Protein AF-A0A5D6XZ46-F1 (afdb_monomer)

pLDDT: mean 76.26, std 22.22, range [28.25, 97.44]

Mean predicted aligned error: 24.62 Å

Structure (mmCIF, N/CA/C/O backbone):
data_AF-A0A5D6XZ46-F1
#
_entry.id   AF-A0A5D6XZ46-F1
#
loop_
_atom_site.group_PDB
_ato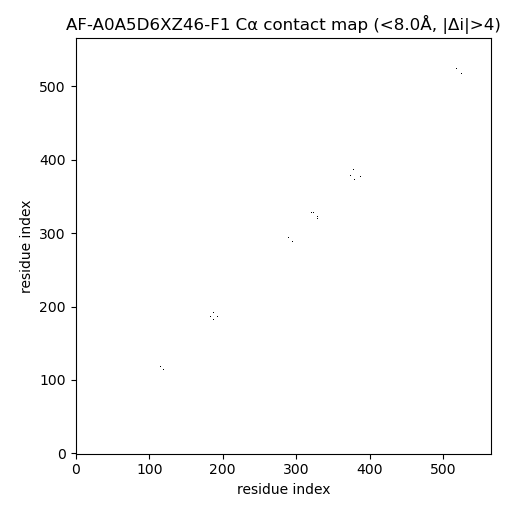m_site.id
_atom_site.type_symbol
_atom_site.label_atom_id
_atom_site.label_alt_id
_atom_site.label_comp_id
_atom_site.label_asym_id
_atom_site.label_entity_id
_atom_site.label_seq_id
_atom_site.pdbx_PDB_ins_code
_atom_site.Cartn_x
_atom_site.Cartn_y
_atom_site.Cartn_z
_atom_site.occupancy
_atom_site.B_iso_or_equiv
_atom_site.auth_seq_id
_atom_site.auth_comp_id
_atom_site.auth_asym_id
_atom_site.auth_atom_id
_atom_site.pdbx_PDB_model_num
ATOM 1 N N . MET A 1 1 ? 34.452 30.988 60.117 1.00 35.12 1 MET A N 1
ATOM 2 C CA . MET A 1 1 ? 35.608 30.264 60.690 1.00 35.12 1 MET A CA 1
ATOM 3 C C . MET A 1 1 ? 35.568 28.868 60.081 1.00 35.12 1 MET A C 1
ATOM 5 O O . MET A 1 1 ? 34.580 28.187 60.290 1.00 35.12 1 MET A O 1
ATOM 9 N N . SER A 1 2 ? 36.356 28.615 59.033 1.00 36.22 2 SER A N 1
ATOM 10 C CA . SER A 1 2 ? 37.680 27.949 59.095 1.00 36.22 2 SER A CA 1
ATOM 11 C C . SER A 1 2 ? 37.521 26.427 58.923 1.00 36.22 2 SER A C 1
ATOM 13 O O . SER A 1 2 ? 36.895 25.812 59.771 1.00 36.22 2 SER A O 1
ATOM 15 N N . GLY A 1 3 ? 38.038 25.755 57.891 1.00 30.94 3 GLY A N 1
ATOM 16 C CA . GLY A 1 3 ? 38.748 26.204 56.687 1.00 30.94 3 GLY A CA 1
ATOM 17 C C . GLY A 1 3 ? 39.040 25.009 55.755 1.00 30.94 3 GLY A C 1
ATOM 18 O O . GLY A 1 3 ? 38.966 23.862 56.186 1.00 30.94 3 GLY A O 1
ATOM 19 N N . ALA A 1 4 ? 39.358 25.277 54.488 1.00 34.75 4 ALA A N 1
ATOM 20 C CA . ALA A 1 4 ? 39.928 24.313 53.528 1.00 34.75 4 ALA A CA 1
ATOM 21 C C . ALA A 1 4 ? 41.462 24.567 53.416 1.00 34.75 4 ALA A C 1
ATOM 23 O O . ALA A 1 4 ? 41.947 25.409 54.178 1.00 34.75 4 ALA A O 1
ATOM 24 N N . PRO A 1 5 ? 42.246 23.986 52.473 1.00 53.62 5 PRO A N 1
ATOM 25 C CA . PRO A 1 5 ? 41.977 22.908 51.506 1.00 53.62 5 PRO A CA 1
ATOM 26 C C . PRO A 1 5 ? 43.100 21.830 51.459 1.00 53.62 5 PRO A C 1
ATOM 28 O O . PRO A 1 5 ? 44.029 21.842 52.262 1.00 53.62 5 PRO A O 1
ATOM 31 N N . GLY A 1 6 ? 43.065 20.931 50.466 1.00 33.69 6 GLY A N 1
ATOM 32 C CA . GLY A 1 6 ? 44.192 20.056 50.115 1.00 33.69 6 GLY A CA 1
ATOM 33 C C . GLY A 1 6 ? 44.157 19.629 48.643 1.00 33.69 6 GLY A C 1
ATOM 34 O O . GLY A 1 6 ? 43.249 18.919 48.228 1.00 33.69 6 GLY A O 1
ATOM 35 N N . THR A 1 7 ? 45.137 20.072 47.854 1.00 39.31 7 THR A N 1
ATOM 36 C CA . THR A 1 7 ? 45.289 19.778 46.415 1.00 39.31 7 THR A CA 1
ATOM 37 C C . THR A 1 7 ? 46.540 18.942 46.152 1.00 39.31 7 THR A C 1
ATOM 39 O O . THR A 1 7 ? 47.559 19.173 46.801 1.00 39.31 7 THR A O 1
ATOM 42 N N . SER A 1 8 ? 46.543 18.098 45.118 1.00 34.66 8 SER A N 1
ATOM 43 C CA . SER A 1 8 ? 47.790 17.683 44.458 1.00 34.66 8 SER A CA 1
ATOM 44 C C . SER A 1 8 ? 47.598 17.449 42.955 1.00 34.66 8 SER A C 1
ATOM 46 O O . SER A 1 8 ? 46.513 17.117 42.481 1.00 34.66 8 SER A O 1
ATOM 48 N N . SER A 1 9 ? 48.666 17.701 42.201 1.00 37.88 9 SER A N 1
ATOM 49 C CA . SER A 1 9 ? 48.745 17.687 40.738 1.00 37.88 9 SER A CA 1
ATOM 50 C C . SER A 1 9 ? 49.773 16.647 40.266 1.00 37.88 9 SER A C 1
ATOM 52 O O . SER A 1 9 ? 50.671 16.285 41.024 1.00 37.88 9 SER A O 1
ATOM 54 N N . GLY A 1 10 ? 49.671 16.157 39.020 1.00 30.27 10 GLY A N 1
ATOM 55 C CA . GLY A 1 10 ? 50.615 15.140 38.525 1.00 30.27 10 GLY A CA 1
ATOM 56 C C . GLY A 1 10 ? 50.440 14.657 37.077 1.00 30.27 10 GLY A C 1
ATOM 57 O O . GLY A 1 10 ? 49.975 13.550 36.835 1.00 30.27 10 GLY A O 1
ATOM 58 N N . ARG A 1 11 ? 50.905 15.457 36.112 1.00 35.03 11 ARG A N 1
ATOM 59 C CA . ARG A 1 11 ? 51.520 15.010 34.833 1.00 35.03 11 ARG A CA 1
ATOM 60 C C . ARG A 1 11 ? 53.014 15.424 34.903 1.00 35.03 11 ARG A C 1
ATOM 62 O O . ARG A 1 11 ? 53.296 16.268 35.756 1.00 35.03 11 ARG A O 1
ATOM 69 N N . PRO A 1 12 ? 53.962 14.955 34.052 1.00 43.16 12 PRO A N 1
ATOM 70 C CA . PRO A 1 12 ? 53.809 14.310 32.734 1.00 43.16 12 PRO A CA 1
ATOM 71 C C . PRO A 1 12 ? 54.732 13.074 32.511 1.00 43.16 12 PRO A C 1
ATOM 73 O O . PRO A 1 12 ? 55.377 12.605 33.442 1.00 43.16 12 PRO A O 1
ATOM 76 N N . GLY A 1 13 ? 54.855 12.576 31.267 1.00 29.36 13 GLY A N 1
ATOM 77 C CA . GLY A 1 13 ? 55.948 11.659 30.887 1.00 29.36 13 GLY A CA 1
ATOM 78 C C . GLY A 1 13 ? 55.775 10.926 29.547 1.00 29.36 13 GLY A C 1
ATOM 79 O O . GLY A 1 13 ? 55.107 9.902 29.484 1.00 29.36 13 GLY A O 1
ATOM 80 N N . THR A 1 14 ? 56.406 11.421 28.479 1.00 37.50 14 THR A N 1
ATOM 81 C CA . THR A 1 14 ? 56.547 10.743 27.170 1.00 37.50 14 THR A CA 1
ATOM 82 C C . THR A 1 14 ? 57.887 10.003 27.067 1.00 37.50 14 THR A C 1
ATOM 84 O O . THR A 1 14 ? 58.896 10.551 27.505 1.00 37.50 14 THR A O 1
ATOM 87 N N . GLY A 1 15 ? 57.943 8.833 26.417 1.00 28.53 15 GLY A N 1
ATOM 88 C CA . GLY A 1 15 ? 59.197 8.095 26.177 1.00 28.53 15 GLY A CA 1
ATOM 89 C C . GLY A 1 15 ? 59.112 7.122 24.992 1.00 28.53 15 GLY A C 1
ATOM 90 O O . GLY A 1 15 ? 58.112 6.431 24.827 1.00 28.53 15 GLY A O 1
ATOM 91 N N . SER A 1 16 ? 60.141 7.108 24.143 1.00 34.28 16 SER A N 1
ATOM 92 C CA . SER A 1 16 ? 60.192 6.464 22.819 1.00 34.28 16 SER A CA 1
ATOM 93 C C . SER A 1 16 ? 60.911 5.100 22.796 1.00 34.28 16 SER A C 1
ATOM 95 O O . SER A 1 16 ? 61.784 4.845 23.620 1.00 34.28 16 SER A O 1
ATOM 97 N N . GLY A 1 17 ? 60.612 4.246 21.799 1.00 29.06 17 GLY A N 1
ATOM 98 C CA . GLY A 1 17 ? 61.378 3.008 21.542 1.00 29.06 17 GLY A CA 1
ATOM 99 C C . GLY A 1 17 ? 60.944 2.171 20.318 1.00 29.06 17 GLY A C 1
ATOM 100 O O . GLY A 1 17 ? 59.941 1.469 20.366 1.00 29.06 17 GLY A O 1
ATOM 101 N N . ARG A 1 18 ? 61.737 2.207 19.233 1.00 35.66 18 ARG A N 1
ATOM 102 C CA . ARG A 1 18 ? 61.838 1.194 18.134 1.00 35.66 18 ARG A CA 1
ATOM 103 C C . ARG A 1 18 ? 63.027 0.243 18.457 1.00 35.66 18 ARG A C 1
ATOM 105 O O . ARG A 1 18 ? 63.808 0.667 19.311 1.00 35.66 18 ARG A O 1
ATOM 112 N N . PRO A 1 19 ? 63.267 -0.946 17.826 1.00 41.78 19 PRO A N 1
ATOM 113 C CA . PRO A 1 19 ? 62.913 -1.451 16.468 1.00 41.78 19 PRO A CA 1
ATOM 114 C C . PRO A 1 19 ? 62.236 -2.867 16.495 1.00 41.78 19 PRO A C 1
ATOM 116 O O . PRO A 1 19 ? 61.787 -3.272 17.557 1.00 41.78 19 PRO A O 1
ATOM 119 N N . GLY A 1 20 ? 62.091 -3.699 15.438 1.00 31.44 20 GLY A N 1
ATOM 120 C CA . GLY A 1 20 ? 62.199 -3.553 13.966 1.00 31.44 20 GLY A CA 1
ATOM 121 C C . GLY A 1 20 ? 62.423 -4.886 13.186 1.00 31.44 20 GLY A C 1
ATOM 122 O O . GLY A 1 20 ? 62.988 -5.823 13.726 1.00 31.44 20 GLY A O 1
ATOM 123 N N . THR A 1 21 ? 62.008 -4.917 11.903 1.00 33.72 21 THR A N 1
ATOM 124 C CA . THR A 1 21 ? 62.339 -5.857 10.777 1.00 33.72 21 THR A CA 1
ATOM 125 C C . THR A 1 21 ? 62.209 -7.398 10.909 1.00 33.72 21 THR A C 1
ATOM 127 O O . THR A 1 21 ? 62.913 -8.011 11.700 1.00 33.72 21 THR A O 1
ATOM 130 N N . GLY A 1 22 ? 61.448 -8.044 9.992 1.00 28.25 22 GLY A N 1
ATOM 131 C CA . GLY A 1 22 ? 61.418 -9.521 9.823 1.00 28.25 22 GLY A CA 1
ATOM 132 C C . GLY A 1 22 ? 60.456 -10.132 8.761 1.00 28.25 22 GLY A C 1
ATOM 133 O O . GLY A 1 22 ? 59.508 -10.811 9.122 1.00 28.25 22 GLY A O 1
ATOM 134 N N . SER A 1 23 ? 60.695 -9.886 7.463 1.00 31.41 23 SER A N 1
ATOM 135 C CA . SER A 1 23 ? 60.374 -10.724 6.262 1.00 31.41 23 SER A CA 1
ATOM 136 C C . SER A 1 23 ? 59.177 -11.734 6.170 1.00 31.41 23 SER A C 1
ATOM 138 O O . SER A 1 23 ? 59.335 -12.888 6.553 1.00 31.41 23 SER A O 1
ATOM 140 N N . GLY A 1 24 ? 58.126 -11.368 5.400 1.00 31.41 24 GLY A N 1
ATOM 141 C CA . GLY A 1 24 ? 57.400 -12.179 4.366 1.00 31.41 24 GLY A CA 1
ATOM 142 C C . GLY A 1 24 ? 56.580 -13.449 4.733 1.00 31.41 24 GLY A C 1
ATOM 143 O O . GLY A 1 24 ? 56.674 -13.920 5.861 1.00 31.41 24 GLY A O 1
ATOM 144 N N . PRO A 1 25 ? 55.805 -14.065 3.791 1.00 39.00 25 PRO A N 1
ATOM 145 C CA . PRO A 1 25 ? 55.457 -13.669 2.410 1.00 39.00 25 PRO A CA 1
ATOM 146 C C . PRO A 1 25 ? 53.926 -13.508 2.128 1.00 39.00 25 PRO A C 1
ATOM 148 O O . PRO A 1 25 ? 53.085 -13.725 2.995 1.00 39.00 25 PRO A O 1
ATOM 151 N N . ARG A 1 26 ? 53.561 -13.136 0.884 1.00 40.31 26 ARG A N 1
ATOM 152 C CA . ARG A 1 26 ? 52.169 -13.016 0.361 1.00 40.31 26 ARG A CA 1
ATOM 153 C C . ARG A 1 26 ? 51.466 -14.381 0.186 1.00 40.31 26 ARG A C 1
ATOM 155 O O . ARG A 1 26 ? 52.140 -15.364 -0.110 1.00 40.31 26 ARG A O 1
ATOM 162 N N . PRO A 1 27 ? 50.123 -14.424 0.268 1.00 37.22 27 PRO A N 1
ATOM 163 C CA . PRO A 1 27 ? 49.240 -14.436 -0.922 1.00 37.22 27 PRO A CA 1
ATOM 164 C C . PRO A 1 27 ? 48.053 -13.454 -0.749 1.00 37.22 27 PRO A C 1
ATOM 166 O O . PRO A 1 27 ? 47.900 -12.868 0.313 1.00 37.22 27 PRO A O 1
ATOM 169 N N . GLY A 1 28 ? 47.164 -13.173 -1.704 1.00 30.89 28 GLY A N 1
ATOM 170 C CA . GLY A 1 28 ? 46.933 -13.651 -3.072 1.00 30.89 28 GLY A CA 1
ATOM 171 C C . GLY A 1 28 ? 45.515 -13.199 -3.472 1.00 30.89 28 GLY A C 1
ATOM 172 O O . GLY A 1 28 ? 44.606 -13.262 -2.651 1.00 30.89 28 GLY A O 1
ATOM 173 N N . THR A 1 29 ? 45.325 -12.658 -4.675 1.00 41.53 29 THR A N 1
ATOM 174 C CA . THR A 1 29 ? 44.074 -11.989 -5.091 1.00 41.53 29 THR A CA 1
ATOM 175 C C . THR A 1 29 ? 42.896 -12.954 -5.255 1.00 41.53 29 THR A C 1
ATOM 177 O O . THR A 1 29 ? 43.012 -13.920 -6.004 1.00 41.53 29 THR A O 1
ATOM 180 N N . GLY A 1 30 ? 41.748 -12.639 -4.647 1.00 32.94 30 GLY A N 1
ATOM 181 C CA . GLY A 1 30 ? 40.461 -13.299 -4.896 1.00 32.94 30 GLY A CA 1
ATOM 182 C C . GLY A 1 30 ? 39.389 -12.267 -5.248 1.00 32.94 30 GLY A C 1
ATOM 183 O O . GLY A 1 30 ? 39.159 -11.337 -4.479 1.00 32.94 30 GLY A O 1
ATOM 184 N N . GLN A 1 31 ? 38.772 -12.400 -6.423 1.00 35.16 31 GLN A N 1
ATOM 185 C CA . GLN A 1 31 ? 37.722 -11.492 -6.897 1.00 35.16 31 GLN A CA 1
ATOM 186 C C . GLN A 1 31 ? 36.437 -11.678 -6.080 1.00 35.16 31 GLN A C 1
ATOM 188 O O . GLN A 1 31 ? 35.947 -12.797 -5.937 1.00 35.16 31 GLN A O 1
ATOM 193 N N . GLY A 1 32 ? 35.872 -10.577 -5.581 1.00 32.62 32 GLY A N 1
ATOM 194 C CA . GLY A 1 32 ? 34.529 -10.571 -5.007 1.00 32.62 32 GLY A CA 1
ATOM 195 C C . GLY A 1 32 ? 33.477 -10.716 -6.106 1.00 32.62 32 GLY A C 1
ATOM 196 O O . GLY A 1 32 ? 33.468 -9.947 -7.066 1.00 32.62 32 GLY A O 1
ATOM 197 N N . LEU A 1 33 ? 32.597 -11.707 -5.969 1.00 32.91 33 LEU A N 1
ATOM 198 C CA . LEU A 1 33 ? 31.445 -11.893 -6.848 1.00 32.91 33 LEU A CA 1
ATOM 199 C C . LEU A 1 33 ? 30.341 -10.909 -6.445 1.00 32.91 33 LEU A C 1
ATOM 201 O O . LEU A 1 33 ? 29.697 -11.089 -5.413 1.00 32.91 33 LEU A O 1
ATOM 205 N N . ASN A 1 34 ? 30.106 -9.886 -7.268 1.00 37.16 34 ASN A N 1
ATOM 206 C CA . ASN A 1 34 ? 28.934 -9.025 -7.115 1.00 37.16 34 ASN A CA 1
ATOM 207 C C . ASN A 1 34 ? 27.660 -9.805 -7.499 1.00 37.16 34 ASN A C 1
ATOM 209 O O . ASN A 1 34 ? 27.649 -10.452 -8.553 1.00 37.16 34 ASN A O 1
ATOM 213 N N . PRO A 1 35 ? 26.577 -9.744 -6.700 1.00 38.47 35 PRO A N 1
ATOM 214 C CA . PRO A 1 35 ? 25.309 -10.362 -7.063 1.00 38.47 35 PRO A CA 1
ATOM 215 C C . PRO A 1 35 ? 24.695 -9.662 -8.281 1.00 38.47 35 PRO A C 1
ATOM 217 O O . PRO A 1 35 ? 24.762 -8.441 -8.430 1.00 38.47 35 PRO A O 1
ATOM 220 N N . ILE A 1 36 ? 24.091 -10.452 -9.168 1.00 34.28 36 ILE A N 1
ATOM 221 C CA . ILE A 1 36 ? 23.458 -9.953 -10.391 1.00 34.28 36 ILE A CA 1
ATOM 222 C C . ILE A 1 36 ? 22.147 -9.259 -10.021 1.00 34.28 36 ILE A C 1
ATOM 224 O O . ILE A 1 36 ? 21.178 -9.912 -9.640 1.00 34.28 36 ILE A O 1
ATOM 228 N N . VAL A 1 37 ? 22.109 -7.939 -10.195 1.00 32.16 37 VAL A N 1
ATOM 229 C CA . VAL A 1 37 ? 20.869 -7.160 -10.194 1.00 32.16 37 VAL A CA 1
ATOM 230 C C . VAL A 1 37 ? 20.123 -7.459 -11.495 1.00 32.16 37 VAL A C 1
ATOM 232 O O . VAL A 1 37 ? 20.413 -6.886 -12.545 1.00 32.16 37 VAL A O 1
ATOM 235 N N . THR A 1 38 ? 19.164 -8.383 -11.444 1.00 36.84 38 THR A N 1
ATOM 236 C CA . THR A 1 38 ? 18.198 -8.587 -12.529 1.00 36.84 38 THR A CA 1
ATOM 237 C C . THR A 1 38 ? 17.210 -7.426 -12.541 1.00 36.84 38 THR A C 1
ATOM 239 O O . THR A 1 38 ? 16.202 -7.453 -11.836 1.00 36.84 38 THR A O 1
ATOM 242 N N . GLY A 1 39 ? 17.510 -6.395 -13.333 1.00 32.59 39 GLY A N 1
ATOM 243 C CA . GLY A 1 39 ? 16.616 -5.261 -13.557 1.00 32.59 39 GLY A CA 1
ATOM 244 C C . GLY A 1 39 ? 15.331 -5.693 -14.264 1.00 32.59 39 GLY A C 1
ATOM 245 O O . GLY A 1 39 ? 15.286 -5.767 -15.492 1.00 32.59 39 GLY A O 1
ATOM 246 N N . GLY A 1 40 ? 14.287 -5.979 -13.488 1.00 33.56 40 GLY A N 1
ATOM 247 C CA . GLY A 1 40 ? 12.947 -6.221 -14.009 1.00 33.56 40 GLY A CA 1
ATOM 248 C C . GLY A 1 40 ? 12.375 -4.941 -14.612 1.00 33.56 40 GLY A C 1
ATOM 249 O O . GLY A 1 40 ? 12.197 -3.950 -13.910 1.00 33.56 40 GLY A O 1
ATOM 250 N N . ARG A 1 41 ? 12.070 -4.959 -15.913 1.00 36.50 41 ARG A N 1
ATOM 251 C CA . ARG A 1 41 ? 11.272 -3.909 -16.560 1.00 36.50 41 ARG A CA 1
ATOM 252 C C . ARG A 1 41 ? 9.794 -4.111 -16.203 1.00 36.50 41 ARG A C 1
ATOM 254 O O . ARG A 1 41 ? 9.260 -5.163 -16.562 1.00 36.50 41 ARG A O 1
ATOM 261 N N . PRO A 1 42 ? 9.101 -3.138 -15.586 1.00 40.44 42 PRO A N 1
ATOM 262 C CA . PRO A 1 42 ? 7.652 -3.196 -15.456 1.00 40.44 42 PRO A CA 1
ATOM 263 C C . PRO A 1 42 ? 7.007 -3.046 -16.837 1.00 40.44 42 PRO A C 1
ATOM 265 O O . PRO A 1 42 ? 7.245 -2.065 -17.542 1.00 40.44 42 PRO A O 1
ATOM 268 N N . GLY A 1 43 ? 6.194 -4.021 -17.236 1.00 40.44 43 GLY A N 1
ATOM 269 C CA . GLY A 1 43 ? 5.337 -3.898 -18.409 1.00 40.44 43 GLY A CA 1
ATOM 270 C C . GLY A 1 43 ? 3.996 -3.285 -18.018 1.00 40.44 43 GLY A C 1
ATOM 271 O O . GLY A 1 43 ? 3.211 -3.937 -17.337 1.00 40.44 43 GLY A O 1
ATOM 272 N N . THR A 1 44 ? 3.703 -2.071 -18.478 1.00 39.25 44 THR A N 1
ATOM 273 C CA . THR A 1 44 ? 2.375 -1.455 -18.352 1.00 39.25 44 THR A CA 1
ATOM 274 C C . THR A 1 44 ? 1.619 -1.557 -19.673 1.00 39.25 44 THR A C 1
ATOM 276 O O . THR A 1 44 ? 1.784 -0.761 -20.594 1.00 39.25 44 THR A O 1
ATOM 279 N N . GLY A 1 45 ? 0.762 -2.573 -19.772 1.00 37.78 45 GLY A N 1
ATOM 280 C CA . GLY A 1 45 ? -0.227 -2.663 -20.838 1.00 37.78 45 GLY A CA 1
ATOM 281 C C . GLY A 1 45 ? -1.509 -1.936 -20.445 1.00 37.78 45 GLY A C 1
ATOM 282 O O . GLY A 1 45 ? -2.277 -2.457 -19.643 1.00 37.78 45 GLY A O 1
ATOM 283 N N . GLN A 1 46 ? -1.788 -0.786 -21.058 1.00 38.22 46 GLN A N 1
ATOM 284 C CA . GLN A 1 46 ? -3.143 -0.231 -21.120 1.00 38.22 46 GLN A CA 1
ATOM 285 C C . GLN A 1 46 ? -3.483 0.150 -22.562 1.00 38.22 46 GLN A C 1
ATOM 287 O O . GLN A 1 46 ? -2.947 1.098 -23.130 1.00 38.22 46 GLN A O 1
ATOM 292 N N . ARG A 1 47 ? -4.404 -0.614 -23.161 1.00 31.70 47 ARG A N 1
ATOM 293 C CA . ARG A 1 47 ? -5.106 -0.218 -24.384 1.00 31.70 47 ARG A CA 1
ATOM 294 C C . ARG A 1 47 ? -6.261 0.701 -23.989 1.00 31.70 47 ARG A C 1
ATOM 296 O O . ARG A 1 47 ? -7.215 0.228 -23.379 1.00 31.70 47 ARG A O 1
ATOM 303 N N . ALA A 1 48 ? -6.212 1.966 -24.393 1.00 30.56 48 ALA A N 1
ATOM 304 C CA . ALA A 1 48 ? -7.383 2.838 -24.399 1.00 30.56 48 ALA A CA 1
ATOM 305 C C . ALA A 1 48 ? -7.947 2.915 -25.826 1.00 30.56 48 ALA A C 1
ATOM 307 O O . ALA A 1 48 ? -7.244 3.309 -26.756 1.00 30.56 48 ALA A O 1
ATOM 308 N N . MET A 1 49 ? -9.211 2.525 -26.007 1.00 34.84 49 MET A N 1
ATOM 309 C CA . MET A 1 49 ? -9.961 2.832 -27.227 1.00 34.84 49 MET A CA 1
ATOM 310 C C . MET A 1 49 ? -10.566 4.232 -27.127 1.00 34.84 49 MET A C 1
ATOM 312 O O . MET A 1 49 ? -11.306 4.497 -26.189 1.00 34.84 49 MET A O 1
ATOM 316 N N . LEU A 1 50 ? -10.325 5.059 -28.142 1.00 33.91 50 LEU A N 1
ATOM 317 C CA . LEU A 1 50 ? -11.196 6.109 -28.690 1.00 33.91 50 LEU A CA 1
ATOM 318 C C . LEU A 1 50 ? -10.508 6.556 -30.005 1.00 33.91 50 LEU A C 1
ATOM 320 O O . LEU A 1 50 ? -9.288 6.530 -30.096 1.00 33.91 50 LEU A O 1
ATOM 324 N N . GLY A 1 51 ? -11.168 6.941 -31.093 1.00 32.47 51 GLY A N 1
ATOM 325 C CA . GLY A 1 51 ? -12.583 7.234 -31.276 1.00 32.47 51 GLY A CA 1
ATOM 326 C C . GLY A 1 51 ? -12.751 8.404 -32.250 1.00 32.47 51 GLY A C 1
ATOM 327 O O . GLY A 1 51 ? -13.106 9.486 -31.819 1.00 32.47 51 GLY A O 1
ATOM 328 N N . SER A 1 52 ? -12.457 8.167 -33.536 1.00 32.41 52 SER A N 1
ATOM 329 C CA . SER A 1 52 ? -12.838 8.954 -34.732 1.00 32.41 52 SER A CA 1
ATOM 330 C C . SER A 1 52 ? -12.846 10.500 -34.678 1.00 32.41 52 SER A C 1
ATOM 332 O O . SER A 1 52 ? -13.757 11.100 -34.116 1.00 32.41 52 SER A O 1
ATOM 334 N N . ALA A 1 53 ? -11.972 11.149 -35.463 1.00 32.34 53 ALA A N 1
ATOM 335 C CA . ALA A 1 53 ? -12.313 12.411 -36.138 1.00 32.34 53 ALA A CA 1
ATOM 336 C C . ALA A 1 53 ? -11.455 12.665 -37.392 1.00 32.34 53 ALA A C 1
ATOM 338 O O . ALA A 1 53 ? -10.273 12.342 -37.454 1.00 32.34 53 ALA A O 1
ATOM 339 N N . ALA A 1 54 ? -12.092 13.248 -38.403 1.00 33.88 54 ALA A N 1
ATOM 340 C CA . ALA A 1 54 ? -11.590 13.453 -39.753 1.00 33.88 54 ALA A CA 1
ATOM 341 C C . ALA A 1 54 ? -10.497 14.533 -39.924 1.00 33.88 54 ALA A C 1
ATOM 343 O O . ALA A 1 54 ? -10.599 15.624 -39.374 1.00 33.88 54 ALA A O 1
ATOM 344 N N . GLY A 1 55 ? -9.610 14.294 -40.900 1.00 32.56 55 GLY A N 1
ATOM 345 C CA . GLY A 1 55 ? -9.258 15.301 -41.910 1.00 32.56 55 GLY A CA 1
ATOM 346 C C . GLY A 1 55 ? -7.947 16.087 -41.752 1.00 32.56 55 GLY A C 1
ATOM 347 O O . GLY A 1 55 ? -7.616 16.586 -40.688 1.00 32.56 55 GLY A O 1
ATOM 348 N N . GLY A 1 56 ? -7.275 16.319 -42.891 1.00 32.94 56 GLY A N 1
ATOM 349 C CA . GLY A 1 56 ? -6.537 17.575 -43.097 1.00 32.94 56 GLY A CA 1
ATOM 350 C C . GLY A 1 56 ? -5.008 17.546 -43.223 1.00 32.94 56 GLY A C 1
ATOM 351 O O . GLY A 1 56 ? -4.343 18.168 -42.414 1.00 32.94 56 GLY A O 1
ATOM 352 N N . ARG A 1 57 ? -4.500 17.004 -44.345 1.00 36.53 57 ARG A N 1
ATOM 353 C CA . ARG A 1 57 ? -3.279 17.429 -45.091 1.00 36.53 57 ARG A CA 1
ATOM 354 C C . ARG A 1 57 ? -1.884 17.418 -44.397 1.00 36.53 57 ARG A C 1
ATOM 356 O O . ARG A 1 57 ? -1.713 17.943 -43.307 1.00 36.53 57 ARG A O 1
ATOM 363 N N . PRO A 1 58 ? -0.824 16.956 -45.096 1.00 41.78 58 PRO A N 1
ATOM 364 C CA . PRO A 1 58 ? 0.566 17.081 -44.640 1.00 41.78 58 PRO A CA 1
ATOM 365 C C . PRO A 1 58 ? 1.212 18.400 -45.104 1.00 41.78 58 PRO A C 1
ATOM 367 O O . PRO A 1 58 ? 0.837 18.902 -46.164 1.00 41.78 58 PRO A O 1
ATOM 370 N N . LEU A 1 59 ? 2.249 18.890 -44.402 1.00 35.88 59 LEU A N 1
ATOM 371 C CA . LEU A 1 59 ? 3.385 19.614 -45.010 1.00 35.88 59 LEU A CA 1
ATOM 372 C C . LEU A 1 59 ? 4.567 19.870 -44.043 1.00 35.88 59 LEU A C 1
ATOM 374 O O . LEU A 1 59 ? 4.396 20.059 -42.846 1.00 35.88 59 LEU A O 1
ATOM 378 N N . THR A 1 60 ? 5.761 19.921 -44.645 1.00 35.06 60 THR A N 1
ATOM 379 C CA . THR A 1 60 ? 7.056 20.449 -44.157 1.00 35.06 60 THR A CA 1
ATOM 380 C C . THR A 1 60 ? 7.729 19.843 -42.912 1.00 35.06 60 THR A C 1
ATOM 382 O O . THR A 1 60 ? 7.464 20.230 -41.783 1.00 35.06 60 THR A O 1
ATOM 385 N N . GLY A 1 61 ? 8.817 19.107 -43.171 1.00 32.78 61 GLY A N 1
ATOM 386 C CA . GLY A 1 61 ? 10.150 19.685 -42.944 1.00 32.78 61 GLY A CA 1
ATOM 387 C C . GLY A 1 61 ? 10.906 19.300 -41.668 1.00 32.78 61 GLY A C 1
ATOM 388 O O . GLY A 1 61 ? 10.736 19.920 -40.624 1.00 32.78 61 GLY A O 1
ATOM 389 N N . ARG A 1 62 ? 11.913 18.428 -41.818 1.00 35.34 62 ARG A N 1
ATOM 390 C CA . ARG A 1 62 ? 13.179 18.541 -41.075 1.00 35.34 62 ARG A CA 1
ATOM 391 C C . ARG A 1 62 ? 14.330 17.897 -41.847 1.00 35.34 62 ARG A C 1
ATOM 393 O O . ARG A 1 62 ? 14.233 16.750 -42.268 1.00 35.34 62 ARG A O 1
ATOM 400 N N . LEU A 1 63 ? 15.405 18.661 -42.046 1.00 36.12 63 LEU A N 1
ATOM 401 C CA . LEU A 1 63 ? 16.667 18.148 -42.575 1.00 36.12 63 LEU A CA 1
ATOM 402 C C . LEU A 1 63 ? 17.392 17.341 -41.488 1.00 36.12 63 LEU A C 1
ATOM 404 O O . LEU A 1 63 ? 17.389 17.736 -40.323 1.00 36.12 63 LEU A O 1
ATOM 408 N N . GLY A 1 64 ? 18.064 16.264 -41.894 1.00 35.75 64 GLY A N 1
ATOM 409 C CA . GLY A 1 64 ? 18.978 15.485 -41.060 1.00 35.75 64 GLY A CA 1
ATOM 410 C C . GLY A 1 64 ? 20.171 15.015 -41.891 1.00 35.75 64 GLY A C 1
ATOM 411 O O . GLY A 1 64 ? 20.020 14.212 -42.805 1.00 35.75 64 GLY A O 1
ATOM 412 N N . THR A 1 65 ? 21.350 15.563 -41.609 1.00 35.09 65 THR A N 1
ATOM 413 C CA . THR A 1 65 ? 22.631 15.238 -42.259 1.00 35.09 65 THR A CA 1
ATOM 414 C C . THR A 1 65 ? 23.206 13.911 -41.757 1.00 35.09 65 THR A C 1
ATOM 416 O O . THR A 1 65 ? 23.251 13.715 -40.545 1.00 35.09 65 THR A O 1
ATOM 419 N N . GLY A 1 66 ? 23.743 13.053 -42.638 1.00 34.75 66 GLY A N 1
ATOM 420 C CA . GLY A 1 66 ? 24.359 11.791 -42.197 1.00 34.75 66 GLY A CA 1
ATOM 421 C C . GLY A 1 66 ? 25.101 10.961 -43.256 1.00 34.75 66 GLY A C 1
ATOM 422 O O . GLY A 1 66 ? 24.575 9.954 -43.700 1.00 34.75 66 GLY A O 1
ATOM 423 N N . GLN A 1 67 ? 26.347 11.356 -43.550 1.00 40.25 67 GLN A N 1
ATOM 424 C CA . GLN A 1 67 ? 27.489 10.518 -43.991 1.00 40.25 67 GLN A CA 1
ATOM 425 C C . GLN A 1 67 ? 27.472 9.740 -45.334 1.00 40.25 67 GLN A C 1
ATOM 427 O O . GLN A 1 67 ? 26.466 9.267 -45.846 1.00 40.25 67 GLN A O 1
ATOM 432 N N . LEU A 1 68 ? 28.682 9.628 -45.901 1.00 33.88 68 LEU A N 1
ATOM 433 C CA . LEU A 1 68 ? 29.037 8.880 -47.113 1.00 33.88 68 LEU A CA 1
ATOM 434 C C . LEU A 1 68 ? 29.580 7.476 -46.780 1.00 33.88 68 LEU A C 1
ATOM 436 O O . LEU A 1 68 ? 30.182 7.295 -45.724 1.00 33.88 68 LEU A O 1
ATOM 440 N N . ALA A 1 69 ? 29.556 6.622 -47.817 1.00 37.00 69 ALA A N 1
ATOM 441 C CA . ALA A 1 69 ? 30.489 5.525 -48.155 1.00 37.00 69 ALA A CA 1
ATOM 442 C C . ALA A 1 69 ? 29.958 4.082 -47.980 1.00 37.00 69 ALA A C 1
ATOM 444 O O . ALA A 1 69 ? 29.104 3.834 -47.136 1.00 37.00 69 ALA A O 1
ATOM 445 N N . PRO A 1 70 ? 30.521 3.102 -48.718 1.00 47.12 70 PRO A N 1
ATOM 446 C CA . PRO A 1 70 ? 30.752 3.111 -50.168 1.00 47.12 70 PRO A CA 1
ATOM 447 C C . PRO A 1 70 ? 30.127 1.867 -50.853 1.00 47.12 70 PRO A C 1
ATOM 449 O O . PRO A 1 70 ? 29.451 1.059 -50.225 1.00 47.12 70 PRO A O 1
ATOM 452 N N . ALA A 1 71 ? 30.311 1.727 -52.169 1.00 35.16 71 ALA A N 1
ATOM 453 C CA . ALA A 1 71 ? 29.582 0.756 -52.992 1.00 35.16 71 ALA A CA 1
ATOM 454 C C . ALA A 1 71 ? 30.241 -0.639 -53.133 1.00 35.16 71 ALA A C 1
ATOM 456 O O . ALA A 1 71 ? 31.456 -0.777 -53.017 1.00 35.16 71 ALA A O 1
ATOM 457 N N . THR A 1 72 ? 29.419 -1.603 -53.587 1.00 34.25 72 THR A N 1
ATOM 458 C CA . THR A 1 72 ? 29.741 -2.902 -54.244 1.00 34.25 72 THR A CA 1
ATOM 459 C C . THR A 1 72 ? 30.321 -4.061 -53.405 1.00 34.25 72 THR A C 1
ATOM 461 O O . THR A 1 72 ? 31.043 -3.816 -52.446 1.00 34.25 72 THR A O 1
ATOM 464 N N . PRO A 1 73 ? 30.149 -5.336 -53.839 1.00 42.62 73 PRO A N 1
ATOM 465 C CA . PRO A 1 73 ? 29.012 -5.920 -54.584 1.00 42.62 73 PRO A CA 1
ATOM 466 C C . PRO A 1 73 ? 28.564 -7.313 -54.066 1.00 42.62 73 PRO A C 1
ATOM 468 O O . PRO A 1 73 ? 29.385 -8.106 -53.614 1.00 42.62 73 PRO A O 1
ATOM 471 N N . GLY A 1 74 ? 27.297 -7.704 -54.275 1.00 31.11 74 GLY A N 1
ATOM 472 C CA . GLY A 1 74 ? 26.931 -9.125 -54.157 1.00 31.11 74 GLY A CA 1
ATOM 473 C C . GLY A 1 74 ? 25.440 -9.477 -54.136 1.00 31.11 74 GLY A C 1
ATOM 474 O O . GLY A 1 74 ? 24.716 -9.051 -53.252 1.00 31.11 74 GLY A O 1
ATOM 475 N N . GLN A 1 75 ? 25.056 -10.360 -55.065 1.00 35.66 75 GLN A N 1
ATOM 476 C CA . GLN A 1 75 ? 23.924 -11.302 -55.002 1.00 35.66 75 GLN A CA 1
ATOM 477 C C . GLN A 1 75 ? 22.468 -10.780 -55.055 1.00 35.66 75 GLN A C 1
ATOM 479 O O . GLN A 1 75 ? 21.816 -10.482 -54.064 1.00 35.66 75 GLN A O 1
ATOM 484 N N . THR A 1 76 ? 21.934 -10.865 -56.281 1.00 36.28 76 THR A N 1
ATOM 485 C CA . THR A 1 76 ? 20.656 -11.527 -56.627 1.00 36.28 76 THR A CA 1
ATOM 486 C C . THR A 1 76 ? 19.384 -11.173 -55.848 1.00 36.28 76 THR A C 1
ATOM 488 O O . THR A 1 76 ? 19.048 -11.811 -54.854 1.00 36.28 76 THR A O 1
ATOM 491 N N . ALA A 1 77 ? 18.547 -10.343 -56.473 1.00 35.09 77 ALA A N 1
ATOM 492 C CA . ALA A 1 77 ? 17.095 -10.455 -56.367 1.00 35.09 77 ALA A CA 1
ATOM 493 C C . ALA A 1 77 ? 16.492 -10.413 -57.779 1.00 35.09 77 ALA A C 1
ATOM 495 O O . ALA A 1 77 ? 16.501 -9.377 -58.441 1.00 35.09 77 ALA A O 1
ATOM 496 N N . GLY A 1 78 ? 15.993 -11.553 -58.261 1.00 43.12 78 GLY A N 1
ATOM 497 C CA . GLY A 1 78 ? 15.139 -11.574 -59.443 1.00 43.12 78 GLY A CA 1
ATOM 498 C C . GLY A 1 78 ? 13.749 -11.096 -59.045 1.00 43.12 78 GLY A C 1
ATOM 499 O O . GLY A 1 78 ? 13.080 -11.776 -58.273 1.00 43.12 78 GLY A O 1
ATOM 500 N N . PHE A 1 79 ? 13.317 -9.947 -59.560 1.00 36.09 79 PHE A N 1
ATOM 501 C CA . PHE A 1 79 ? 11.945 -9.472 -59.398 1.00 36.09 79 PHE A CA 1
ATOM 502 C C . PHE A 1 79 ? 11.318 -9.249 -60.771 1.00 36.09 79 PHE A C 1
ATOM 504 O O . PHE A 1 79 ? 11.848 -8.510 -61.601 1.00 36.09 79 PHE A O 1
ATOM 511 N N . GLY A 1 80 ? 10.211 -9.948 -61.025 1.00 36.97 80 GLY A N 1
ATOM 512 C CA . GLY A 1 80 ? 9.504 -9.886 -62.297 1.00 36.97 80 GLY A CA 1
ATOM 513 C C . GLY A 1 80 ? 8.872 -8.515 -62.502 1.00 36.97 80 GLY A C 1
ATOM 514 O O . GLY A 1 80 ? 8.075 -8.063 -61.683 1.00 36.97 80 GLY A O 1
ATOM 515 N N . VAL A 1 81 ? 9.208 -7.866 -63.616 1.00 37.62 81 VAL A N 1
ATOM 516 C CA . VAL A 1 81 ? 8.532 -6.643 -64.056 1.00 37.62 81 VAL A CA 1
ATOM 517 C C . VAL A 1 81 ? 7.135 -7.023 -64.538 1.00 37.62 81 VAL A C 1
ATOM 519 O O . VAL A 1 81 ? 6.988 -7.682 -65.567 1.00 37.62 81 VAL A O 1
ATOM 522 N N . SER A 1 82 ? 6.107 -6.602 -63.800 1.00 34.09 82 SER A N 1
ATOM 523 C CA . SER A 1 82 ? 4.725 -6.711 -64.265 1.00 34.09 82 SER A CA 1
ATOM 524 C C . SER A 1 82 ? 4.518 -5.763 -65.443 1.00 34.09 82 SER A C 1
ATOM 526 O O . SER A 1 82 ? 4.434 -4.548 -65.269 1.00 34.09 82 SER A O 1
ATOM 528 N N . LEU A 1 83 ? 4.406 -6.327 -66.644 1.00 46.34 83 LEU A N 1
ATOM 529 C CA . LEU A 1 83 ? 3.774 -5.644 -67.768 1.00 46.34 83 LEU A CA 1
ATOM 530 C C . LEU A 1 83 ? 2.306 -5.314 -67.433 1.00 46.34 83 LEU A C 1
ATOM 532 O O . LEU A 1 83 ? 1.691 -6.004 -66.620 1.00 46.34 83 LEU A O 1
ATOM 536 N N . ASN A 1 84 ? 1.774 -4.305 -68.134 1.00 45.44 84 ASN A N 1
ATOM 537 C CA . ASN A 1 84 ? 0.371 -3.849 -68.211 1.00 45.44 84 ASN A CA 1
ATOM 538 C C . ASN A 1 84 ? 0.036 -2.536 -67.484 1.00 45.44 84 ASN A C 1
ATOM 540 O O . ASN A 1 84 ? -0.840 -2.477 -66.625 1.00 45.44 84 ASN A O 1
ATOM 544 N N . THR A 1 85 ? 0.652 -1.445 -67.942 1.00 40.91 85 THR A N 1
ATOM 545 C CA . THR A 1 85 ? 0.035 -0.110 -67.919 1.00 40.91 85 THR A CA 1
ATOM 546 C C . THR A 1 85 ? -0.131 0.385 -69.358 1.00 40.91 85 THR A C 1
ATOM 548 O O . THR A 1 85 ? 0.828 0.804 -70.004 1.00 40.91 85 THR A O 1
ATOM 551 N N . GLU A 1 86 ? -1.353 0.309 -69.893 1.00 39.94 86 GLU A N 1
ATOM 552 C CA . GLU A 1 86 ? -1.673 0.876 -71.208 1.00 39.94 86 GLU A CA 1
ATOM 553 C C . GLU A 1 86 ? -1.649 2.408 -71.137 1.00 39.94 86 GLU A C 1
ATOM 555 O O . GLU A 1 86 ? -2.557 3.049 -70.607 1.00 39.94 86 GLU A O 1
ATOM 560 N N . VAL A 1 87 ? -0.592 3.013 -71.681 1.00 42.19 87 VAL A N 1
ATOM 561 C CA . VAL A 1 87 ? -0.489 4.469 -71.825 1.00 42.19 87 VAL A CA 1
ATOM 562 C C . VAL A 1 87 ? -1.173 4.878 -73.129 1.00 42.19 87 VAL A C 1
ATOM 564 O O . VAL A 1 87 ? -0.587 4.799 -74.207 1.00 42.19 87 VAL A O 1
ATOM 567 N N . ASN A 1 88 ? -2.428 5.314 -73.033 1.00 42.03 88 ASN A N 1
ATOM 568 C CA . ASN A 1 88 ? -3.195 5.787 -74.182 1.00 42.03 88 ASN A CA 1
ATOM 569 C C . ASN A 1 88 ? -2.741 7.205 -74.592 1.00 42.03 88 ASN A C 1
ATOM 571 O O . ASN A 1 88 ? -3.047 8.182 -73.910 1.00 42.03 88 ASN A O 1
ATOM 575 N N . VAL A 1 89 ? -1.986 7.320 -75.692 1.00 44.06 89 VAL A N 1
ATOM 576 C CA . VAL A 1 89 ? -1.438 8.596 -76.196 1.00 44.06 89 VAL A CA 1
ATOM 577 C C . VAL A 1 89 ? -2.284 9.121 -77.356 1.00 44.06 89 VAL A C 1
ATOM 579 O O . VAL A 1 89 ? -1.937 8.974 -78.529 1.00 44.06 89 VAL A O 1
ATOM 582 N N . SER A 1 90 ? -3.398 9.769 -77.027 1.00 48.62 90 SER A N 1
ATOM 583 C CA . SER A 1 90 ? -4.266 10.445 -77.992 1.00 48.62 90 SER A CA 1
ATOM 584 C C . SER A 1 90 ? -3.868 11.915 -78.182 1.00 48.62 90 SER A C 1
ATOM 586 O O . SER A 1 90 ? -4.487 12.789 -77.586 1.00 48.62 90 SER A O 1
ATOM 588 N N . ASP A 1 91 ? -2.820 12.172 -78.975 1.00 41.44 91 ASP A N 1
ATOM 589 C CA . ASP A 1 91 ? -2.774 13.294 -79.938 1.00 41.44 91 ASP A CA 1
ATOM 590 C C . ASP A 1 91 ? -1.424 13.374 -80.675 1.00 41.44 91 ASP A C 1
ATOM 592 O O . ASP A 1 91 ? -0.408 13.829 -80.144 1.00 41.44 91 ASP A O 1
ATOM 596 N N . ARG A 1 92 ? -1.425 12.982 -81.956 1.00 51.75 92 ARG A N 1
ATOM 597 C CA . ARG A 1 92 ? -0.423 13.397 -82.951 1.00 51.75 92 ARG A CA 1
ATOM 598 C C . ARG A 1 92 ? -1.109 13.573 -84.311 1.00 51.75 92 ARG A C 1
ATOM 600 O O . ARG A 1 92 ? -1.504 12.569 -84.904 1.00 51.75 92 ARG A O 1
ATOM 607 N N . PRO A 1 93 ? -1.236 14.802 -84.842 1.00 45.59 93 PRO A N 1
ATOM 608 C CA . PRO A 1 93 ? -1.783 15.011 -86.175 1.00 45.59 93 PRO A CA 1
ATOM 609 C C . PRO A 1 93 ? -0.735 14.623 -87.226 1.00 45.59 93 PRO A C 1
ATOM 611 O O . PRO A 1 93 ? 0.204 15.373 -87.490 1.00 45.59 93 PRO A O 1
ATOM 614 N N . VAL A 1 94 ? -0.888 13.443 -87.829 1.00 47.16 94 VAL A N 1
ATOM 615 C CA . VAL A 1 94 ? -0.080 13.011 -88.979 1.00 47.16 94 VAL A CA 1
ATOM 616 C C . VAL A 1 94 ? -0.868 13.268 -90.257 1.00 47.16 94 VAL A C 1
ATOM 618 O O . VAL A 1 94 ? -1.895 12.643 -90.512 1.00 47.16 94 VAL A O 1
ATOM 621 N N . THR A 1 95 ? -0.383 14.199 -91.072 1.00 47.12 95 THR A N 1
ATOM 622 C CA . THR A 1 95 ? -0.947 14.520 -92.382 1.00 47.12 95 THR A CA 1
ATOM 623 C C . THR A 1 95 ? -0.314 13.658 -93.472 1.00 47.12 95 THR A C 1
ATOM 625 O O . THR A 1 95 ? 0.856 13.836 -93.803 1.00 47.12 95 THR A O 1
ATOM 628 N N . GLN A 1 96 ? -1.092 12.783 -94.120 1.00 45.59 96 GLN A N 1
ATOM 629 C CA . GLN A 1 96 ? -0.765 12.360 -95.486 1.00 45.59 96 GLN A CA 1
ATOM 630 C C . GLN A 1 96 ? -1.998 11.954 -96.306 1.00 45.59 96 GLN A C 1
ATOM 632 O O . GLN A 1 96 ? -2.929 11.328 -95.809 1.00 45.59 96 GLN A O 1
ATOM 637 N N . GLN A 1 97 ? -2.003 12.377 -97.573 1.00 45.16 97 GLN A N 1
ATOM 638 C CA . GLN A 1 97 ? -3.085 12.182 -98.542 1.00 45.16 97 GLN A CA 1
ATOM 639 C C . GLN A 1 97 ? -3.191 10.731 -99.037 1.00 45.16 97 GLN A C 1
ATOM 641 O O . GLN A 1 97 ? -2.185 10.106 -99.358 1.00 45.16 97 GLN A O 1
ATOM 646 N N . GLY A 1 98 ? -4.425 10.260 -99.241 1.00 37.41 98 GLY A N 1
ATOM 647 C CA . GLY A 1 98 ? -4.749 9.036 -99.981 1.00 37.41 98 GLY A CA 1
ATOM 648 C C . GLY A 1 98 ? -6.226 9.036 -100.389 1.00 37.41 98 GLY A C 1
ATOM 649 O O . GLY A 1 98 ? -7.084 9.357 -99.571 1.00 37.41 98 GLY A O 1
ATOM 650 N N . MET A 1 99 ? -6.532 8.763 -101.662 1.00 41.25 99 MET A N 1
ATOM 651 C CA . MET A 1 99 ? -7.886 8.909 -102.227 1.00 41.25 99 MET A CA 1
ATOM 652 C C . MET A 1 99 ? -8.693 7.599 -102.292 1.00 41.25 99 MET A C 1
ATOM 654 O O . MET A 1 99 ? -8.130 6.514 -102.338 1.00 41.25 99 MET A O 1
ATOM 658 N N . MET A 1 100 ? -10.006 7.780 -102.505 1.00 37.09 100 MET A N 1
ATOM 659 C CA . MET A 1 100 ? -11.013 6.831 -103.017 1.00 37.09 100 MET A CA 1
ATOM 660 C C . MET A 1 100 ? -11.607 5.789 -102.052 1.00 37.09 100 MET A C 1
ATOM 662 O O . MET A 1 100 ? -10.915 5.044 -101.374 1.00 37.09 100 MET A O 1
ATOM 666 N N . GLY A 1 101 ? -12.945 5.711 -102.075 1.00 38.38 101 GLY A N 1
ATOM 667 C CA . GLY A 1 101 ? -13.770 4.794 -101.276 1.00 38.38 101 GLY A CA 1
ATOM 668 C C . GLY A 1 101 ? -15.258 5.166 -101.343 1.00 38.38 101 GLY A C 1
ATOM 669 O O . GLY A 1 101 ? -15.851 5.572 -100.353 1.00 38.38 101 GLY A O 1
ATOM 670 N N . MET A 1 102 ? -15.843 5.149 -102.544 1.00 36.03 102 MET A N 1
ATOM 671 C CA . MET A 1 102 ? -17.205 5.637 -102.825 1.00 36.03 102 MET A CA 1
ATOM 672 C C . MET A 1 102 ? -18.289 4.581 -102.499 1.00 36.03 102 MET A C 1
ATOM 674 O O . MET A 1 102 ? -18.049 3.403 -102.745 1.00 36.03 102 MET A O 1
ATOM 678 N N . ARG A 1 103 ? -19.520 5.047 -102.179 1.00 39.50 103 ARG A N 1
ATOM 679 C CA . ARG A 1 103 ? -20.839 4.332 -102.150 1.00 39.50 103 ARG A CA 1
ATOM 680 C C . ARG A 1 103 ? -21.239 3.717 -100.785 1.00 39.50 103 ARG A C 1
ATOM 682 O O . ARG A 1 103 ? -20.391 3.157 -100.114 1.00 39.50 103 ARG A O 1
ATOM 689 N N . VAL A 1 104 ? -22.506 3.766 -100.328 1.00 40.09 104 VAL A N 1
ATOM 690 C CA . VAL A 1 104 ? -23.759 4.333 -100.902 1.00 40.09 104 VAL A CA 1
ATOM 691 C C . VAL A 1 104 ? -24.807 4.632 -99.802 1.00 40.09 104 VAL A C 1
ATOM 693 O O . VAL A 1 104 ? -24.895 3.859 -98.861 1.00 40.09 104 VAL A O 1
ATOM 696 N N . GLY A 1 105 ? -25.641 5.672 -99.999 1.00 40.84 105 GLY A N 1
ATOM 697 C CA . GLY A 1 105 ? -27.004 5.844 -99.431 1.00 40.84 105 GLY A CA 1
ATOM 698 C C . GLY A 1 105 ? -27.163 6.054 -97.906 1.00 40.84 105 GLY A C 1
ATOM 699 O O . GLY A 1 105 ? -26.524 5.385 -97.116 1.00 40.84 105 GLY A O 1
ATOM 700 N N . THR A 1 106 ? -28.026 6.936 -97.388 1.00 41.53 106 THR A N 1
ATOM 701 C CA . THR A 1 106 ? -28.973 7.895 -97.998 1.00 41.53 106 THR A CA 1
ATOM 702 C C . THR A 1 106 ? -29.328 8.993 -96.983 1.00 41.53 106 THR A C 1
ATOM 704 O O . THR A 1 106 ? -29.758 8.667 -95.886 1.00 41.53 106 THR A O 1
ATOM 707 N N . GLY A 1 107 ? -29.282 10.267 -97.397 1.00 41.44 107 GLY A N 1
ATOM 708 C CA . GLY A 1 107 ? -30.153 11.332 -96.864 1.00 41.44 107 GLY A CA 1
ATOM 709 C C . GLY A 1 107 ? -29.786 12.028 -95.537 1.00 41.44 107 GLY A C 1
ATOM 710 O O . GLY A 1 107 ? -29.894 11.451 -94.467 1.00 41.44 107 GLY A O 1
ATOM 711 N N . SER A 1 108 ? -29.567 13.349 -95.634 1.00 43.59 108 SER A N 1
ATOM 712 C 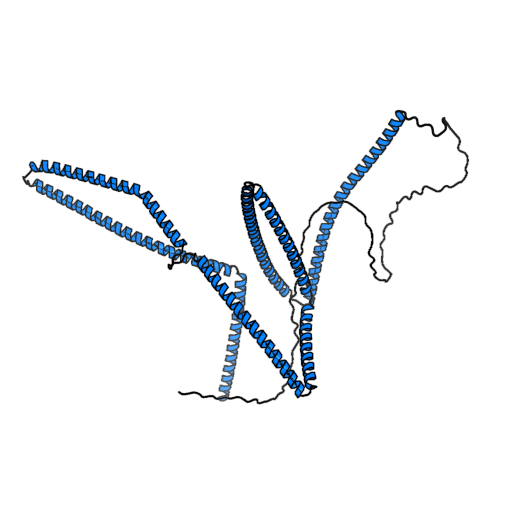CA . SER A 1 108 ? -29.670 14.369 -94.562 1.00 43.59 108 SER A CA 1
ATOM 713 C C . SER A 1 108 ? -28.414 14.795 -93.779 1.00 43.59 108 SER A C 1
ATOM 715 O O . SER A 1 108 ? -28.309 14.629 -92.570 1.00 43.59 108 SER A O 1
ATOM 717 N N . LEU A 1 109 ? -27.527 15.482 -94.504 1.00 44.25 109 LEU A N 1
ATOM 718 C CA . LEU A 1 109 ? -26.981 16.818 -94.193 1.00 44.25 109 LEU A CA 1
ATOM 719 C C . LEU A 1 109 ? -26.915 17.296 -92.718 1.00 44.25 109 LEU A C 1
ATOM 721 O O . LEU A 1 109 ? -27.932 17.621 -92.106 1.00 44.25 109 LEU A O 1
ATOM 725 N N . GLY A 1 110 ? -25.685 17.596 -92.280 1.00 49.44 110 GLY A N 1
ATOM 726 C CA . GLY A 1 110 ? -25.367 18.532 -91.191 1.00 49.44 110 GLY A CA 1
ATOM 727 C C . GLY A 1 110 ? -25.485 17.974 -89.765 1.00 49.44 110 GLY A C 1
ATOM 728 O O . GLY A 1 110 ? -25.997 16.873 -89.567 1.00 49.44 110 GLY A O 1
ATOM 729 N N . PRO A 1 111 ? -25.030 18.729 -88.743 1.00 57.06 111 PRO A N 1
ATOM 730 C CA . PRO A 1 111 ? -25.370 18.457 -87.350 1.00 57.06 111 PRO A CA 1
ATOM 731 C C . PRO A 1 111 ? -26.857 18.778 -87.151 1.00 57.06 111 PRO A C 1
ATOM 733 O O . PRO A 1 111 ? -27.237 19.880 -86.754 1.00 57.06 111 PRO A O 1
ATOM 736 N N . GLY A 1 112 ? -27.709 17.823 -87.526 1.00 41.53 112 GLY A N 1
ATOM 737 C CA . GLY A 1 112 ? -29.156 17.975 -87.501 1.00 41.53 112 GLY A CA 1
ATOM 738 C C . GLY A 1 112 ? -29.652 18.365 -86.112 1.00 41.53 112 GLY A C 1
ATOM 739 O O . GLY A 1 112 ? -29.223 17.803 -85.103 1.00 41.53 112 GLY A O 1
ATOM 740 N N . ARG A 1 113 ? -30.583 19.324 -86.066 1.00 57.47 113 ARG A N 1
ATOM 741 C CA . ARG A 1 113 ? -31.301 19.721 -84.849 1.00 57.47 113 ARG A CA 1
ATOM 742 C C . ARG A 1 113 ? -31.872 18.467 -84.188 1.00 57.47 113 ARG A C 1
ATOM 744 O O . ARG A 1 113 ? -32.831 17.897 -84.699 1.00 57.47 113 ARG A O 1
ATOM 751 N N . GLN A 1 114 ? -31.289 18.059 -83.062 1.00 58.19 114 GLN A N 1
ATOM 752 C CA . GLN A 1 114 ? -31.725 16.890 -82.305 1.00 58.19 114 GLN A CA 1
ATOM 753 C C . GLN A 1 114 ? -33.153 17.137 -81.805 1.00 58.19 114 GLN A C 1
ATOM 755 O O . GLN A 1 114 ? -33.372 17.891 -80.856 1.00 58.19 114 GLN A O 1
ATOM 760 N N . VAL A 1 115 ? -34.135 16.565 -82.505 1.00 60.62 115 VAL A N 1
ATOM 761 C CA . VAL A 1 115 ? -35.544 16.674 -82.130 1.00 60.62 115 VAL A CA 1
ATOM 762 C C . VAL A 1 115 ? -35.736 15.827 -80.882 1.00 60.62 115 VAL A C 1
ATOM 764 O O . VAL A 1 115 ? -35.602 14.610 -80.923 1.00 60.62 115 VAL A O 1
ATOM 767 N N . GLN A 1 116 ? -36.002 16.496 -79.765 1.00 65.62 116 GLN A N 1
ATOM 768 C CA . GLN A 1 116 ? -36.216 15.861 -78.471 1.00 65.62 116 GLN A CA 1
ATOM 769 C C . GLN A 1 116 ? -37.652 15.328 -78.390 1.00 65.62 116 GLN A C 1
ATOM 771 O O . GLN A 1 116 ? -38.497 15.872 -77.682 1.00 65.62 116 GLN A O 1
ATOM 776 N N . ASP A 1 117 ? -37.945 14.309 -79.193 1.00 75.69 117 ASP A N 1
ATOM 777 C CA . ASP A 1 117 ? -39.198 13.568 -79.121 1.00 75.69 117 ASP A CA 1
ATOM 778 C C . ASP A 1 117 ? -39.194 12.594 -77.925 1.00 75.69 117 ASP A C 1
ATOM 780 O O . ASP A 1 117 ? -38.193 12.429 -77.218 1.00 75.69 117 ASP A O 1
ATOM 784 N N . ALA A 1 118 ? -40.328 11.933 -77.678 1.00 77.38 118 ALA A N 1
ATOM 785 C CA . ALA A 1 118 ? -40.420 10.940 -76.609 1.00 77.38 118 ALA A CA 1
ATOM 786 C C . ALA A 1 118 ? -39.387 9.809 -76.791 1.00 77.38 118 ALA A C 1
ATOM 788 O O . ALA A 1 118 ? -38.790 9.362 -75.813 1.00 77.38 118 ALA A O 1
ATOM 789 N N . SER A 1 119 ? -39.119 9.401 -78.037 1.00 79.00 119 SER A N 1
ATOM 790 C CA . SER A 1 119 ? -38.145 8.360 -78.388 1.00 79.00 119 SER A CA 1
ATOM 791 C C . SER A 1 119 ? -36.716 8.737 -77.986 1.00 79.00 119 SER A C 1
ATOM 793 O O . SER A 1 119 ? -36.006 7.914 -77.410 1.00 79.00 119 SER A O 1
ATOM 795 N N . PHE A 1 120 ? -36.298 9.986 -78.220 1.00 84.19 120 PHE A N 1
ATOM 796 C CA . PHE A 1 120 ? -34.999 10.505 -77.796 1.00 84.19 120 PHE A CA 1
ATOM 797 C C . PHE A 1 120 ? -34.833 10.462 -76.272 1.00 84.19 120 PHE A C 1
ATOM 799 O O . PHE A 1 120 ? -33.807 9.990 -75.771 1.00 84.19 120 PHE A O 1
ATOM 806 N N . PHE A 1 121 ? -35.844 10.908 -75.519 1.00 87.00 121 PHE A N 1
ATOM 807 C CA . PHE A 1 121 ? -35.793 10.853 -74.057 1.00 87.00 121 PHE A CA 1
ATOM 808 C C . PHE A 1 121 ? -35.825 9.415 -73.527 1.00 87.00 121 PHE A C 1
ATOM 810 O O . PHE A 1 121 ? -35.064 9.112 -72.613 1.00 87.00 121 PHE A O 1
ATOM 817 N N . VAL A 1 122 ? -36.609 8.513 -74.126 1.00 86.38 122 VAL A N 1
ATOM 818 C CA . VAL A 1 122 ? -36.602 7.076 -73.793 1.00 86.38 122 VAL A CA 1
ATOM 819 C C . VAL A 1 122 ? -35.235 6.447 -74.080 1.00 86.38 122 VAL A C 1
ATOM 821 O O . VAL A 1 122 ? -34.704 5.745 -73.226 1.00 86.38 122 VAL A O 1
ATOM 824 N N . GLY A 1 123 ? -34.603 6.757 -75.216 1.00 88.19 123 GLY A N 1
ATOM 825 C CA . GLY A 1 123 ? -33.247 6.295 -75.530 1.00 88.19 123 GLY A CA 1
ATOM 826 C C . GLY A 1 123 ? -32.202 6.804 -74.531 1.00 88.19 123 GLY A C 1
ATOM 827 O O . GLY A 1 123 ? -31.362 6.035 -74.064 1.00 88.19 123 GLY A O 1
ATOM 828 N N . LYS A 1 124 ? -32.292 8.078 -74.128 1.00 88.69 124 LYS A N 1
ATOM 829 C CA . LYS A 1 124 ? -31.426 8.664 -73.092 1.00 88.69 124 LYS A CA 1
ATOM 830 C C . LYS A 1 124 ? -31.678 8.058 -71.706 1.00 88.69 124 LYS A C 1
ATOM 832 O O . LYS A 1 124 ? -30.722 7.860 -70.958 1.00 88.69 124 LYS A O 1
ATOM 837 N N . LEU A 1 125 ? -32.931 7.741 -71.374 1.00 88.94 125 LEU A N 1
ATOM 838 C CA . LEU A 1 125 ? -33.286 7.019 -70.152 1.00 88.94 125 LEU A CA 1
ATOM 839 C C . LEU A 1 125 ? -32.719 5.600 -70.181 1.00 88.94 125 LEU A C 1
ATOM 841 O O . LEU A 1 125 ? -32.029 5.242 -69.241 1.00 88.94 125 LEU A O 1
ATOM 845 N N . HIS A 1 126 ? -32.892 4.834 -71.262 1.00 91.00 126 HIS A N 1
ATOM 846 C CA . HIS A 1 126 ? -32.305 3.496 -71.400 1.00 91.00 126 HIS A CA 1
ATOM 847 C C . HIS A 1 126 ? -30.775 3.518 -71.295 1.00 91.00 126 HIS A C 1
ATOM 849 O O . HIS A 1 126 ? -30.210 2.682 -70.596 1.00 91.00 126 HIS A O 1
ATOM 855 N N . ALA A 1 127 ? -30.105 4.498 -71.912 1.00 91.81 127 ALA A N 1
ATOM 856 C CA . ALA A 1 127 ? -28.662 4.683 -71.761 1.00 91.81 127 ALA A CA 1
ATOM 857 C C . ALA A 1 127 ? -28.273 4.952 -70.296 1.00 91.81 127 ALA A C 1
ATOM 859 O O . ALA A 1 127 ? -27.378 4.293 -69.774 1.00 91.81 127 ALA A O 1
ATOM 860 N N . LYS A 1 128 ? -28.988 5.841 -69.589 1.00 93.81 128 LYS A N 1
ATOM 861 C CA . LYS A 1 128 ? -28.743 6.085 -68.157 1.00 93.81 128 LYS A CA 1
ATOM 862 C C . LYS A 1 128 ? -29.112 4.904 -67.261 1.00 93.81 128 LYS A C 1
ATOM 864 O O . LYS A 1 128 ? -28.397 4.653 -66.300 1.00 93.81 128 LYS A O 1
ATOM 869 N N . THR A 1 129 ? -30.148 4.136 -67.579 1.00 92.81 129 THR A N 1
ATOM 870 C CA . THR A 1 129 ? -30.476 2.887 -66.883 1.00 92.81 129 THR A CA 1
ATOM 871 C C . THR A 1 129 ? -29.381 1.842 -67.094 1.00 92.81 129 THR A C 1
ATOM 873 O O . THR A 1 129 ? -29.017 1.167 -66.137 1.00 92.81 129 THR A O 1
ATOM 876 N N . ALA A 1 130 ? -28.807 1.735 -68.296 1.00 93.88 130 ALA A N 1
ATOM 877 C CA . ALA A 1 130 ? -27.682 0.845 -68.576 1.00 93.88 130 ALA A CA 1
ATOM 878 C C . ALA A 1 130 ? -26.404 1.283 -67.838 1.00 93.88 130 ALA A C 1
ATOM 880 O O . ALA A 1 130 ? -25.779 0.450 -67.185 1.00 93.88 130 ALA A O 1
ATOM 881 N N . GLU A 1 131 ? -26.066 2.579 -67.849 1.00 95.12 131 GLU A N 1
ATOM 882 C CA . GLU A 1 131 ? -24.963 3.134 -67.048 1.00 95.12 131 GLU A CA 1
ATOM 883 C C . GLU A 1 131 ? -25.152 2.823 -65.552 1.00 95.12 131 GLU A C 1
ATOM 885 O O . GLU A 1 131 ? -24.273 2.220 -64.938 1.00 95.12 131 GLU A O 1
ATOM 890 N N . ILE A 1 132 ? -26.323 3.139 -64.981 1.00 95.00 132 ILE A N 1
ATOM 891 C CA . ILE A 1 132 ? -26.656 2.848 -63.575 1.00 95.00 132 ILE A CA 1
ATOM 892 C C . ILE A 1 132 ? -26.573 1.343 -63.291 1.00 95.00 132 ILE A C 1
ATOM 894 O O . ILE A 1 132 ? -26.050 0.954 -62.254 1.00 95.00 132 ILE A O 1
ATOM 898 N N . THR A 1 133 ? -27.039 0.485 -64.201 1.00 94.94 133 THR A N 1
ATOM 899 C CA . THR A 1 133 ? -26.964 -0.976 -64.027 1.00 94.94 133 THR A CA 1
ATOM 900 C C . THR A 1 133 ? -25.512 -1.457 -64.027 1.00 94.94 133 THR A C 1
ATOM 902 O O . THR A 1 133 ? -25.134 -2.241 -63.158 1.00 94.94 133 THR A O 1
ATOM 905 N N . SER A 1 134 ? -24.672 -0.940 -64.930 1.00 95.69 134 SER A N 1
ATOM 906 C CA . SER A 1 134 ? -23.240 -1.266 -64.973 1.00 95.69 134 SER A CA 1
ATOM 907 C C . SER A 1 134 ? -22.487 -0.785 -63.727 1.00 95.69 134 SER A C 1
ATOM 909 O O . SER A 1 134 ? -21.626 -1.499 -63.215 1.00 95.69 134 SER A O 1
ATOM 911 N N . GLU A 1 135 ? -22.866 0.371 -63.177 1.00 96.38 135 GLU A N 1
ATOM 912 C CA . GLU A 1 135 ? -22.293 0.905 -61.941 1.00 96.38 135 GLU A CA 1
ATOM 913 C C . GLU A 1 135 ? -22.774 0.120 -60.709 1.00 96.38 135 GLU A C 1
ATOM 915 O O . GLU A 1 135 ? -21.980 -0.188 -59.824 1.00 96.38 135 GLU A O 1
ATOM 920 N N . VAL A 1 136 ? -24.039 -0.314 -60.679 1.00 94.75 136 VAL A N 1
ATOM 921 C CA . VAL A 1 136 ? -24.558 -1.235 -59.652 1.00 94.75 136 VAL A CA 1
ATOM 922 C C . VAL A 1 136 ? -23.831 -2.583 -59.699 1.00 94.75 136 VAL A C 1
ATOM 924 O O . VAL A 1 136 ? -23.516 -3.137 -58.647 1.00 94.75 136 VAL A O 1
ATOM 927 N N . GLU A 1 137 ? -23.516 -3.116 -60.882 1.00 96.12 137 GLU A N 1
ATOM 928 C CA . GLU A 1 137 ? -22.670 -4.310 -61.002 1.00 96.12 137 GLU A CA 1
ATOM 929 C C . GLU A 1 137 ? -21.232 -4.064 -60.531 1.00 96.12 137 GLU A C 1
ATOM 931 O O . GLU A 1 137 ? -20.668 -4.918 -59.844 1.00 96.12 137 GLU A O 1
ATOM 936 N N . ARG A 1 138 ? -20.640 -2.907 -60.860 1.00 97.44 138 ARG A N 1
ATOM 937 C CA . ARG A 1 138 ? -19.296 -2.528 -60.403 1.00 97.44 138 ARG A CA 1
ATOM 938 C C . ARG A 1 138 ? -19.236 -2.464 -58.876 1.00 97.44 138 ARG A C 1
ATOM 940 O O . ARG A 1 138 ? -18.392 -3.130 -58.283 1.00 97.44 138 ARG A O 1
ATOM 947 N N . LEU A 1 139 ? -20.175 -1.754 -58.251 1.00 96.19 139 LEU A N 1
ATOM 948 C CA . LEU A 1 139 ? -20.280 -1.621 -56.795 1.00 96.19 139 LEU A CA 1
ATOM 949 C C . LEU A 1 139 ? -20.577 -2.958 -56.099 1.00 96.19 139 LEU A C 1
ATOM 951 O O . LEU A 1 139 ? -20.077 -3.197 -55.004 1.00 96.19 139 LEU A O 1
ATOM 955 N N . ARG A 1 140 ? -21.339 -3.867 -56.727 1.00 95.38 140 ARG A N 1
ATOM 956 C CA . ARG A 1 140 ? -21.533 -5.235 -56.208 1.00 95.38 140 ARG A CA 1
ATOM 957 C C . ARG A 1 140 ? -20.237 -6.045 -56.219 1.00 95.38 140 ARG A C 1
ATOM 959 O O . ARG A 1 140 ? -19.921 -6.669 -55.211 1.00 95.38 140 ARG A O 1
ATOM 966 N N . ARG A 1 141 ? -19.465 -6.000 -57.312 1.00 96.50 141 ARG A N 1
ATOM 967 C CA . ARG A 1 141 ? -18.146 -6.661 -57.392 1.00 96.50 141 ARG A CA 1
ATOM 968 C C . ARG A 1 141 ? -17.163 -6.075 -56.377 1.00 96.50 141 ARG A C 1
ATOM 970 O O . ARG A 1 141 ? -16.429 -6.831 -55.752 1.00 96.50 141 ARG A O 1
ATOM 977 N N . GLU A 1 142 ? -17.181 -4.757 -56.193 1.00 96.12 142 GLU A N 1
ATOM 978 C CA . GLU A 1 142 ? -16.374 -4.052 -55.192 1.00 96.12 142 GLU A CA 1
ATOM 979 C C . GLU A 1 142 ? -16.756 -4.495 -53.771 1.00 96.12 142 GLU A C 1
ATOM 981 O O . GLU A 1 142 ? -15.884 -4.922 -53.027 1.00 96.12 142 GLU A O 1
ATOM 986 N N . ALA A 1 143 ? -18.050 -4.553 -53.431 1.00 94.19 143 ALA A N 1
ATOM 987 C CA . ALA A 1 143 ? -18.530 -5.045 -52.135 1.00 94.19 143 ALA A CA 1
ATOM 988 C C . ALA A 1 143 ? -18.202 -6.533 -51.871 1.00 94.19 143 ALA A C 1
ATOM 990 O O . ALA A 1 143 ? -17.870 -6.906 -50.744 1.00 94.19 143 ALA A O 1
ATOM 991 N N . GLU A 1 144 ? -18.271 -7.393 -52.893 1.00 95.62 144 GLU A N 1
ATOM 992 C CA . GLU A 1 144 ? -17.837 -8.795 -52.797 1.00 95.62 144 GLU A CA 1
ATOM 993 C C . GLU A 1 144 ? -16.320 -8.932 -52.616 1.00 95.62 144 GLU A C 1
ATOM 995 O O . GLU A 1 144 ? -15.864 -9.840 -51.916 1.00 95.62 144 GLU A O 1
ATOM 1000 N N . GLN A 1 145 ? -15.534 -8.058 -53.248 1.00 95.75 145 GLN A N 1
ATOM 1001 C CA . GLN A 1 145 ? -14.084 -8.021 -53.092 1.00 95.75 145 GLN A CA 1
ATOM 1002 C C . GLN A 1 145 ? -13.708 -7.537 -51.687 1.00 95.75 145 GLN A C 1
ATOM 1004 O O . GLN A 1 145 ? -12.988 -8.234 -50.981 1.00 95.75 145 GLN A O 1
ATOM 1009 N N . ASP A 1 146 ? -14.325 -6.454 -51.221 1.00 93.81 146 ASP A N 1
ATOM 1010 C CA . ASP A 1 146 ? -14.240 -5.943 -49.851 1.00 93.81 146 ASP A CA 1
ATOM 1011 C C . ASP A 1 146 ? -14.544 -7.020 -48.797 1.00 93.81 146 ASP A C 1
ATOM 1013 O O . ASP A 1 146 ? -13.890 -7.095 -47.756 1.00 93.81 146 ASP A O 1
ATOM 1017 N N . ALA A 1 147 ? -15.551 -7.867 -49.042 1.00 93.69 147 ALA A N 1
ATOM 1018 C CA . ALA A 1 147 ? -15.902 -8.972 -48.153 1.00 93.69 147 ALA A CA 1
ATOM 1019 C C . ALA A 1 147 ? -14.820 -10.070 -48.129 1.00 93.69 147 ALA A C 1
ATOM 1021 O O . ALA A 1 147 ? -14.502 -10.594 -47.057 1.00 93.69 147 ALA A O 1
ATOM 1022 N N . LYS A 1 148 ? -14.223 -10.395 -49.285 1.00 95.00 148 LYS A N 1
ATOM 1023 C CA . LYS A 1 148 ? -13.089 -11.332 -49.382 1.00 95.00 148 LYS A CA 1
ATOM 1024 C C . LYS A 1 148 ? -11.845 -10.766 -48.705 1.00 95.00 148 LYS A C 1
ATOM 1026 O O . LYS A 1 148 ? -11.199 -11.488 -47.952 1.00 95.00 148 LYS A O 1
ATOM 1031 N N . ASP A 1 149 ? -11.548 -9.490 -48.911 1.00 94.38 149 ASP A N 1
ATOM 1032 C CA . ASP A 1 149 ? -10.355 -8.839 -48.370 1.00 94.38 149 ASP A CA 1
ATOM 1033 C C . ASP A 1 149 ? -10.465 -8.637 -46.855 1.00 94.38 149 ASP A C 1
ATOM 1035 O O . ASP A 1 149 ? -9.495 -8.876 -46.141 1.00 94.38 149 ASP A O 1
ATOM 1039 N N . LYS A 1 150 ? -11.663 -8.360 -46.318 1.00 94.25 150 LYS A N 1
ATOM 1040 C CA . LYS A 1 150 ? -11.933 -8.419 -44.866 1.00 94.25 150 LYS A CA 1
ATOM 1041 C C . LYS A 1 150 ? -11.713 -9.826 -44.301 1.00 94.25 150 LYS A C 1
ATOM 1043 O O . LYS A 1 150 ? -11.087 -9.971 -43.252 1.00 94.25 150 LYS A O 1
ATOM 1048 N N . ALA A 1 151 ? -12.165 -10.873 -44.995 1.00 92.56 151 ALA A N 1
ATOM 1049 C CA . ALA A 1 151 ? -11.924 -12.253 -44.569 1.00 92.56 151 ALA A CA 1
ATOM 1050 C C . ALA A 1 151 ? -10.429 -12.635 -44.621 1.00 92.56 151 ALA A C 1
ATOM 1052 O O . ALA A 1 151 ? -9.939 -13.313 -43.716 1.00 92.56 151 ALA A O 1
ATOM 1053 N N . GLN A 1 152 ? -9.690 -12.172 -45.635 1.00 95.31 152 GLN A N 1
ATOM 1054 C CA . GLN A 1 152 ? -8.236 -12.338 -45.720 1.00 95.31 152 GLN A CA 1
ATOM 1055 C C . GLN A 1 152 ? -7.507 -11.544 -44.632 1.00 95.31 152 GLN A C 1
ATOM 1057 O O . GLN A 1 152 ? -6.591 -12.082 -44.016 1.00 95.31 152 GLN A O 1
ATOM 1062 N N . TYR A 1 153 ? -7.935 -10.315 -44.335 1.00 95.12 153 TYR A N 1
ATOM 1063 C CA . TYR A 1 153 ? -7.361 -9.488 -43.274 1.00 95.12 153 TYR A CA 1
ATOM 1064 C C . TYR A 1 153 ? -7.454 -10.184 -41.912 1.00 95.12 153 TYR A C 1
ATOM 1066 O O . TYR A 1 153 ? -6.440 -10.322 -41.241 1.00 95.12 153 TYR A O 1
ATOM 1074 N N . VAL A 1 154 ? -8.615 -10.749 -41.554 1.00 94.88 154 VAL A N 1
ATOM 1075 C CA . VAL A 1 154 ? -8.775 -11.534 -40.311 1.00 94.88 154 VAL A CA 1
ATOM 1076 C C . VAL A 1 154 ? -7.866 -12.776 -40.285 1.00 94.88 154 VAL A C 1
ATOM 1078 O O . VAL A 1 154 ? -7.369 -13.167 -39.229 1.00 94.88 154 VAL A O 1
ATOM 1081 N N . GLN A 1 155 ? -7.605 -13.412 -41.433 1.00 94.25 155 GLN A N 1
ATOM 1082 C CA . GLN A 1 155 ? -6.633 -14.513 -41.507 1.00 94.25 155 GLN A CA 1
ATOM 1083 C C . GLN A 1 155 ? -5.183 -14.030 -41.361 1.00 94.25 155 GLN A C 1
ATOM 1085 O O . GLN A 1 155 ? -4.370 -14.731 -40.758 1.00 94.25 155 GLN A O 1
ATOM 1090 N N . LEU A 1 156 ? -4.848 -12.860 -41.909 1.00 95.38 156 LEU A N 1
ATOM 1091 C CA . LEU A 1 156 ? -3.529 -12.239 -41.786 1.00 95.38 156 LEU A CA 1
ATOM 1092 C C . LEU A 1 156 ? -3.274 -11.729 -40.364 1.00 95.38 156 LEU A C 1
ATOM 1094 O O . LEU A 1 156 ? -2.173 -11.919 -39.866 1.00 95.38 156 LEU A O 1
ATOM 1098 N N . GLU A 1 157 ? -4.283 -11.179 -39.691 1.00 95.38 157 GLU A N 1
ATOM 1099 C CA . GLU A 1 157 ? -4.231 -10.750 -38.290 1.00 95.38 157 GLU A CA 1
ATOM 1100 C C . GLU A 1 157 ? -3.933 -11.940 -37.366 1.00 95.38 157 GLU A C 1
ATOM 1102 O O . GLU A 1 157 ? -2.954 -11.911 -36.627 1.00 95.38 157 GLU A O 1
ATOM 1107 N N . ARG A 1 158 ? -4.656 -13.060 -37.511 1.00 95.62 158 ARG A N 1
ATOM 1108 C CA . ARG A 1 158 ? -4.363 -14.302 -36.763 1.00 95.62 158 ARG A CA 1
ATOM 1109 C C . ARG A 1 158 ? -2.968 -14.861 -37.044 1.00 95.62 158 ARG A C 1
ATOM 1111 O O . ARG A 1 158 ? -2.303 -15.355 -36.134 1.00 95.62 158 ARG A O 1
ATOM 1118 N N . LYS A 1 159 ? -2.510 -14.809 -38.302 1.00 96.12 159 LYS A N 1
ATOM 1119 C CA . LYS A 1 159 ? -1.135 -15.202 -38.660 1.00 96.12 159 LYS A CA 1
ATOM 1120 C C . LYS A 1 159 ? -0.116 -14.270 -38.011 1.00 96.12 159 LYS A C 1
ATOM 1122 O O . LYS A 1 159 ? 0.875 -14.759 -37.488 1.00 96.12 159 LYS A O 1
ATOM 1127 N N . TYR A 1 160 ? -0.368 -12.964 -38.010 1.00 96.69 160 TYR A N 1
ATOM 1128 C CA . TYR A 1 160 ? 0.483 -11.970 -37.367 1.00 96.69 160 TYR A CA 1
ATOM 1129 C C . TYR A 1 160 ? 0.568 -12.196 -35.852 1.00 96.69 160 TYR A C 1
ATOM 1131 O O . TYR A 1 160 ? 1.673 -12.241 -35.328 1.00 96.69 160 TYR A O 1
ATOM 1139 N N . GLU A 1 161 ? -0.554 -12.432 -35.164 1.00 96.12 161 GLU A N 1
ATOM 1140 C CA . GLU A 1 161 ? -0.564 -12.795 -33.738 1.00 96.12 161 GLU A CA 1
ATOM 1141 C C . GLU A 1 161 ? 0.233 -14.081 -33.470 1.00 96.12 161 GLU A C 1
ATOM 1143 O O . GLU A 1 161 ? 1.050 -14.121 -32.552 1.00 96.12 161 GLU A O 1
ATOM 1148 N N . THR A 1 162 ? 0.053 -15.110 -34.306 1.00 96.75 162 THR A N 1
ATOM 1149 C CA . THR A 1 162 ? 0.780 -16.386 -34.180 1.00 96.75 162 THR A CA 1
ATOM 1150 C C . THR A 1 162 ? 2.289 -16.193 -34.361 1.00 96.75 162 THR A C 1
ATOM 1152 O O . THR A 1 162 ? 3.067 -16.644 -33.525 1.00 96.75 162 THR A O 1
ATOM 1155 N N . LEU A 1 163 ? 2.711 -15.476 -35.410 1.00 96.25 163 LEU A N 1
ATOM 1156 C CA . LEU A 1 163 ? 4.124 -15.178 -35.663 1.00 96.25 163 LEU A CA 1
ATOM 1157 C C . LEU A 1 163 ? 4.716 -14.248 -34.593 1.00 96.25 163 LEU A C 1
ATOM 1159 O O . LEU A 1 163 ? 5.886 -14.385 -34.258 1.00 96.25 163 LEU A O 1
ATOM 1163 N N . ALA A 1 164 ? 3.941 -13.314 -34.036 1.00 95.75 164 ALA A N 1
ATOM 1164 C CA . ALA A 1 164 ? 4.403 -12.434 -32.964 1.00 95.75 164 ALA A CA 1
ATOM 1165 C C . ALA A 1 164 ? 4.651 -13.201 -31.652 1.00 95.75 164 ALA A C 1
ATOM 1167 O O . ALA A 1 164 ? 5.606 -12.891 -30.938 1.00 95.75 164 ALA A O 1
ATOM 1168 N N . LEU A 1 165 ? 3.831 -14.216 -31.353 1.00 96.25 165 LEU A N 1
ATOM 1169 C CA . LEU A 1 165 ? 4.087 -15.153 -30.256 1.00 96.25 165 LEU A CA 1
ATOM 1170 C C . LEU A 1 165 ? 5.331 -16.007 -30.537 1.00 96.25 165 LEU A C 1
ATOM 1172 O O . LEU A 1 165 ? 6.217 -16.064 -29.694 1.00 96.25 165 LEU A O 1
ATOM 1176 N N . GLU A 1 166 ? 5.452 -16.583 -31.737 1.00 96.75 166 GLU A N 1
ATOM 1177 C CA . GLU A 1 166 ? 6.613 -17.399 -32.126 1.00 96.75 166 GLU A CA 1
ATOM 1178 C C . GLU A 1 166 ? 7.933 -16.608 -32.065 1.00 96.75 166 GLU A C 1
ATOM 1180 O O . GLU A 1 166 ? 8.917 -17.090 -31.509 1.00 96.75 166 GLU A O 1
ATOM 1185 N N . VAL A 1 167 ? 7.956 -15.363 -32.557 1.00 96.19 167 VAL A N 1
ATOM 1186 C CA . VAL A 1 167 ? 9.122 -14.469 -32.441 1.00 96.19 167 VAL A CA 1
ATOM 1187 C C . VAL A 1 167 ? 9.468 -14.210 -30.976 1.00 96.19 167 VAL A C 1
ATOM 1189 O O . VAL A 1 167 ? 10.635 -14.310 -30.610 1.00 96.19 167 VAL A O 1
ATOM 1192 N N . ARG A 1 168 ? 8.476 -13.942 -30.119 1.00 95.44 168 ARG A N 1
ATOM 1193 C CA . ARG A 1 168 ? 8.698 -13.718 -28.683 1.00 95.44 168 ARG A CA 1
ATOM 1194 C C . ARG A 1 168 ? 9.228 -14.969 -27.971 1.00 95.44 168 ARG A C 1
ATOM 1196 O O . ARG A 1 168 ? 10.097 -14.850 -27.108 1.00 95.44 168 ARG A O 1
ATOM 1203 N N . ASP A 1 169 ? 8.740 -16.152 -28.331 1.00 96.50 169 ASP A N 1
ATOM 1204 C CA . ASP A 1 169 ? 9.215 -17.423 -27.777 1.00 96.50 169 ASP A CA 1
ATOM 1205 C C . ASP A 1 169 ? 10.648 -17.737 -28.239 1.00 96.50 169 ASP A C 1
ATOM 1207 O O . ASP A 1 169 ? 11.460 -18.223 -27.449 1.00 96.50 169 ASP A O 1
ATOM 1211 N N . LEU A 1 170 ? 10.996 -17.412 -29.490 1.00 96.00 170 LEU A N 1
ATOM 1212 C CA . LEU A 1 170 ? 12.360 -17.525 -30.019 1.00 96.00 170 LEU A CA 1
ATOM 1213 C C . LEU A 1 170 ? 13.319 -16.501 -29.389 1.00 96.00 170 LEU A C 1
ATOM 1215 O O . LEU A 1 170 ? 14.458 -16.848 -29.079 1.00 96.00 170 LEU A O 1
ATOM 1219 N N . GLU A 1 171 ? 12.873 -15.265 -29.143 1.00 94.38 171 GLU A N 1
ATOM 1220 C CA . GLU A 1 171 ? 13.624 -14.260 -28.375 1.00 94.38 171 GLU A CA 1
ATOM 1221 C C . GLU A 1 171 ? 13.861 -14.719 -26.928 1.00 94.38 171 GLU A C 1
ATOM 1223 O O . GLU A 1 171 ? 14.968 -14.562 -26.407 1.00 94.38 171 GLU A O 1
ATOM 1228 N N . GLY A 1 172 ? 12.859 -15.344 -26.298 1.00 94.81 172 GLY A N 1
ATOM 1229 C CA . GLY A 1 172 ? 12.977 -15.965 -24.976 1.00 94.81 172 GLY A CA 1
ATOM 1230 C C . GLY A 1 172 ? 14.012 -17.092 -24.954 1.00 94.81 172 GLY A C 1
ATOM 1231 O O . GLY A 1 172 ? 14.948 -17.051 -24.159 1.00 94.81 172 GLY A O 1
ATOM 1232 N N . GLN A 1 173 ? 13.921 -18.040 -25.892 1.00 95.56 173 GLN A N 1
ATOM 1233 C CA . GLN A 1 173 ? 14.910 -19.115 -26.042 1.00 95.56 173 GLN A CA 1
ATOM 1234 C C . GLN A 1 173 ? 16.320 -18.569 -26.305 1.00 95.56 173 GLN A C 1
ATOM 1236 O O . GLN A 1 173 ? 17.293 -19.075 -25.749 1.00 95.56 173 GLN A O 1
ATOM 1241 N N . LEU A 1 174 ? 16.459 -17.517 -27.118 1.00 95.19 174 LEU A N 1
ATOM 1242 C CA . LEU A 1 174 ? 17.746 -16.864 -27.359 1.00 95.19 174 LEU A CA 1
ATOM 1243 C C . LEU A 1 174 ? 18.302 -16.214 -26.082 1.00 95.19 174 LEU A C 1
ATOM 1245 O O . LEU A 1 174 ? 19.505 -16.303 -25.830 1.00 95.19 174 LEU A O 1
ATOM 1249 N N . ALA A 1 175 ? 17.454 -15.595 -25.256 1.00 94.44 175 ALA A N 1
ATOM 1250 C CA . ALA A 1 175 ? 17.850 -15.069 -23.952 1.00 94.44 175 ALA A CA 1
ATOM 1251 C C . ALA A 1 175 ? 18.303 -16.189 -22.996 1.00 94.44 175 ALA A C 1
ATOM 1253 O O . ALA A 1 175 ? 19.349 -16.046 -22.360 1.00 94.44 175 ALA A O 1
ATOM 1254 N N . ASP A 1 176 ? 17.595 -17.322 -22.963 1.00 93.00 176 ASP A N 1
ATOM 1255 C CA . ASP A 1 176 ? 17.974 -18.505 -22.180 1.00 93.00 176 ASP A CA 1
ATOM 1256 C C . ASP A 1 176 ? 19.311 -19.101 -22.649 1.00 93.00 176 ASP A C 1
ATOM 1258 O O . ASP A 1 176 ? 20.181 -19.397 -21.827 1.00 93.00 176 ASP A O 1
ATOM 1262 N N . TYR A 1 177 ? 19.528 -19.226 -23.965 1.00 93.44 177 TYR A N 1
ATOM 1263 C CA . TYR A 1 177 ? 20.804 -19.683 -24.523 1.00 93.44 177 TYR A CA 1
ATOM 1264 C C . TYR A 1 177 ? 21.951 -18.714 -24.219 1.00 93.44 177 TYR A C 1
ATOM 1266 O O . TYR A 1 177 ? 23.039 -19.163 -23.856 1.00 93.44 177 TYR A O 1
ATOM 1274 N N . ASN A 1 178 ? 21.725 -17.401 -24.311 1.00 92.50 178 ASN A N 1
ATOM 1275 C CA . ASN A 1 178 ? 22.724 -16.395 -23.943 1.00 92.50 178 ASN A CA 1
ATOM 1276 C C . ASN A 1 178 ? 23.073 -16.479 -22.449 1.00 92.50 178 ASN A C 1
ATOM 1278 O O . ASN A 1 178 ? 24.252 -16.529 -22.098 1.00 92.50 178 ASN A O 1
ATOM 1282 N N . LEU A 1 179 ? 22.068 -16.590 -21.574 1.00 88.62 179 LEU A N 1
ATOM 1283 C CA . LEU A 1 179 ? 22.268 -16.767 -20.136 1.00 88.62 179 LEU A CA 1
ATOM 1284 C C . LEU A 1 179 ? 23.027 -18.065 -19.827 1.00 88.62 179 LEU A C 1
ATOM 1286 O O . LEU A 1 179 ? 23.975 -18.049 -19.043 1.00 88.62 179 LEU A O 1
ATOM 1290 N N . ALA A 1 180 ? 22.660 -19.182 -20.459 1.00 86.81 180 ALA A N 1
ATOM 1291 C CA . ALA A 1 180 ? 23.349 -20.460 -20.301 1.00 86.81 180 ALA A CA 1
ATOM 1292 C C . ALA A 1 180 ? 24.810 -20.388 -20.777 1.00 86.81 180 ALA A C 1
ATOM 1294 O O . ALA A 1 180 ? 25.703 -20.894 -20.095 1.00 86.81 180 ALA A O 1
ATOM 1295 N N . MET A 1 181 ? 25.074 -19.713 -21.900 1.00 88.88 181 MET A N 1
ATOM 1296 C CA . MET A 1 181 ? 26.427 -19.477 -22.413 1.00 88.88 181 MET A CA 1
ATOM 1297 C C . MET A 1 181 ? 27.260 -18.603 -21.473 1.00 88.88 181 MET A C 1
ATOM 1299 O O . MET A 1 181 ? 28.431 -18.909 -21.245 1.00 88.88 181 MET A O 1
ATOM 1303 N N . ASP A 1 182 ? 26.682 -17.562 -20.876 1.00 89.94 182 ASP A N 1
ATOM 1304 C CA . ASP A 1 182 ? 27.387 -16.725 -19.903 1.00 89.94 182 ASP A CA 1
ATOM 1305 C C . ASP A 1 182 ? 27.643 -17.458 -18.578 1.00 89.94 182 ASP A C 1
ATOM 1307 O O . ASP A 1 182 ? 28.733 -17.332 -18.018 1.00 89.94 182 ASP A O 1
ATOM 1311 N N . LYS A 1 183 ? 26.718 -18.314 -18.119 1.00 86.31 183 LYS A N 1
ATOM 1312 C CA . LYS A 1 183 ? 26.945 -19.192 -16.954 1.00 86.31 183 LYS A CA 1
ATOM 1313 C C . LYS A 1 183 ? 27.991 -20.279 -17.209 1.00 86.31 183 LYS A C 1
ATOM 1315 O O . LYS A 1 183 ? 28.756 -20.613 -16.303 1.00 86.31 183 LYS A O 1
ATOM 1320 N N . LEU A 1 184 ? 28.070 -20.786 -18.439 1.00 83.62 184 LEU A N 1
ATOM 1321 C CA . LEU A 1 184 ? 29.128 -21.698 -18.871 1.00 83.62 184 LEU A CA 1
ATOM 1322 C C . LEU A 1 184 ? 30.489 -20.984 -18.925 1.00 83.62 184 LEU A C 1
ATOM 1324 O O . LEU A 1 184 ? 31.482 -21.530 -18.448 1.00 83.62 184 LEU A O 1
ATOM 1328 N N . ARG A 1 185 ? 30.537 -19.741 -19.429 1.00 88.12 185 ARG A N 1
ATOM 1329 C CA . ARG A 1 185 ? 31.742 -18.887 -19.416 1.00 88.12 185 ARG A CA 1
ATOM 1330 C C . ARG A 1 185 ? 32.215 -18.560 -17.998 1.00 88.12 185 ARG A C 1
ATOM 1332 O O . ARG A 1 185 ? 33.421 -18.528 -17.772 1.00 88.12 185 ARG A O 1
ATOM 1339 N N . SER A 1 186 ? 31.300 -18.355 -17.047 1.00 85.56 186 SER A N 1
ATOM 1340 C CA . SER A 1 186 ? 31.630 -18.174 -15.625 1.00 85.56 186 SER A CA 1
ATOM 1341 C C . SER A 1 186 ? 31.869 -19.483 -14.859 1.00 85.56 186 SER A C 1
ATOM 1343 O O . SER A 1 186 ? 32.031 -19.434 -13.642 1.00 85.56 186 SER A O 1
ATOM 1345 N N . ALA A 1 187 ? 31.888 -20.636 -15.543 1.00 82.69 187 ALA A N 1
ATOM 1346 C CA . ALA A 1 187 ? 32.118 -21.969 -14.976 1.00 82.69 187 ALA A CA 1
ATOM 1347 C C . ALA A 1 187 ? 31.224 -22.320 -13.762 1.00 82.69 187 ALA A C 1
ATOM 1349 O O . ALA A 1 187 ? 31.646 -23.038 -12.857 1.00 82.69 187 ALA A O 1
ATOM 1350 N N . THR A 1 188 ? 29.989 -21.812 -13.737 1.00 83.69 188 THR A N 1
ATOM 1351 C CA . THR A 1 188 ? 29.036 -22.018 -12.632 1.00 83.69 188 THR A CA 1
ATOM 1352 C C . THR A 1 188 ? 28.451 -23.435 -12.669 1.00 83.69 188 THR A C 1
ATOM 1354 O O . THR A 1 188 ? 28.020 -23.894 -13.728 1.00 83.69 188 THR A O 1
ATOM 1357 N N . ASP A 1 189 ? 28.391 -24.134 -11.527 1.00 86.38 189 ASP A N 1
ATOM 1358 C CA . ASP A 1 189 ? 27.824 -25.493 -11.471 1.00 86.38 189 ASP A CA 1
ATOM 1359 C C . ASP A 1 189 ? 26.297 -25.436 -11.719 1.00 86.38 189 ASP A C 1
ATOM 1361 O O . ASP A 1 189 ? 25.589 -24.680 -11.046 1.00 86.38 189 ASP A O 1
ATOM 1365 N N . PRO A 1 190 ? 25.727 -26.268 -12.614 1.00 84.94 190 PRO A N 1
ATOM 1366 C CA . PRO A 1 190 ? 24.279 -26.458 -12.732 1.00 84.94 190 PRO A CA 1
ATOM 1367 C C . PRO A 1 190 ? 23.530 -26.717 -11.408 1.00 84.94 190 PRO A C 1
ATOM 1369 O O . PRO A 1 190 ? 22.319 -26.506 -11.339 1.00 84.94 190 PRO A O 1
ATOM 1372 N N . ARG A 1 191 ? 24.205 -27.194 -10.352 1.00 86.44 191 ARG A N 1
ATOM 1373 C CA . ARG A 1 191 ? 23.661 -27.310 -8.985 1.00 86.44 191 ARG A CA 1
ATOM 1374 C C . ARG A 1 191 ? 23.475 -25.954 -8.305 1.00 86.44 191 ARG A C 1
ATOM 1376 O O . ARG A 1 191 ? 22.441 -25.749 -7.680 1.00 86.44 191 ARG A O 1
ATOM 1383 N N . GLU A 1 192 ? 24.424 -25.037 -8.460 1.00 87.19 192 GLU A N 1
ATOM 1384 C CA . GLU A 1 192 ? 24.334 -23.672 -7.927 1.00 87.19 192 GLU A CA 1
ATOM 1385 C C . GLU A 1 192 ? 23.223 -22.893 -8.637 1.00 87.19 192 GLU A C 1
ATOM 1387 O O . GLU A 1 192 ? 22.429 -22.224 -7.983 1.00 87.19 192 GLU A O 1
ATOM 1392 N N . ILE A 1 193 ? 23.088 -23.065 -9.960 1.00 87.31 193 ILE A N 1
ATOM 1393 C CA . ILE A 1 193 ? 21.993 -22.469 -10.744 1.00 87.31 193 ILE A CA 1
ATOM 1394 C C . ILE A 1 193 ? 20.625 -22.942 -10.225 1.00 87.31 193 ILE A C 1
ATOM 1396 O O . ILE A 1 193 ? 19.727 -22.122 -10.044 1.00 87.31 193 ILE A O 1
ATOM 1400 N N . ARG A 1 194 ? 20.466 -24.243 -9.929 1.00 89.00 194 ARG A N 1
ATOM 1401 C CA . ARG A 1 194 ? 19.231 -24.772 -9.320 1.00 89.00 194 ARG A CA 1
ATOM 1402 C C . ARG A 1 194 ? 18.966 -24.194 -7.933 1.00 89.00 194 ARG A C 1
ATOM 1404 O O . ARG A 1 194 ? 17.833 -23.819 -7.664 1.00 89.00 194 ARG A O 1
ATOM 1411 N N . HIS A 1 195 ? 19.989 -24.065 -7.090 1.00 91.75 195 HIS A N 1
ATOM 1412 C CA . HIS A 1 195 ? 19.813 -23.490 -5.757 1.00 91.75 195 HIS A CA 1
ATOM 1413 C C . HIS A 1 195 ? 19.400 -22.010 -5.812 1.00 91.75 195 HIS A C 1
ATOM 1415 O O . HIS A 1 195 ? 18.481 -21.603 -5.107 1.00 91.75 195 HIS A O 1
ATOM 1421 N N . VAL A 1 196 ? 20.008 -21.216 -6.703 1.00 89.81 196 VAL A N 1
ATOM 1422 C CA . VAL A 1 196 ? 19.596 -19.822 -6.943 1.00 89.81 196 VAL A CA 1
ATOM 1423 C C . VAL A 1 196 ? 18.165 -19.757 -7.484 1.00 89.81 196 VAL A C 1
ATOM 1425 O O . VAL A 1 196 ? 17.392 -18.914 -7.039 1.00 89.81 196 VAL A O 1
ATOM 1428 N N . TYR A 1 197 ? 17.775 -20.658 -8.391 1.00 90.56 197 TYR A N 1
ATOM 1429 C CA . TYR A 1 197 ? 16.394 -20.752 -8.875 1.00 90.56 197 TYR A CA 1
ATOM 1430 C C . TYR A 1 197 ? 15.398 -21.086 -7.750 1.00 90.56 197 TYR A C 1
ATOM 1432 O O . TYR A 1 197 ? 14.348 -20.455 -7.668 1.00 90.56 197 TYR A O 1
ATOM 1440 N N . GLU A 1 198 ? 15.722 -22.035 -6.868 1.00 94.06 198 GLU A N 1
ATOM 1441 C CA . GLU A 1 198 ? 14.890 -22.398 -5.712 1.00 94.06 198 GLU A CA 1
ATOM 1442 C C . GLU A 1 198 ? 14.718 -21.215 -4.747 1.00 94.06 198 GLU A C 1
ATOM 1444 O O . GLU A 1 198 ? 13.584 -20.872 -4.412 1.00 94.06 198 GLU A O 1
ATOM 1449 N N . GLN A 1 199 ? 15.810 -20.528 -4.391 1.00 94.81 199 GLN A N 1
ATOM 1450 C CA . GLN A 1 199 ? 15.771 -19.310 -3.570 1.00 94.81 199 GLN A CA 1
ATOM 1451 C C . GLN A 1 199 ? 14.920 -18.206 -4.215 1.00 94.81 199 GLN A C 1
ATOM 1453 O O . GLN A 1 199 ? 14.089 -17.586 -3.551 1.00 94.81 199 GLN A O 1
ATOM 1458 N N . LEU A 1 200 ? 15.106 -17.956 -5.517 1.00 94.31 200 LEU A N 1
ATOM 1459 C CA . LEU A 1 200 ? 14.370 -16.915 -6.233 1.00 94.31 200 LEU A CA 1
ATOM 1460 C C . LEU A 1 200 ? 12.881 -17.268 -6.355 1.00 94.31 200 LEU A C 1
ATOM 1462 O O . LEU A 1 200 ? 12.033 -16.393 -6.219 1.00 94.31 200 LEU A O 1
ATOM 1466 N N . ARG A 1 201 ? 12.553 -18.552 -6.542 1.00 96.81 201 ARG A N 1
ATOM 1467 C CA . ARG A 1 201 ? 11.176 -19.057 -6.557 1.00 96.81 201 ARG A CA 1
ATOM 1468 C C . ARG A 1 201 ? 10.498 -18.901 -5.197 1.00 96.81 201 ARG A C 1
ATOM 1470 O O . ARG A 1 201 ? 9.354 -18.462 -5.156 1.00 96.81 201 ARG A O 1
ATOM 1477 N N . GLU A 1 202 ? 11.180 -19.230 -4.101 1.00 96.19 202 GLU A N 1
ATOM 1478 C CA . GLU A 1 202 ? 10.642 -19.050 -2.747 1.00 96.19 202 GLU A CA 1
ATOM 1479 C C . GLU A 1 202 ? 10.416 -17.563 -2.430 1.00 96.19 202 GLU A C 1
ATOM 1481 O O . GLU A 1 202 ? 9.355 -17.188 -1.930 1.00 96.19 202 GLU A O 1
ATOM 1486 N N . ARG A 1 203 ? 11.377 -16.702 -2.790 1.00 95.94 203 ARG A N 1
ATOM 1487 C CA . ARG A 1 203 ? 11.260 -15.244 -2.651 1.00 95.94 203 ARG A CA 1
ATOM 1488 C C . ARG A 1 203 ? 10.073 -14.701 -3.446 1.00 95.94 203 ARG A C 1
ATOM 1490 O O . ARG A 1 203 ? 9.250 -13.994 -2.882 1.00 95.94 203 ARG A O 1
ATOM 1497 N N . ASN A 1 204 ? 9.940 -15.089 -4.714 1.00 95.38 204 ASN A N 1
ATOM 1498 C CA . ASN A 1 204 ? 8.832 -14.660 -5.566 1.00 95.38 204 ASN A CA 1
ATOM 1499 C C . ASN A 1 204 ? 7.471 -15.199 -5.074 1.00 95.38 204 ASN A C 1
ATOM 1501 O O . ASN A 1 204 ? 6.461 -14.537 -5.276 1.00 95.38 204 ASN A O 1
ATOM 1505 N N . SER A 1 205 ? 7.427 -16.366 -4.414 1.00 96.44 205 SER A N 1
ATOM 1506 C CA . SER A 1 205 ? 6.203 -16.883 -3.777 1.00 96.44 205 SER A CA 1
ATOM 1507 C C . SER A 1 205 ? 5.759 -15.997 -2.612 1.00 96.44 205 SER A C 1
ATOM 1509 O O . SER A 1 205 ? 4.588 -15.646 -2.523 1.00 96.44 205 SER A O 1
ATOM 1511 N N . LYS A 1 206 ? 6.702 -15.582 -1.756 1.00 95.44 206 LYS A N 1
ATOM 1512 C CA . LYS A 1 206 ? 6.441 -14.655 -0.642 1.00 95.44 206 LYS A CA 1
ATOM 1513 C C . LYS A 1 206 ? 6.036 -13.269 -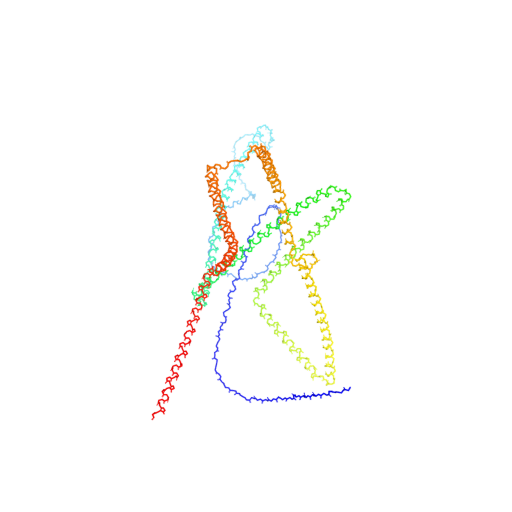1.148 1.00 95.44 206 LYS A C 1
ATOM 1515 O O . LYS A 1 206 ? 5.048 -12.716 -0.686 1.00 95.44 206 LYS A O 1
ATOM 1520 N N . GLU A 1 207 ? 6.746 -12.747 -2.151 1.00 94.69 207 GLU A N 1
ATOM 1521 C CA . GLU A 1 207 ? 6.400 -11.477 -2.804 1.00 94.69 207 GLU A CA 1
ATOM 1522 C C . GLU A 1 207 ? 4.999 -11.523 -3.444 1.00 94.69 207 GLU A C 1
ATOM 1524 O O . GLU A 1 207 ? 4.279 -10.532 -3.378 1.00 94.69 207 GLU A O 1
ATOM 1529 N N . ALA A 1 208 ? 4.570 -12.663 -4.003 1.00 95.75 208 ALA A N 1
ATOM 1530 C CA . ALA A 1 208 ? 3.209 -12.834 -4.515 1.00 95.75 208 ALA A CA 1
ATOM 1531 C C . ALA A 1 208 ? 2.151 -12.827 -3.394 1.00 95.75 208 ALA A C 1
ATOM 1533 O O . ALA A 1 208 ? 1.168 -12.099 -3.504 1.00 95.75 208 ALA A O 1
ATOM 1534 N N . GLU A 1 209 ? 2.373 -13.559 -2.295 1.00 96.62 209 GLU A N 1
ATOM 1535 C CA . GLU A 1 209 ? 1.484 -13.540 -1.119 1.00 96.62 209 GLU A CA 1
ATOM 1536 C C . GLU A 1 209 ? 1.353 -12.133 -0.507 1.00 96.62 209 GLU A C 1
ATOM 1538 O O . GLU A 1 209 ? 0.267 -11.732 -0.082 1.00 96.62 209 GLU A O 1
ATOM 1543 N N . ASP A 1 210 ? 2.441 -11.359 -0.479 1.00 95.38 210 ASP A N 1
ATOM 1544 C CA . ASP A 1 210 ? 2.423 -9.982 0.015 1.00 95.38 210 ASP A CA 1
ATOM 1545 C C . ASP A 1 210 ? 1.745 -9.012 -0.967 1.00 95.38 210 ASP A C 1
ATOM 1547 O O . ASP A 1 210 ? 1.011 -8.124 -0.528 1.00 95.38 210 ASP A O 1
ATOM 1551 N N . VAL A 1 211 ? 1.893 -9.203 -2.284 1.00 96.62 211 VAL A N 1
ATOM 1552 C CA . VAL A 1 211 ? 1.122 -8.458 -3.298 1.00 96.62 211 VAL A CA 1
ATOM 1553 C C . VAL A 1 211 ? -0.376 -8.754 -3.178 1.00 96.62 211 VAL A C 1
ATOM 1555 O O . VAL A 1 211 ? -1.171 -7.813 -3.177 1.00 96.62 211 VAL A O 1
ATOM 1558 N N . ASP A 1 212 ? -0.770 -10.016 -2.995 1.00 96.06 212 ASP A N 1
ATOM 1559 C CA . ASP A 1 212 ? -2.169 -10.404 -2.771 1.00 96.06 212 ASP A CA 1
ATOM 1560 C C . ASP A 1 212 ? -2.716 -9.801 -1.465 1.00 96.06 212 ASP A C 1
ATOM 1562 O O . ASP A 1 212 ? -3.834 -9.279 -1.430 1.00 96.06 212 ASP A O 1
ATOM 1566 N N . ARG A 1 213 ? -1.913 -9.779 -0.391 1.00 96.44 213 ARG A N 1
ATOM 1567 C CA . ARG A 1 213 ? -2.260 -9.113 0.876 1.00 96.44 213 ARG A CA 1
ATOM 1568 C C . ARG A 1 213 ? -2.487 -7.612 0.681 1.00 96.44 213 ARG A C 1
ATOM 1570 O O . ARG A 1 213 ? -3.486 -7.083 1.169 1.00 96.44 213 ARG A O 1
ATOM 1577 N N . VAL A 1 214 ? -1.592 -6.925 -0.032 1.00 95.75 214 VAL A N 1
ATOM 1578 C CA . VAL A 1 214 ? -1.724 -5.493 -0.355 1.00 95.75 214 VAL A CA 1
ATOM 1579 C C . VAL A 1 214 ? -2.954 -5.242 -1.230 1.00 95.75 214 VAL A C 1
ATOM 1581 O O . VAL A 1 214 ? -3.685 -4.282 -0.986 1.00 95.75 214 VAL A O 1
ATOM 1584 N N . PHE A 1 215 ? -3.237 -6.118 -2.197 1.00 96.75 215 PHE A N 1
ATOM 1585 C CA . PHE A 1 215 ? -4.430 -6.034 -3.038 1.00 96.75 215 PHE A CA 1
ATOM 1586 C C . PHE A 1 215 ? -5.724 -6.164 -2.221 1.00 96.75 215 PHE A C 1
ATOM 1588 O O . PHE A 1 215 ? -6.619 -5.332 -2.366 1.00 96.75 215 PHE A O 1
ATOM 1595 N N . LEU A 1 216 ? -5.811 -7.144 -1.315 1.00 96.06 216 LEU A N 1
ATOM 1596 C CA . LEU A 1 216 ? -6.975 -7.332 -0.440 1.00 96.06 216 LEU A CA 1
ATOM 1597 C C . LEU A 1 216 ? -7.167 -6.163 0.538 1.00 96.06 216 LEU A C 1
ATOM 1599 O O . LEU A 1 216 ? -8.293 -5.698 0.720 1.00 96.06 216 LEU A O 1
ATOM 1603 N N . LEU A 1 217 ? -6.083 -5.647 1.129 1.00 96.12 217 LEU A N 1
ATOM 1604 C CA . LEU A 1 217 ? -6.128 -4.456 1.986 1.00 96.12 217 LEU A CA 1
ATOM 1605 C C . LEU A 1 217 ? -6.613 -3.228 1.209 1.00 96.12 217 LEU A C 1
ATOM 1607 O O . LEU A 1 217 ? -7.508 -2.522 1.672 1.00 96.12 217 LEU A O 1
ATOM 1611 N N . ARG A 1 218 ? -6.087 -3.010 -0.002 1.00 96.06 218 ARG A N 1
ATOM 1612 C CA . ARG A 1 218 ? -6.541 -1.942 -0.898 1.00 96.06 218 ARG A CA 1
ATOM 1613 C C . ARG A 1 218 ? -8.021 -2.102 -1.251 1.00 96.06 218 ARG A C 1
ATOM 1615 O O . ARG A 1 218 ? -8.758 -1.127 -1.172 1.00 96.06 218 ARG A O 1
ATOM 1622 N N . GLN A 1 219 ? -8.473 -3.307 -1.596 1.00 97.06 219 GLN A N 1
ATOM 1623 C CA . GLN A 1 219 ? -9.874 -3.573 -1.934 1.00 97.06 219 GLN A CA 1
ATOM 1624 C C . GLN A 1 219 ? -10.813 -3.303 -0.747 1.00 97.06 219 GLN A C 1
ATOM 1626 O O . GLN A 1 219 ? -11.883 -2.720 -0.929 1.00 97.06 219 GLN A O 1
ATOM 1631 N N . ALA A 1 220 ? -10.414 -3.690 0.469 1.00 96.50 220 ALA A N 1
ATOM 1632 C CA . ALA A 1 220 ? -11.164 -3.397 1.687 1.00 96.50 220 ALA A CA 1
ATOM 1633 C C . ALA A 1 220 ? -11.225 -1.885 1.968 1.00 96.50 220 ALA A C 1
ATOM 1635 O O . ALA A 1 220 ? -12.297 -1.367 2.284 1.00 96.50 220 ALA A O 1
ATOM 1636 N N . GLN A 1 221 ? -10.109 -1.171 1.785 1.00 96.38 221 GLN A N 1
ATOM 1637 C CA . GLN A 1 221 ? -10.044 0.279 1.961 1.00 96.38 221 GLN A CA 1
ATOM 1638 C C . GLN A 1 221 ? -10.886 1.022 0.911 1.00 96.38 221 GLN A C 1
ATOM 1640 O O . GLN A 1 221 ? -11.668 1.892 1.275 1.00 96.38 221 GLN A O 1
ATOM 1645 N N . GLU A 1 222 ? -10.812 0.644 -0.370 1.00 95.31 222 GLU A N 1
ATOM 1646 C CA . GLU A 1 222 ? -11.670 1.197 -1.431 1.00 95.31 222 GLU A CA 1
ATOM 1647 C C . GLU A 1 222 ? -13.161 0.937 -1.156 1.00 95.31 222 GLU A C 1
ATOM 1649 O O . GLU A 1 222 ? -14.000 1.803 -1.399 1.00 95.31 222 GLU A O 1
ATOM 1654 N N . ALA A 1 223 ? -13.513 -0.233 -0.612 1.00 96.50 223 ALA A N 1
ATOM 1655 C CA . ALA A 1 223 ? -14.887 -0.533 -0.215 1.00 96.50 223 ALA A CA 1
ATOM 1656 C C . ALA A 1 223 ? -15.352 0.297 0.997 1.00 96.50 223 ALA A C 1
ATOM 1658 O O . ALA A 1 223 ? -16.523 0.672 1.054 1.00 96.50 223 ALA A O 1
ATOM 1659 N N . ALA A 1 224 ? -14.461 0.599 1.947 1.00 96.44 224 ALA A N 1
ATOM 1660 C CA . ALA A 1 224 ? -14.749 1.487 3.072 1.00 96.44 224 ALA A CA 1
ATOM 1661 C C . ALA A 1 224 ? -14.916 2.946 2.616 1.00 96.44 224 ALA A C 1
ATOM 1663 O O . ALA A 1 224 ? -15.899 3.583 2.986 1.00 96.44 224 ALA A O 1
ATOM 1664 N N . VAL A 1 225 ? -14.026 3.439 1.746 1.00 94.12 225 VAL A N 1
ATOM 1665 C CA . VAL A 1 225 ? -14.121 4.777 1.136 1.00 94.12 225 VAL A CA 1
ATOM 1666 C C . VAL A 1 225 ? -15.452 4.938 0.402 1.00 94.12 225 VAL A C 1
ATOM 1668 O O . VAL A 1 225 ? -16.189 5.864 0.715 1.00 94.12 225 VAL A O 1
ATOM 1671 N N . ARG A 1 226 ? -15.851 3.983 -0.451 1.00 96.25 226 ARG A N 1
ATOM 1672 C CA . ARG A 1 226 ? -17.152 4.037 -1.153 1.00 96.25 226 ARG A CA 1
ATOM 1673 C C . ARG A 1 226 ? -18.371 4.063 -0.228 1.00 96.25 226 ARG A C 1
ATOM 1675 O O . ARG A 1 226 ? -19.404 4.606 -0.610 1.00 96.25 226 ARG A O 1
ATOM 1682 N N . ARG A 1 227 ? -18.292 3.458 0.965 1.00 97.06 227 ARG A N 1
ATOM 1683 C CA . ARG A 1 227 ? -19.370 3.545 1.970 1.00 97.06 227 ARG A CA 1
ATOM 1684 C C . ARG A 1 227 ? -19.428 4.938 2.583 1.00 97.06 227 ARG A C 1
ATOM 1686 O O . ARG A 1 227 ? -20.500 5.525 2.606 1.00 97.06 227 ARG A O 1
ATOM 1693 N N . LEU A 1 228 ? -18.280 5.482 2.986 1.00 95.19 228 LEU A N 1
ATOM 1694 C CA . LEU A 1 228 ? -18.187 6.842 3.519 1.00 95.19 228 LEU A CA 1
ATOM 1695 C C . LEU A 1 228 ? -18.614 7.889 2.479 1.00 95.19 228 LEU A C 1
ATOM 1697 O O . LEU A 1 228 ? -19.343 8.811 2.816 1.00 95.19 228 LEU A O 1
ATOM 1701 N N . GLU A 1 229 ? -18.242 7.728 1.207 1.00 93.81 229 GLU A N 1
ATOM 1702 C CA . GLU A 1 229 ? -18.713 8.570 0.098 1.00 93.81 229 GLU A CA 1
ATOM 1703 C C . GLU A 1 229 ? -20.237 8.504 -0.076 1.00 93.81 229 GLU A C 1
ATOM 1705 O O . GLU A 1 229 ? -20.875 9.537 -0.273 1.00 93.81 229 GLU A O 1
ATOM 1710 N N . ALA A 1 230 ? -20.841 7.315 0.040 1.00 95.38 230 ALA A N 1
ATOM 1711 C CA . ALA A 1 230 ? -22.292 7.150 -0.031 1.00 95.38 230 ALA A CA 1
ATOM 1712 C C . ALA A 1 230 ? -23.015 7.780 1.175 1.00 95.38 230 ALA A C 1
ATOM 1714 O O . ALA A 1 230 ? -24.001 8.490 0.985 1.00 95.38 230 ALA A O 1
ATOM 1715 N N . GLU A 1 231 ? -22.503 7.586 2.394 1.00 96.25 231 GLU A N 1
ATOM 1716 C CA . GLU A 1 231 ? -23.017 8.221 3.617 1.00 96.25 231 GLU A CA 1
ATOM 1717 C C . GLU A 1 231 ? -22.885 9.753 3.547 1.00 96.25 231 GLU A C 1
ATOM 1719 O O . GLU A 1 231 ? -23.836 10.478 3.842 1.00 96.25 231 GLU A O 1
ATOM 1724 N N . MET A 1 232 ? -21.743 10.266 3.071 1.00 91.62 232 MET A N 1
ATOM 1725 C CA . MET A 1 232 ? -21.560 11.694 2.805 1.00 91.62 232 MET A CA 1
ATOM 1726 C C . MET A 1 232 ? -22.556 12.202 1.762 1.00 91.62 232 MET A C 1
ATOM 1728 O O . MET A 1 232 ? -23.111 13.280 1.959 1.00 91.62 232 MET A O 1
ATOM 1732 N N . ALA A 1 233 ? -22.808 11.466 0.678 1.00 93.56 233 ALA A N 1
ATOM 1733 C CA . ALA A 1 233 ? -23.770 11.865 -0.348 1.00 93.56 233 ALA A CA 1
ATOM 1734 C C . ALA A 1 233 ? -25.216 11.898 0.182 1.00 93.56 233 ALA A C 1
ATOM 1736 O O . ALA A 1 233 ? -25.959 12.824 -0.142 1.00 93.56 233 ALA A O 1
ATOM 1737 N N . GLU A 1 234 ? -25.607 10.946 1.035 1.00 94.25 234 GLU A N 1
ATOM 1738 C CA . GLU A 1 234 ? -26.919 10.938 1.698 1.00 94.25 234 GLU A CA 1
ATOM 1739 C C . GLU A 1 234 ? -27.076 12.139 2.647 1.00 94.25 234 GLU A C 1
ATOM 1741 O O . GLU A 1 234 ? -28.071 12.866 2.578 1.00 94.25 234 GLU A O 1
ATOM 1746 N N . ILE A 1 235 ? -26.057 12.415 3.470 1.00 91.56 235 ILE A N 1
ATOM 1747 C CA . ILE A 1 235 ? -26.024 13.572 4.377 1.00 91.56 235 ILE A CA 1
ATOM 1748 C C . ILE A 1 235 ? -26.063 14.893 3.593 1.00 91.56 235 ILE A C 1
ATOM 1750 O O . ILE A 1 235 ? -26.838 15.787 3.940 1.00 91.56 235 ILE A O 1
ATOM 1754 N N . HIS A 1 236 ? -25.294 15.020 2.506 1.00 86.44 236 HIS A N 1
ATOM 1755 C CA . HIS A 1 236 ? -25.333 16.197 1.631 1.00 86.44 236 HIS A CA 1
ATOM 1756 C C . HIS A 1 236 ? -26.691 16.356 0.939 1.00 86.44 236 HIS A C 1
ATOM 1758 O O . HIS A 1 236 ? -27.179 17.480 0.843 1.00 86.44 236 HIS A O 1
ATOM 1764 N N . GLY A 1 237 ? -27.343 15.265 0.523 1.00 89.06 237 GLY A N 1
ATOM 1765 C CA . GLY A 1 237 ? -28.708 15.293 -0.008 1.00 89.06 237 GLY A CA 1
ATOM 1766 C C . GLY A 1 237 ? -29.711 15.834 1.014 1.00 89.06 237 GLY A C 1
ATOM 1767 O O . GLY A 1 237 ? -30.412 16.809 0.742 1.00 89.06 237 GLY A O 1
ATOM 1768 N N . ALA A 1 238 ? -29.707 15.285 2.232 1.00 89.44 238 ALA A N 1
ATOM 1769 C CA . ALA A 1 238 ? -30.569 15.743 3.323 1.00 89.44 238 ALA A CA 1
ATOM 1770 C C . ALA A 1 238 ? -30.284 17.202 3.740 1.00 89.44 238 ALA A C 1
ATOM 1772 O O . ALA A 1 238 ? -31.206 17.956 4.073 1.00 89.44 238 ALA A O 1
ATOM 1773 N N . HIS A 1 239 ? -29.019 17.633 3.703 1.00 84.31 239 HIS A N 1
ATOM 1774 C CA . HIS A 1 239 ? -28.654 19.035 3.886 1.00 84.31 239 HIS A CA 1
ATOM 1775 C C . HIS A 1 239 ? -29.188 19.909 2.750 1.00 84.31 239 HIS A C 1
ATOM 1777 O O . HIS A 1 239 ? -29.816 20.928 3.041 1.00 84.31 239 HIS A O 1
ATOM 1783 N N . GLN A 1 240 ? -29.015 19.512 1.488 1.00 82.88 240 GLN A N 1
ATOM 1784 C CA . GLN A 1 240 ? -29.486 20.268 0.330 1.00 82.88 240 GLN A CA 1
ATOM 1785 C C . GLN A 1 240 ? -31.012 20.426 0.336 1.00 82.88 240 GLN A C 1
ATOM 1787 O O . GLN A 1 240 ? -31.505 21.529 0.108 1.00 82.88 240 GLN A O 1
ATOM 1792 N N . ASP A 1 241 ? -31.764 19.379 0.679 1.00 85.50 241 ASP A N 1
ATOM 1793 C CA . ASP A 1 241 ? -33.223 19.445 0.824 1.00 85.50 241 ASP A CA 1
ATOM 1794 C C . ASP A 1 241 ? -33.660 20.402 1.936 1.00 85.50 241 ASP A C 1
ATOM 1796 O O . ASP A 1 241 ? -34.648 21.126 1.786 1.00 85.50 241 ASP A O 1
ATOM 1800 N N . LYS A 1 242 ? -32.908 20.455 3.040 1.00 83.31 242 LYS A N 1
ATOM 1801 C CA . LYS A 1 242 ? -33.143 21.413 4.125 1.00 83.31 242 LYS A CA 1
ATOM 1802 C C . LYS A 1 242 ? -32.770 22.839 3.712 1.00 83.31 242 LYS A C 1
ATOM 1804 O O . LYS A 1 242 ? -33.502 23.768 4.033 1.00 83.31 242 LYS A O 1
ATOM 1809 N N . ILE A 1 243 ? -31.684 23.016 2.960 1.00 78.62 243 ILE A N 1
ATOM 1810 C CA . ILE A 1 243 ? -31.234 24.301 2.405 1.00 78.62 243 ILE A CA 1
ATOM 1811 C C . ILE A 1 243 ? -32.233 24.852 1.386 1.00 78.62 243 ILE A C 1
ATOM 1813 O O . ILE A 1 243 ? -32.535 26.042 1.410 1.00 78.62 243 ILE A O 1
ATOM 1817 N N . ASN A 1 244 ? -32.825 23.989 0.559 1.00 79.88 244 ASN A N 1
ATOM 1818 C CA . ASN A 1 244 ? -33.885 24.348 -0.384 1.00 79.88 244 ASN A CA 1
ATOM 1819 C C . ASN A 1 244 ? -35.167 24.864 0.313 1.00 79.88 244 ASN A C 1
ATOM 1821 O O . ASN A 1 244 ? -36.006 25.476 -0.344 1.00 79.88 244 ASN A O 1
ATOM 1825 N N . GLN A 1 245 ? -35.316 24.647 1.628 1.00 82.81 245 GLN A N 1
ATOM 1826 C CA . GLN A 1 245 ? -36.413 25.172 2.455 1.00 82.81 245 GLN A CA 1
ATOM 1827 C C . GLN A 1 245 ? -36.073 26.508 3.153 1.00 82.81 245 GLN A C 1
ATOM 1829 O O . GLN A 1 245 ? -36.953 27.098 3.783 1.00 82.81 245 GLN A O 1
ATOM 1834 N N . LEU A 1 246 ? -34.828 27.006 3.072 1.00 77.12 246 LEU A N 1
ATOM 1835 C CA . LEU A 1 246 ? -34.463 28.321 3.617 1.00 77.12 246 LEU A CA 1
ATOM 1836 C C . LEU A 1 246 ? -34.965 29.482 2.741 1.00 77.12 246 LEU A C 1
ATOM 1838 O O . LEU A 1 246 ? -35.275 29.339 1.560 1.00 77.12 246 LEU A O 1
ATOM 1842 N N . ALA A 1 247 ? -35.012 30.676 3.339 1.00 79.19 247 ALA A N 1
ATOM 1843 C CA . ALA A 1 247 ? -35.402 31.904 2.656 1.00 79.19 247 ALA A CA 1
ATOM 1844 C C . ALA A 1 247 ? -34.470 32.222 1.460 1.00 79.19 247 ALA A C 1
ATOM 1846 O O . ALA A 1 247 ? -33.256 32.001 1.548 1.00 79.19 247 ALA A O 1
ATOM 1847 N N . PRO A 1 248 ? -34.995 32.807 0.363 1.00 78.19 248 PRO A N 1
ATOM 1848 C CA . PRO A 1 248 ? -34.253 32.956 -0.893 1.00 78.19 248 PRO A CA 1
ATOM 1849 C C . PRO A 1 248 ? -32.938 33.741 -0.752 1.00 78.19 248 PRO A C 1
ATOM 1851 O O . PRO A 1 248 ? -31.925 33.313 -1.291 1.00 78.19 248 PRO A O 1
ATOM 1854 N N . GLN A 1 249 ? -32.905 34.808 0.055 1.00 79.38 249 GLN A N 1
ATOM 1855 C CA . GLN A 1 249 ? -31.692 35.617 0.267 1.00 79.38 249 GLN A CA 1
ATOM 1856 C C . GLN A 1 249 ? -30.558 34.848 0.970 1.00 79.38 249 GLN A C 1
ATOM 1858 O O . GLN A 1 249 ? -29.383 35.041 0.671 1.00 79.38 249 GLN A O 1
ATOM 1863 N N . THR A 1 250 ? -30.892 33.953 1.906 1.00 77.56 250 THR A N 1
ATOM 1864 C CA . THR A 1 250 ? -29.898 33.083 2.560 1.00 77.56 250 THR A CA 1
ATOM 1865 C C . THR A 1 250 ? -29.452 31.932 1.660 1.00 77.56 250 THR A C 1
ATOM 1867 O O . THR A 1 250 ? -28.317 31.477 1.765 1.00 77.56 250 THR A O 1
ATOM 1870 N N . LEU A 1 251 ? -30.328 31.493 0.754 1.00 80.88 251 LEU A N 1
ATOM 1871 C CA . LEU A 1 251 ? -30.067 30.429 -0.211 1.00 80.88 251 LEU A CA 1
ATOM 1872 C C . LEU A 1 251 ? -29.120 30.908 -1.328 1.00 80.88 251 LEU A C 1
ATOM 1874 O O . LEU A 1 251 ? -28.231 30.161 -1.728 1.00 80.88 251 LEU A O 1
ATOM 1878 N N . GLU A 1 252 ? -29.252 32.156 -1.788 1.00 82.81 252 GLU A N 1
ATOM 1879 C CA . GLU A 1 252 ? -28.306 32.787 -2.724 1.00 82.81 252 GLU A CA 1
ATOM 1880 C C . GLU A 1 252 ? -26.895 32.869 -2.129 1.00 82.81 252 GLU A C 1
ATOM 1882 O O . GLU A 1 252 ? -25.956 32.332 -2.713 1.00 82.81 252 GLU A O 1
ATOM 1887 N N . ARG A 1 253 ? -26.752 33.409 -0.912 1.00 85.31 253 ARG A N 1
ATOM 1888 C CA . ARG A 1 253 ? -25.446 33.505 -0.239 1.00 85.31 253 ARG A CA 1
ATOM 1889 C C . ARG A 1 253 ? -24.814 32.141 0.068 1.00 85.31 253 ARG A C 1
ATOM 1891 O O . ARG A 1 253 ? -23.593 32.012 0.060 1.00 85.31 253 ARG A O 1
ATOM 1898 N N . TYR A 1 254 ? -25.624 31.112 0.328 1.00 81.38 254 TYR A N 1
ATOM 1899 C CA . TYR A 1 254 ? -25.123 29.741 0.460 1.00 81.38 254 TYR A CA 1
ATOM 1900 C C . TYR A 1 254 ? -24.610 29.184 -0.877 1.00 81.38 254 TYR A C 1
ATOM 1902 O O . TYR A 1 254 ? -23.559 28.553 -0.904 1.00 81.38 254 TYR A O 1
ATOM 1910 N N . LYS A 1 255 ? -25.306 29.450 -1.993 1.00 83.56 255 LYS A N 1
ATOM 1911 C CA . LYS A 1 255 ? -24.850 29.047 -3.335 1.00 83.56 255 LYS A CA 1
ATOM 1912 C C . LYS A 1 255 ? -23.533 29.710 -3.728 1.00 83.56 255 LYS A C 1
ATOM 1914 O O . LYS A 1 255 ? -22.705 29.037 -4.328 1.00 83.56 255 LYS A O 1
ATOM 1919 N N . GLU A 1 256 ? -23.340 30.985 -3.394 1.00 88.94 256 GLU A N 1
ATOM 1920 C CA . GLU A 1 256 ? -22.067 31.691 -3.603 1.00 88.94 256 GLU A CA 1
ATOM 1921 C C . GLU A 1 256 ? -20.929 30.997 -2.839 1.00 88.94 256 GLU A C 1
ATOM 1923 O O . GLU A 1 256 ? -19.942 30.586 -3.445 1.00 88.94 256 GLU A O 1
ATOM 1928 N N . LEU A 1 257 ? -21.117 30.753 -1.537 1.00 88.19 257 LEU A N 1
ATOM 1929 C CA . LEU A 1 257 ? -20.116 30.099 -0.686 1.00 88.19 257 LEU A CA 1
ATOM 1930 C C . LEU A 1 257 ? -19.823 28.643 -1.109 1.00 88.19 257 LEU A C 1
ATOM 1932 O O . LEU A 1 257 ? -18.696 28.170 -0.990 1.00 88.19 257 LEU A O 1
ATOM 1936 N N . LEU A 1 258 ? -20.824 27.929 -1.631 1.00 85.56 258 LEU A N 1
ATOM 1937 C CA . LEU A 1 258 ? -20.671 26.572 -2.165 1.00 85.56 258 LEU A CA 1
ATOM 1938 C C . LEU A 1 258 ? -19.975 26.558 -3.541 1.00 85.56 258 LEU A C 1
ATOM 1940 O O . LEU A 1 258 ? -19.245 25.618 -3.851 1.00 85.56 258 LEU A O 1
ATOM 1944 N N . ALA A 1 259 ? -20.136 27.612 -4.347 1.00 89.19 259 ALA A N 1
ATOM 1945 C CA . ALA A 1 259 ? -19.339 27.816 -5.557 1.00 89.19 259 ALA A CA 1
ATOM 1946 C C . ALA A 1 259 ? -17.861 28.072 -5.217 1.00 89.19 259 ALA A C 1
ATOM 1948 O O . ALA A 1 259 ? -16.999 27.422 -5.807 1.00 89.19 259 ALA A O 1
ATOM 1949 N N . GLU A 1 260 ? -17.576 28.938 -4.237 1.00 92.81 260 GLU A N 1
ATOM 1950 C CA . GLU A 1 260 ? -16.213 29.167 -3.727 1.00 92.81 260 GLU A CA 1
ATOM 1951 C C . GLU A 1 260 ? -15.589 27.871 -3.176 1.00 92.81 260 GLU A C 1
ATOM 1953 O O . GLU A 1 260 ? -14.436 27.566 -3.481 1.00 92.81 260 GLU A O 1
ATOM 1958 N N . HIS A 1 261 ? -16.356 27.059 -2.434 1.00 88.88 261 HIS A N 1
ATOM 1959 C CA . HIS A 1 261 ? -15.896 25.757 -1.937 1.00 88.88 261 HIS A CA 1
ATOM 1960 C C . HIS A 1 261 ? -15.500 24.808 -3.076 1.00 88.88 261 HIS A C 1
ATOM 1962 O O . HIS A 1 261 ? -14.390 24.281 -3.078 1.00 88.88 261 HIS A O 1
ATOM 1968 N N . HIS A 1 262 ? -16.367 24.624 -4.076 1.00 90.12 262 HIS A N 1
ATOM 1969 C CA . HIS A 1 262 ? -16.068 23.760 -5.221 1.00 90.12 262 HIS A CA 1
ATOM 1970 C C . HIS A 1 262 ? -14.937 24.294 -6.113 1.00 90.12 262 HIS A C 1
ATOM 1972 O O . HIS A 1 262 ? -14.258 23.508 -6.775 1.00 90.12 262 HIS A O 1
ATOM 1978 N N . GLU A 1 263 ? -14.719 25.609 -6.174 1.00 93.38 263 GLU A N 1
ATOM 1979 C CA . GLU A 1 263 ? -13.542 26.178 -6.838 1.00 93.38 263 GLU A CA 1
ATOM 1980 C C . GLU A 1 263 ? -12.258 25.871 -6.047 1.00 93.38 263 GLU A C 1
ATOM 1982 O O . GLU A 1 263 ? -11.255 25.467 -6.640 1.00 93.38 263 GLU A O 1
ATOM 1987 N N . GLY A 1 264 ? -12.323 25.942 -4.713 1.00 93.56 264 GLY A N 1
ATOM 1988 C CA . GLY A 1 264 ? -11.266 25.494 -3.805 1.00 93.56 264 GLY A CA 1
ATOM 1989 C C . GLY A 1 264 ? -10.928 24.006 -3.948 1.00 93.56 264 GLY A C 1
ATOM 1990 O O . GLY A 1 264 ? -9.756 23.667 -4.101 1.00 93.56 264 GLY A O 1
ATOM 1991 N N . GLU A 1 265 ? -11.928 23.120 -3.977 1.00 91.50 265 GLU A N 1
ATOM 1992 C CA . GLU A 1 265 ? -11.732 21.675 -4.193 1.00 91.50 265 GLU A CA 1
ATOM 1993 C C . GLU A 1 265 ? -11.041 21.389 -5.530 1.00 91.50 265 GLU A C 1
ATOM 1995 O O . GLU A 1 265 ? -10.015 20.713 -5.557 1.00 91.50 265 GLU A O 1
ATOM 2000 N N . ARG A 1 266 ? -11.509 21.987 -6.636 1.00 92.94 266 ARG A N 1
ATOM 2001 C CA . ARG A 1 266 ? -10.854 21.829 -7.950 1.00 92.94 266 ARG A CA 1
ATOM 2002 C C . ARG A 1 266 ? -9.410 22.328 -7.949 1.00 92.94 266 ARG A C 1
ATOM 2004 O O . ARG A 1 266 ? -8.571 21.762 -8.649 1.00 92.94 266 ARG A O 1
ATOM 2011 N N . ALA A 1 267 ?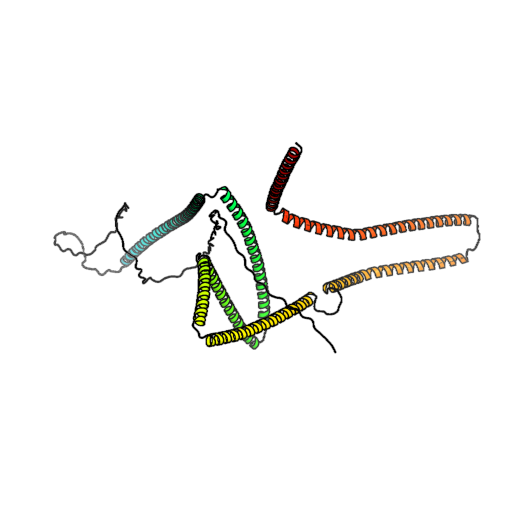 -9.111 23.391 -7.201 1.00 95.06 267 ALA A N 1
ATOM 2012 C CA . ALA A 1 267 ? -7.748 23.889 -7.058 1.00 95.06 267 ALA A CA 1
ATOM 2013 C C . ALA A 1 267 ? -6.868 22.918 -6.249 1.00 95.06 267 ALA A C 1
ATOM 2015 O O . ALA A 1 267 ? -5.704 22.724 -6.605 1.00 95.06 267 ALA A O 1
ATOM 2016 N N . ILE A 1 268 ? -7.414 22.278 -5.210 1.00 93.44 268 ILE A N 1
ATOM 2017 C CA . ILE A 1 268 ? -6.732 21.228 -4.439 1.00 93.44 268 ILE A CA 1
ATOM 2018 C C 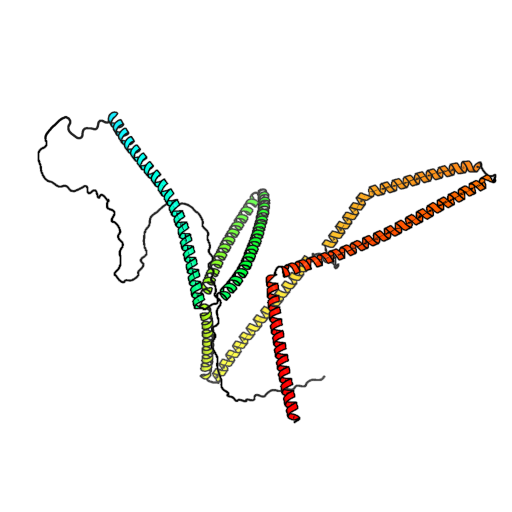. ILE A 1 268 ? -6.472 20.001 -5.323 1.00 93.44 268 ILE A C 1
ATOM 2020 O O . ILE A 1 268 ? -5.325 19.564 -5.402 1.00 93.44 268 ILE A O 1
ATOM 2024 N N . ASP A 1 269 ? -7.473 19.511 -6.058 1.00 92.75 269 ASP A N 1
ATOM 2025 C CA . ASP A 1 269 ? -7.336 18.373 -6.979 1.00 92.75 269 ASP A CA 1
ATOM 2026 C C . ASP A 1 269 ? -6.280 18.632 -8.062 1.00 92.75 269 ASP A C 1
ATOM 2028 O O . ASP A 1 269 ? -5.430 17.782 -8.333 1.00 92.75 269 ASP A O 1
ATOM 2032 N N . ALA A 1 270 ? -6.278 19.832 -8.654 1.00 94.25 270 ALA A N 1
ATOM 2033 C CA . ALA A 1 270 ? -5.277 20.220 -9.645 1.00 94.25 270 ALA A CA 1
ATOM 2034 C C . ALA A 1 270 ? -3.852 20.227 -9.060 1.00 94.25 270 ALA A C 1
ATOM 2036 O O . ALA A 1 270 ? -2.912 19.782 -9.720 1.00 94.25 270 ALA A O 1
ATOM 2037 N N . ARG A 1 271 ? -3.679 20.683 -7.809 1.00 93.50 271 ARG A N 1
ATOM 2038 C CA . ARG A 1 271 ? -2.383 20.637 -7.108 1.00 93.50 271 ARG A CA 1
ATOM 2039 C C . ARG A 1 271 ? -1.991 19.224 -6.680 1.00 93.50 271 ARG A C 1
ATOM 2041 O O . ARG A 1 271 ? -0.805 18.910 -6.708 1.00 93.50 271 ARG A O 1
ATOM 2048 N N . ALA A 1 272 ? -2.947 18.365 -6.335 1.00 92.94 272 ALA A N 1
ATOM 2049 C CA . ALA A 1 272 ? -2.693 16.958 -6.041 1.00 92.94 272 ALA A CA 1
ATOM 2050 C C . ALA A 1 272 ? -2.195 16.209 -7.290 1.00 92.94 272 ALA A C 1
ATOM 2052 O O . ALA A 1 272 ? -1.190 15.505 -7.218 1.00 92.94 272 ALA A O 1
ATOM 2053 N N . GLN A 1 273 ? -2.816 16.440 -8.452 1.00 93.75 273 GLN A N 1
ATOM 2054 C CA . GLN A 1 273 ? -2.357 15.895 -9.737 1.00 93.75 273 GLN A CA 1
ATOM 2055 C C . GLN A 1 273 ? -0.975 16.435 -10.139 1.00 93.75 273 GLN A C 1
ATOM 2057 O O . GLN A 1 273 ? -0.130 15.681 -10.617 1.00 93.75 273 GLN A O 1
ATOM 2062 N N . GLU A 1 274 ? -0.703 17.726 -9.918 1.00 95.44 274 GLU A N 1
ATOM 2063 C CA . GLU A 1 274 ? 0.626 18.311 -10.150 1.00 95.44 274 GLU A CA 1
ATOM 2064 C C . GLU A 1 274 ? 1.694 17.677 -9.240 1.00 95.44 274 GLU A C 1
ATOM 2066 O O . GLU A 1 274 ? 2.780 17.339 -9.713 1.00 95.44 274 GLU A O 1
ATOM 2071 N N . LEU A 1 275 ? 1.376 17.442 -7.961 1.00 93.62 275 LEU A N 1
ATOM 2072 C CA . LEU A 1 275 ? 2.243 16.721 -7.025 1.00 93.62 275 LEU A CA 1
ATOM 2073 C C . LEU A 1 275 ? 2.479 15.269 -7.454 1.00 93.62 275 LEU A C 1
ATOM 2075 O O . LEU A 1 275 ? 3.620 14.819 -7.410 1.00 93.62 275 LEU A O 1
ATOM 2079 N N . GLU A 1 276 ? 1.454 14.546 -7.908 1.00 94.00 276 GLU A N 1
ATOM 2080 C CA . GLU A 1 276 ? 1.593 13.162 -8.378 1.00 94.00 276 GLU A CA 1
ATOM 2081 C C . GLU A 1 276 ? 2.465 13.076 -9.645 1.00 94.00 276 GLU A C 1
ATOM 2083 O O . GLU A 1 276 ? 3.354 12.226 -9.735 1.00 94.00 276 GLU A O 1
ATOM 2088 N N . LEU A 1 277 ? 2.302 14.015 -10.585 1.00 94.06 277 LEU A N 1
ATOM 2089 C CA . LEU A 1 277 ? 3.166 14.141 -11.765 1.00 94.06 277 LEU A CA 1
ATOM 2090 C C . LEU A 1 277 ? 4.618 14.470 -11.387 1.00 94.06 277 LEU A C 1
ATOM 2092 O O . LEU A 1 277 ? 5.544 13.876 -11.945 1.00 94.06 277 LEU A O 1
ATOM 2096 N N . LEU A 1 278 ? 4.834 15.377 -10.428 1.00 95.00 278 LEU A N 1
ATOM 2097 C CA . LEU A 1 278 ? 6.166 15.697 -9.905 1.00 95.00 278 LEU A CA 1
ATOM 2098 C C . LEU A 1 278 ? 6.790 14.504 -9.175 1.00 95.00 278 LEU A C 1
ATOM 2100 O O . LEU A 1 278 ? 7.962 14.209 -9.397 1.00 95.00 278 LEU A O 1
ATOM 2104 N N . MET A 1 279 ? 6.020 13.775 -8.365 1.00 92.62 279 MET A N 1
ATOM 2105 C CA . MET A 1 279 ? 6.470 12.539 -7.726 1.00 92.62 279 MET A CA 1
ATOM 2106 C C . MET A 1 279 ? 6.840 11.489 -8.769 1.00 92.62 279 MET A C 1
ATOM 2108 O O . MET A 1 279 ? 7.904 10.884 -8.653 1.00 92.62 279 MET A O 1
ATOM 2112 N N . HIS A 1 280 ? 6.032 11.284 -9.811 1.00 93.44 280 HIS A N 1
ATOM 2113 C CA . HIS A 1 280 ? 6.376 10.341 -10.872 1.00 93.44 280 HIS A CA 1
ATOM 2114 C C . HIS A 1 280 ? 7.657 10.770 -11.605 1.00 93.44 280 HIS A C 1
ATOM 2116 O O . HIS A 1 280 ? 8.549 9.944 -11.804 1.00 93.44 280 HIS A O 1
ATOM 2122 N N . ALA A 1 281 ? 7.805 12.063 -11.916 1.00 94.62 281 ALA A N 1
ATOM 2123 C CA . ALA A 1 281 ? 9.028 12.611 -12.496 1.00 94.62 281 ALA A CA 1
ATOM 2124 C C . ALA A 1 281 ? 10.252 12.370 -11.592 1.00 94.62 281 ALA A C 1
ATOM 2126 O O . ALA A 1 281 ? 11.275 11.894 -12.086 1.00 94.62 281 ALA A O 1
ATOM 2127 N N . ILE A 1 282 ? 10.139 12.601 -10.278 1.00 92.25 282 ILE A N 1
ATOM 2128 C CA . ILE A 1 282 ? 11.187 12.291 -9.292 1.00 92.25 282 ILE A CA 1
ATOM 2129 C C . ILE A 1 282 ? 11.550 10.803 -9.347 1.00 92.25 282 ILE A C 1
ATOM 2131 O O . ILE A 1 282 ? 12.708 10.497 -9.606 1.00 92.25 282 ILE A O 1
ATOM 2135 N N . HIS A 1 283 ? 10.584 9.884 -9.243 1.00 92.25 283 HIS A N 1
ATOM 2136 C CA . HIS A 1 283 ? 10.856 8.440 -9.302 1.00 92.25 283 HIS A CA 1
ATOM 2137 C C . HIS A 1 283 ? 11.526 8.020 -10.623 1.00 92.25 283 HIS A C 1
ATOM 2139 O O . HIS A 1 283 ? 12.423 7.178 -10.617 1.00 92.25 283 HIS A O 1
ATOM 2145 N N . THR A 1 284 ? 11.145 8.609 -11.767 1.00 92.06 284 THR A N 1
ATOM 2146 C CA . THR A 1 284 ? 11.835 8.331 -13.043 1.00 92.06 284 THR A CA 1
ATOM 2147 C C . THR A 1 284 ? 13.274 8.845 -13.043 1.00 92.06 284 THR A C 1
ATOM 2149 O O . THR A 1 284 ? 14.164 8.137 -13.509 1.00 92.06 284 THR A O 1
ATOM 2152 N N . LYS A 1 285 ? 13.537 10.026 -12.469 1.00 88.25 285 LYS A N 1
ATOM 2153 C CA . LYS A 1 285 ? 14.893 10.580 -12.354 1.00 88.25 285 LYS A CA 1
ATOM 2154 C C . LYS A 1 285 ? 15.742 9.820 -11.340 1.00 88.25 285 LYS A C 1
ATOM 2156 O O . LYS A 1 285 ? 16.918 9.603 -11.595 1.00 88.25 285 LYS A O 1
ATOM 2161 N N . GLU A 1 286 ? 15.161 9.349 -10.245 1.00 85.31 286 GLU A N 1
ATOM 2162 C CA . GLU A 1 286 ? 15.825 8.467 -9.284 1.00 85.31 286 GLU A CA 1
ATOM 2163 C C . GLU A 1 286 ? 16.154 7.102 -9.899 1.00 85.31 286 GLU A C 1
ATOM 2165 O O . GLU A 1 286 ? 17.249 6.591 -9.679 1.00 85.31 286 GLU A O 1
ATOM 2170 N N . ALA A 1 287 ? 15.270 6.542 -10.731 1.00 85.50 287 ALA A N 1
ATOM 2171 C CA . ALA A 1 287 ? 15.541 5.311 -11.472 1.00 85.50 287 ALA A CA 1
ATOM 2172 C C . ALA A 1 287 ? 16.636 5.495 -12.542 1.00 85.50 287 ALA A C 1
ATOM 2174 O O . ALA A 1 287 ? 17.502 4.631 -12.679 1.00 85.50 287 ALA A O 1
ATOM 2175 N N . GLU A 1 288 ? 16.648 6.622 -13.264 1.00 84.00 288 GLU A N 1
ATOM 2176 C CA . GLU A 1 288 ? 17.744 6.990 -14.175 1.00 84.00 288 GLU A CA 1
ATOM 2177 C C . GLU A 1 288 ? 19.078 7.142 -13.416 1.00 84.00 288 GLU A C 1
ATOM 2179 O O . GLU A 1 288 ? 20.080 6.549 -13.811 1.00 84.00 288 GLU A O 1
ATOM 2184 N N . LEU A 1 289 ? 19.086 7.869 -12.292 1.00 77.00 289 LEU A N 1
ATOM 2185 C CA . LEU A 1 289 ? 20.268 8.078 -11.442 1.00 77.00 289 LEU A CA 1
ATOM 2186 C C . LEU A 1 289 ? 20.737 6.801 -10.727 1.00 77.00 289 LEU A C 1
ATOM 2188 O O . LEU A 1 289 ? 21.920 6.677 -10.420 1.00 77.00 289 LEU A O 1
ATOM 2192 N N . GLY A 1 290 ? 19.831 5.865 -10.439 1.00 75.94 290 GLY A N 1
ATOM 2193 C CA . GLY A 1 290 ? 20.140 4.554 -9.863 1.00 75.94 290 GLY A CA 1
ATOM 2194 C C . GLY A 1 290 ? 20.646 3.540 -10.893 1.00 75.94 290 GLY A C 1
ATOM 2195 O O . GLY A 1 290 ? 21.361 2.605 -10.538 1.00 75.94 290 GLY A O 1
ATOM 2196 N N . ALA A 1 291 ? 20.319 3.731 -12.175 1.00 75.44 291 ALA A N 1
ATOM 2197 C CA . ALA A 1 291 ? 20.895 2.962 -13.276 1.00 75.44 291 ALA A CA 1
ATOM 2198 C C . ALA A 1 291 ? 22.322 3.421 -13.640 1.00 75.44 291 ALA A C 1
ATOM 2200 O O . ALA A 1 291 ? 23.067 2.662 -14.269 1.00 75.44 291 ALA A O 1
ATOM 2201 N N . ASP A 1 292 ? 22.712 4.641 -13.254 1.00 76.19 292 ASP A N 1
ATOM 2202 C CA . ASP A 1 292 ? 24.012 5.217 -13.590 1.00 76.19 292 ASP A CA 1
ATOM 2203 C C . ASP A 1 292 ? 25.135 4.679 -12.686 1.00 76.19 292 ASP A C 1
ATOM 2205 O O . ASP A 1 292 ? 25.416 5.167 -11.589 1.00 76.19 292 ASP A O 1
ATOM 2209 N N . ARG A 1 293 ? 25.804 3.631 -13.178 1.00 67.62 293 ARG A N 1
ATOM 2210 C CA . ARG A 1 293 ? 26.835 2.864 -12.454 1.00 67.62 293 ARG A CA 1
ATOM 2211 C C . ARG A 1 293 ? 28.042 3.706 -12.032 1.00 67.62 293 ARG A C 1
ATOM 2213 O O . ARG A 1 293 ? 28.780 3.285 -11.147 1.00 67.62 293 ARG A O 1
ATOM 2220 N N . PHE A 1 294 ? 28.245 4.870 -12.649 1.00 75.38 294 PHE A N 1
ATOM 2221 C CA . PHE A 1 294 ? 29.341 5.780 -12.322 1.00 75.38 294 PHE A CA 1
ATOM 2222 C C . PHE A 1 294 ? 29.019 6.724 -11.161 1.00 75.38 294 PHE A C 1
ATOM 2224 O O . PHE A 1 294 ? 29.919 7.423 -10.703 1.00 75.38 294 PHE A O 1
ATOM 2231 N N . ARG A 1 295 ? 27.783 6.743 -10.639 1.00 78.12 295 ARG A N 1
ATOM 2232 C CA . ARG A 1 295 ? 27.406 7.611 -9.515 1.00 78.12 295 ARG A CA 1
ATOM 2233 C C . ARG A 1 295 ? 28.231 7.334 -8.257 1.00 78.12 295 ARG A C 1
ATOM 2235 O O . ARG A 1 295 ? 28.778 8.270 -7.683 1.00 78.12 295 ARG A O 1
ATOM 2242 N N . ASP A 1 296 ? 28.365 6.073 -7.849 1.00 74.88 296 ASP A N 1
ATOM 2243 C CA . ASP A 1 296 ? 29.141 5.709 -6.653 1.00 74.88 296 ASP A CA 1
ATOM 2244 C C . ASP A 1 296 ? 30.631 6.047 -6.811 1.00 74.88 296 ASP A C 1
ATOM 2246 O O . ASP A 1 296 ? 31.293 6.431 -5.844 1.00 74.88 296 ASP A O 1
ATOM 2250 N N . GLU A 1 297 ? 31.164 5.923 -8.030 1.00 81.12 297 GLU A N 1
ATOM 2251 C CA . GLU A 1 297 ? 32.538 6.303 -8.367 1.00 81.12 297 GLU A CA 1
ATOM 2252 C C . GLU A 1 297 ? 32.702 7.831 -8.371 1.00 81.12 297 GLU A C 1
ATOM 2254 O O . GLU A 1 297 ? 33.663 8.347 -7.799 1.00 81.12 297 GLU A O 1
ATOM 2259 N N . TYR A 1 298 ? 31.734 8.567 -8.926 1.00 84.38 298 TYR A N 1
ATOM 2260 C CA . TYR A 1 298 ? 31.692 10.028 -8.916 1.00 84.38 298 TYR A CA 1
ATOM 2261 C C . TYR A 1 298 ? 31.592 10.579 -7.492 1.00 84.38 298 TYR A C 1
ATOM 2263 O O . TYR A 1 298 ? 32.399 11.426 -7.125 1.00 84.38 298 TYR A O 1
ATOM 2271 N N . GLU A 1 299 ? 30.683 10.074 -6.652 1.00 84.88 299 GLU A N 1
ATOM 2272 C CA . GLU A 1 299 ? 30.568 10.509 -5.254 1.00 84.88 299 GLU A CA 1
ATOM 2273 C C . GLU A 1 299 ? 31.853 10.207 -4.460 1.00 84.88 299 GLU A C 1
ATOM 2275 O O . GLU A 1 299 ? 32.269 11.002 -3.613 1.00 84.88 299 GLU A O 1
ATOM 2280 N N . GLN A 1 300 ? 32.527 9.083 -4.729 1.00 88.25 300 GLN A N 1
ATOM 2281 C CA . GLN A 1 300 ? 33.830 8.782 -4.126 1.00 88.25 300 GLN A CA 1
ATOM 2282 C C . GLN A 1 300 ? 34.919 9.757 -4.591 1.00 88.25 300 GLN A C 1
ATOM 2284 O O . GLN A 1 300 ? 35.662 10.276 -3.753 1.00 88.25 300 GLN A O 1
ATOM 2289 N N . LEU A 1 301 ? 34.996 10.039 -5.893 1.00 90.31 301 LEU A N 1
ATOM 2290 C CA . LEU A 1 301 ? 35.936 11.000 -6.471 1.00 90.31 301 LEU A CA 1
ATOM 2291 C C . LEU A 1 301 ? 35.653 12.432 -6.001 1.00 90.31 301 LEU A C 1
ATOM 2293 O O . LEU A 1 301 ? 36.592 13.164 -5.707 1.00 90.31 301 LEU A O 1
ATOM 2297 N N . GLU A 1 302 ? 34.391 12.825 -5.837 1.00 92.19 302 GLU A N 1
ATOM 2298 C CA . GLU A 1 302 ? 34.001 14.135 -5.317 1.00 92.19 302 GLU A CA 1
ATOM 2299 C C . GLU A 1 302 ? 34.398 14.283 -3.841 1.00 92.19 302 GLU A C 1
ATOM 2301 O O . GLU A 1 302 ? 34.986 15.292 -3.449 1.00 92.19 302 GLU A O 1
ATOM 2306 N N . ARG A 1 303 ? 34.168 13.253 -3.012 1.00 92.12 303 ARG A N 1
ATOM 2307 C CA . ARG A 1 303 ? 34.642 13.229 -1.615 1.00 92.12 303 ARG A CA 1
ATOM 2308 C C . ARG A 1 303 ? 36.172 13.298 -1.538 1.00 92.12 303 ARG A C 1
ATOM 2310 O O . ARG A 1 303 ? 36.696 13.978 -0.658 1.00 92.12 303 ARG A O 1
ATOM 2317 N N . GLN A 1 304 ? 36.893 12.628 -2.441 1.00 93.25 304 GLN A N 1
ATOM 2318 C CA . GLN A 1 304 ? 38.357 12.720 -2.533 1.00 93.25 304 GLN A CA 1
ATOM 2319 C C . GLN A 1 304 ? 38.813 14.116 -2.982 1.00 93.25 304 GLN A C 1
ATOM 2321 O O . GLN A 1 304 ? 39.689 14.695 -2.346 1.00 93.25 304 GLN A O 1
ATOM 2326 N N . ALA A 1 305 ? 38.182 14.694 -4.006 1.00 93.44 305 ALA A N 1
ATOM 2327 C CA . ALA A 1 305 ? 38.472 16.039 -4.492 1.00 93.44 305 ALA A CA 1
ATOM 2328 C C . ALA A 1 305 ? 38.222 17.101 -3.411 1.00 93.44 305 ALA A C 1
ATOM 2330 O O . ALA A 1 305 ? 39.080 17.949 -3.188 1.00 93.44 305 ALA A O 1
ATOM 2331 N N . ARG A 1 306 ? 37.108 17.012 -2.669 1.00 94.06 306 ARG A N 1
ATOM 2332 C CA . ARG A 1 306 ? 36.808 17.895 -1.528 1.00 94.06 306 ARG A CA 1
ATOM 2333 C C . ARG A 1 306 ? 37.850 17.780 -0.410 1.00 94.06 306 ARG A C 1
ATOM 2335 O O . ARG A 1 306 ? 38.244 18.806 0.135 1.00 94.06 306 ARG A O 1
ATOM 2342 N N . ARG A 1 307 ? 38.333 16.570 -0.091 1.00 94.50 307 ARG A N 1
ATOM 2343 C CA . ARG A 1 307 ? 39.424 16.366 0.888 1.00 94.50 307 ARG A CA 1
ATOM 2344 C C . ARG A 1 307 ? 40.736 16.983 0.412 1.00 94.50 307 ARG A C 1
ATOM 2346 O O . ARG A 1 307 ? 41.307 17.791 1.128 1.00 94.50 307 ARG A O 1
ATOM 2353 N N . LEU A 1 308 ? 41.165 16.678 -0.814 1.00 93.44 308 LEU A N 1
ATOM 2354 C CA . LEU A 1 308 ? 42.382 17.247 -1.405 1.00 93.44 308 LEU A CA 1
ATOM 2355 C C . LEU A 1 308 ? 42.298 18.775 -1.540 1.00 93.44 308 LEU A C 1
ATOM 2357 O O . LEU A 1 308 ? 43.302 19.466 -1.393 1.00 93.44 308 LEU A O 1
ATOM 2361 N N . GLN A 1 309 ? 41.103 19.320 -1.780 1.00 93.62 309 GLN A N 1
ATOM 2362 C CA . GLN A 1 309 ? 40.868 20.759 -1.781 1.00 93.62 309 GLN A CA 1
ATOM 2363 C C . GLN A 1 309 ? 41.013 21.359 -0.374 1.00 93.62 309 GLN A C 1
ATOM 2365 O O . GLN A 1 309 ? 41.672 22.383 -0.233 1.00 93.62 309 GLN A O 1
ATOM 2370 N N . GLN A 1 310 ? 40.461 20.717 0.662 1.00 92.75 310 GLN A N 1
ATOM 2371 C CA . GLN A 1 310 ? 40.659 21.136 2.055 1.00 92.75 310 GLN A CA 1
ATOM 2372 C C . GLN A 1 310 ? 42.135 21.058 2.472 1.00 92.75 310 GLN A C 1
ATOM 2374 O O . GLN A 1 310 ? 42.631 22.003 3.071 1.00 92.75 310 GLN A O 1
ATOM 2379 N N . GLU A 1 311 ? 42.845 19.987 2.105 1.00 92.06 311 GLU A N 1
ATOM 2380 C CA . GLU A 1 311 ? 44.283 19.816 2.367 1.00 92.06 311 GLU A CA 1
ATOM 2381 C C . GLU A 1 311 ? 45.133 20.870 1.638 1.00 92.06 311 GLU A C 1
ATOM 2383 O O . GLU A 1 311 ? 46.059 21.435 2.225 1.00 92.06 311 GLU A O 1
ATOM 2388 N N . ARG A 1 312 ? 44.794 21.193 0.379 1.00 93.81 312 ARG A N 1
ATOM 2389 C CA . ARG A 1 312 ? 45.384 22.321 -0.361 1.00 93.81 312 ARG A CA 1
ATOM 2390 C C . ARG A 1 312 ? 45.137 23.632 0.374 1.00 93.81 312 ARG A C 1
ATOM 2392 O O . ARG A 1 312 ? 46.074 24.403 0.544 1.00 93.81 312 ARG A O 1
ATOM 2399 N N . ASP A 1 313 ? 43.897 23.896 0.774 1.00 90.62 313 ASP A N 1
ATOM 2400 C CA . ASP A 1 313 ? 43.519 25.165 1.393 1.00 90.62 313 ASP A CA 1
ATOM 2401 C C . ASP A 1 313 ? 44.189 25.339 2.760 1.00 90.62 313 ASP A C 1
ATOM 2403 O O . ASP A 1 313 ? 44.749 26.404 3.012 1.00 90.62 313 ASP A O 1
ATOM 2407 N N . SER A 1 314 ? 44.271 24.288 3.587 1.00 87.38 314 SER A N 1
ATOM 2408 C CA . SER A 1 314 ? 45.056 24.325 4.827 1.00 87.38 314 SER A CA 1
ATOM 2409 C C . SER A 1 314 ? 46.547 24.526 4.557 1.00 87.38 314 SER A C 1
ATOM 2411 O O . SER A 1 314 ? 47.149 25.410 5.154 1.00 87.38 314 SER A O 1
ATOM 2413 N N . ALA A 1 315 ? 47.141 23.800 3.602 1.00 87.00 315 ALA A N 1
ATOM 2414 C CA . ALA A 1 315 ? 48.557 23.965 3.266 1.00 87.00 315 ALA A CA 1
ATOM 2415 C C . ALA A 1 315 ? 48.868 25.360 2.688 1.00 87.00 315 ALA A C 1
ATOM 2417 O O . ALA A 1 315 ? 49.954 25.899 2.904 1.00 87.00 315 ALA A O 1
ATOM 2418 N N . GLN A 1 316 ? 47.917 25.970 1.976 1.00 88.00 316 GLN A N 1
ATOM 2419 C CA . GLN A 1 316 ? 48.019 27.332 1.459 1.00 88.00 316 GLN A CA 1
ATOM 2420 C C . GLN A 1 316 ? 47.857 28.381 2.572 1.00 88.00 316 GLN A C 1
ATOM 2422 O O . GLN A 1 316 ? 48.558 29.394 2.549 1.00 88.00 316 GLN A O 1
ATOM 2427 N N . GLU A 1 317 ? 46.984 28.155 3.561 1.00 81.94 317 GLU A N 1
ATOM 2428 C CA . GLU A 1 317 ? 46.910 28.992 4.765 1.00 81.94 317 GLU A CA 1
ATOM 2429 C C . GLU A 1 317 ? 48.178 28.879 5.627 1.00 81.94 317 GLU A C 1
ATOM 2431 O O . GLU A 1 317 ? 48.701 29.906 6.067 1.00 81.94 317 GLU A O 1
ATOM 2436 N N . ASP A 1 318 ? 48.709 27.670 5.819 1.00 82.88 318 ASP A N 1
ATOM 2437 C CA . ASP A 1 318 ? 49.947 27.414 6.563 1.00 82.88 318 ASP A CA 1
ATOM 2438 C C . ASP A 1 318 ? 51.148 28.073 5.873 1.00 82.88 318 ASP A C 1
ATOM 2440 O O . ASP A 1 318 ? 51.914 28.794 6.512 1.00 82.88 318 ASP A O 1
ATOM 2444 N N . ALA A 1 319 ? 51.278 27.917 4.549 1.00 81.88 319 ALA A N 1
ATOM 2445 C CA . ALA A 1 319 ? 52.315 28.583 3.763 1.00 81.88 319 ALA A CA 1
ATOM 2446 C C . ALA A 1 319 ? 52.183 30.114 3.817 1.00 81.88 319 ALA A C 1
ATOM 2448 O O . ALA A 1 319 ? 53.180 30.814 3.985 1.00 81.88 319 ALA A O 1
ATOM 2449 N N . ARG A 1 320 ? 50.957 30.652 3.733 1.00 80.69 320 ARG A N 1
ATOM 2450 C CA . ARG A 1 320 ? 50.704 32.094 3.879 1.00 80.69 320 ARG A CA 1
ATOM 2451 C C . ARG A 1 320 ? 51.094 32.600 5.268 1.00 80.69 320 ARG A C 1
ATOM 2453 O O . ARG A 1 320 ? 51.687 33.667 5.368 1.00 80.69 320 ARG A O 1
ATOM 2460 N N . THR A 1 321 ? 50.792 31.835 6.314 1.00 74.25 321 THR A N 1
ATOM 2461 C CA . THR A 1 321 ? 51.142 32.166 7.704 1.00 74.25 321 THR A CA 1
ATOM 2462 C C . THR A 1 321 ? 52.654 32.080 7.932 1.00 74.25 321 THR A C 1
ATOM 2464 O O . THR A 1 321 ? 53.212 32.922 8.626 1.00 74.25 321 THR A O 1
ATOM 2467 N N . ALA A 1 322 ? 53.341 31.127 7.294 1.00 76.81 322 ALA A N 1
ATOM 2468 C CA . ALA A 1 322 ? 54.798 30.992 7.345 1.00 76.81 322 ALA A CA 1
ATOM 2469 C C . ALA A 1 322 ? 55.559 32.099 6.583 1.00 76.81 322 ALA A C 1
ATOM 2471 O O . ALA A 1 322 ? 56.735 32.322 6.866 1.00 76.81 322 ALA A O 1
ATOM 2472 N N . LEU A 1 323 ? 54.913 32.788 5.632 1.00 77.06 323 LEU A N 1
ATOM 2473 C CA . LEU A 1 323 ? 55.466 33.962 4.938 1.00 77.06 323 LEU A CA 1
ATOM 2474 C C . LEU A 1 323 ? 55.187 35.302 5.651 1.00 77.06 323 LEU A C 1
ATOM 2476 O O . LEU A 1 323 ? 55.702 36.328 5.209 1.00 77.06 323 LEU A O 1
ATOM 2480 N N . MET A 1 324 ? 54.375 35.320 6.713 1.00 75.62 324 MET A N 1
ATOM 2481 C CA . MET A 1 324 ? 54.051 36.532 7.477 1.00 75.62 324 MET A CA 1
ATOM 2482 C C . MET A 1 324 ? 55.069 36.800 8.591 1.00 75.62 324 MET A C 1
ATOM 2484 O O . MET A 1 324 ? 55.679 35.880 9.137 1.00 75.62 324 MET A O 1
ATOM 2488 N N . ASP A 1 325 ? 55.220 38.071 8.969 1.00 80.75 325 ASP A N 1
ATOM 2489 C CA . ASP A 1 325 ? 56.001 38.446 10.150 1.00 80.75 325 ASP A CA 1
ATOM 2490 C C . ASP A 1 325 ? 55.348 37.867 11.428 1.00 80.75 325 ASP A C 1
ATOM 2492 O O . ASP A 1 325 ? 54.117 37.910 11.545 1.00 80.75 325 ASP A O 1
ATOM 2496 N N . PRO A 1 326 ? 56.104 37.334 12.414 1.00 76.50 326 PRO A N 1
ATOM 2497 C CA . PRO A 1 326 ? 55.514 36.677 13.583 1.00 76.50 326 PRO A CA 1
ATOM 2498 C C . PRO A 1 326 ? 54.544 37.544 14.401 1.00 76.50 326 PRO A C 1
ATOM 2500 O O . PRO A 1 326 ? 53.645 36.999 15.050 1.00 76.50 326 PRO A O 1
ATOM 2503 N N . ALA A 1 327 ? 54.674 38.877 14.366 1.00 78.88 327 ALA A N 1
ATOM 2504 C CA . ALA A 1 327 ? 53.713 39.777 15.002 1.00 78.88 327 ALA A CA 1
ATOM 2505 C C . ALA A 1 327 ? 52.371 39.831 14.243 1.00 78.88 327 ALA A C 1
ATOM 2507 O O . ALA A 1 327 ? 51.306 39.793 14.865 1.00 78.88 327 ALA A O 1
ATOM 2508 N N . GLU A 1 328 ? 52.412 39.858 12.908 1.00 80.00 328 GLU A N 1
ATOM 2509 C CA . GLU A 1 328 ? 51.229 39.849 12.038 1.00 80.00 328 GLU A CA 1
ATOM 2510 C C . GLU A 1 328 ? 50.515 38.489 12.076 1.00 80.00 328 GLU A C 1
ATOM 2512 O O . GLU A 1 328 ? 49.297 38.430 12.258 1.00 80.00 328 GLU A O 1
ATOM 2517 N N . ALA A 1 329 ? 51.274 37.388 12.019 1.00 75.38 329 ALA A N 1
ATOM 2518 C CA . ALA A 1 329 ? 50.746 36.030 12.151 1.00 75.38 329 ALA A CA 1
ATOM 2519 C C . ALA A 1 329 ? 50.027 35.817 13.500 1.00 75.38 329 ALA A C 1
ATOM 2521 O O . ALA A 1 329 ? 48.939 35.239 13.547 1.00 75.38 329 ALA A O 1
ATOM 2522 N N . SER A 1 330 ? 50.590 36.345 14.595 1.00 78.19 330 SER A N 1
ATOM 2523 C CA . SER A 1 330 ? 49.967 36.316 15.926 1.00 78.19 330 SER A CA 1
ATOM 2524 C C . SER A 1 330 ? 48.658 37.117 15.974 1.00 78.19 330 SER A C 1
ATOM 2526 O O . SER A 1 330 ? 47.651 36.634 16.498 1.00 78.19 330 SER A O 1
ATOM 2528 N N . ALA A 1 331 ? 48.622 38.309 15.366 1.00 83.06 331 ALA A N 1
ATOM 2529 C CA . ALA A 1 331 ? 47.411 39.125 15.283 1.00 83.06 331 ALA A CA 1
ATOM 2530 C C . ALA A 1 331 ? 46.300 38.447 14.457 1.00 83.06 331 ALA A C 1
ATOM 2532 O O . ALA A 1 331 ? 45.138 38.442 14.876 1.00 83.06 331 ALA A O 1
ATOM 2533 N N . LEU A 1 332 ? 46.651 37.823 13.326 1.00 81.56 332 LEU A N 1
ATOM 2534 C CA . LEU A 1 332 ? 45.719 37.072 12.481 1.00 81.56 332 LEU A CA 1
ATOM 2535 C C . LEU A 1 332 ? 45.169 35.832 13.204 1.00 81.56 332 LEU A C 1
ATOM 2537 O O . LEU A 1 332 ? 43.965 35.574 13.154 1.00 81.56 332 LEU A O 1
ATOM 2541 N N . LEU A 1 333 ? 46.019 35.094 13.925 1.00 81.75 333 LEU A N 1
ATOM 2542 C CA . LEU A 1 333 ? 45.596 33.945 14.725 1.00 81.75 333 LEU A CA 1
ATOM 2543 C C . LEU A 1 333 ? 44.670 34.374 15.873 1.00 81.75 333 LEU A C 1
ATOM 2545 O O . LEU A 1 333 ? 43.640 33.742 16.095 1.00 81.75 333 LEU A O 1
ATOM 2549 N N . LEU A 1 334 ? 44.972 35.482 16.558 1.00 86.75 334 LEU A N 1
ATOM 2550 C CA . LEU A 1 334 ? 44.109 36.041 17.602 1.00 86.75 334 LEU A CA 1
ATOM 2551 C C . LEU A 1 334 ? 42.743 36.482 17.042 1.00 86.75 334 LEU A C 1
ATOM 2553 O O . LEU A 1 334 ? 41.720 36.311 17.707 1.00 86.75 334 LEU A O 1
ATOM 2557 N N . ALA A 1 335 ? 42.710 37.027 15.822 1.00 86.81 335 ALA A N 1
ATOM 2558 C CA . ALA A 1 335 ? 41.472 37.361 15.123 1.00 86.81 335 ALA A CA 1
ATOM 2559 C C . ALA A 1 335 ? 40.669 36.101 14.752 1.00 86.81 335 ALA A C 1
ATOM 2561 O O . ALA A 1 335 ? 39.480 36.043 15.068 1.00 86.81 335 ALA A O 1
ATOM 2562 N N . LYS A 1 336 ? 41.319 35.067 14.189 1.00 85.94 336 LYS A N 1
ATOM 2563 C CA . LYS A 1 336 ? 40.697 33.753 13.935 1.00 85.94 336 LYS A CA 1
ATOM 2564 C C . LYS A 1 336 ? 40.118 33.153 15.220 1.00 85.94 336 LYS A C 1
ATOM 2566 O O . LYS A 1 336 ? 38.956 32.774 15.219 1.00 85.94 336 LYS A O 1
ATOM 2571 N N . VAL A 1 337 ? 40.865 33.144 16.328 1.00 91.00 337 VAL A N 1
ATOM 2572 C CA . VAL A 1 337 ? 40.401 32.610 17.625 1.00 91.00 337 VAL A CA 1
ATOM 2573 C C . VAL A 1 337 ? 39.191 33.381 18.170 1.00 91.00 337 VAL A C 1
ATOM 2575 O O . VAL A 1 337 ? 38.262 32.767 18.697 1.00 91.00 337 VAL A O 1
ATOM 2578 N N . LYS A 1 338 ? 39.160 34.714 18.028 1.00 92.25 338 LYS A N 1
ATOM 2579 C CA . LYS A 1 338 ? 37.999 35.535 18.414 1.00 92.25 338 LYS A CA 1
ATOM 2580 C C . LYS A 1 338 ? 36.767 35.237 17.555 1.00 92.25 338 LYS A C 1
ATOM 2582 O O . LYS A 1 338 ? 35.682 35.094 18.108 1.00 92.25 338 LYS A O 1
ATOM 2587 N N . ASP A 1 339 ? 36.934 35.102 16.242 1.00 92.06 339 ASP A N 1
ATOM 2588 C CA . ASP A 1 339 ? 35.853 34.751 15.313 1.00 92.06 339 ASP A CA 1
ATOM 2589 C C . ASP A 1 339 ? 35.333 33.320 15.546 1.00 92.06 339 ASP A C 1
ATOM 2591 O O . ASP A 1 339 ? 34.126 33.116 15.670 1.00 92.06 339 ASP A O 1
ATOM 2595 N N . THR A 1 340 ? 36.215 32.330 15.730 1.00 90.81 340 THR A N 1
ATOM 2596 C CA . THR A 1 340 ? 35.798 30.963 16.088 1.00 90.81 340 THR A CA 1
ATOM 2597 C C . THR A 1 340 ? 35.099 30.917 17.438 1.00 90.81 340 THR A C 1
ATOM 2599 O O . THR A 1 340 ? 34.126 30.185 17.580 1.00 90.81 340 THR A O 1
ATOM 2602 N N . LYS A 1 341 ? 35.538 31.721 18.418 1.00 93.06 341 LYS A N 1
ATOM 2603 C CA . LYS A 1 341 ? 34.860 31.829 19.714 1.00 93.06 341 LYS A CA 1
ATOM 2604 C C . LYS A 1 341 ? 33.462 32.438 19.562 1.00 93.06 341 LYS A C 1
ATOM 2606 O O . LYS A 1 341 ? 32.516 31.871 20.090 1.00 93.06 341 LYS A O 1
ATOM 2611 N N . ALA A 1 342 ? 33.310 33.519 18.796 1.00 93.19 342 ALA A N 1
ATOM 2612 C CA . ALA A 1 342 ? 32.005 34.129 18.533 1.00 93.19 342 ALA A CA 1
ATOM 2613 C C . ALA A 1 342 ? 31.050 33.180 17.779 1.00 93.19 342 ALA A C 1
ATOM 2615 O O . ALA A 1 342 ? 29.854 33.147 18.066 1.00 93.19 342 ALA A O 1
ATOM 2616 N N . LYS A 1 343 ? 31.576 32.373 16.846 1.00 92.94 343 LYS A N 1
ATOM 2617 C CA . LYS A 1 343 ? 30.823 31.316 16.148 1.00 92.94 343 LYS A CA 1
ATOM 2618 C C . LYS A 1 343 ? 30.424 30.173 17.079 1.00 92.94 343 LYS A C 1
ATOM 2620 O O . LYS A 1 343 ? 29.296 29.705 16.986 1.00 92.94 343 LYS A O 1
ATOM 2625 N N . PHE A 1 344 ? 31.304 29.765 17.993 1.00 92.50 344 PHE A N 1
ATOM 2626 C CA . PHE A 1 344 ? 30.998 28.757 19.010 1.00 92.50 344 PHE A CA 1
ATOM 2627 C C . PHE A 1 344 ? 29.913 29.264 19.974 1.00 92.50 344 PHE A C 1
ATOM 2629 O O . PHE A 1 344 ? 28.886 28.621 20.120 1.00 92.50 344 PHE A O 1
ATOM 2636 N N . GLU A 1 345 ? 30.039 30.492 20.488 1.00 94.75 345 GLU A N 1
ATOM 2637 C CA . GLU A 1 345 ? 29.013 31.151 21.316 1.00 94.75 345 GLU A CA 1
ATOM 2638 C C . GLU A 1 345 ? 27.678 31.383 20.576 1.00 94.75 345 GLU A C 1
ATOM 2640 O O . GLU A 1 345 ? 26.639 31.572 21.210 1.00 94.75 345 GLU A O 1
ATOM 2645 N N . ALA A 1 346 ? 27.671 31.429 19.241 1.00 93.19 346 ALA A N 1
ATOM 2646 C CA . ALA A 1 346 ? 26.445 31.453 18.441 1.00 93.19 346 ALA A CA 1
ATOM 2647 C C . ALA A 1 346 ? 25.845 30.046 18.264 1.00 93.19 346 ALA A C 1
ATOM 2649 O O . ALA A 1 346 ? 24.630 29.895 18.370 1.00 93.19 346 ALA A O 1
ATOM 2650 N N . ALA A 1 347 ? 26.684 29.029 18.050 1.00 90.94 347 ALA A N 1
ATOM 2651 C CA . ALA A 1 347 ? 26.269 27.632 17.966 1.00 90.94 347 ALA A CA 1
ATOM 2652 C C . ALA A 1 347 ? 25.712 27.121 19.305 1.00 90.94 347 ALA A C 1
ATOM 2654 O O . ALA A 1 347 ? 24.619 26.570 19.314 1.00 90.94 347 ALA A O 1
ATOM 2655 N N . ASP A 1 348 ? 26.381 27.392 20.429 1.00 93.19 348 ASP A N 1
ATOM 2656 C CA . ASP A 1 348 ? 25.914 27.037 21.778 1.00 93.19 348 ASP A CA 1
ATOM 2657 C C . ASP A 1 348 ? 24.534 27.644 22.078 1.00 93.19 348 ASP A C 1
ATOM 2659 O O . ASP A 1 348 ? 23.663 26.977 22.630 1.00 93.19 348 ASP A O 1
ATOM 2663 N N . ARG A 1 349 ? 24.295 28.898 21.663 1.00 94.94 349 ARG A N 1
ATOM 2664 C CA . ARG A 1 349 ? 22.977 29.544 21.796 1.00 94.94 349 ARG A CA 1
ATOM 2665 C C . ARG A 1 349 ? 21.908 28.904 20.911 1.00 94.94 349 ARG A C 1
ATOM 2667 O O . ARG A 1 349 ? 20.762 28.823 21.336 1.00 94.94 349 ARG A O 1
ATOM 2674 N N . ALA A 1 350 ? 22.265 28.460 19.706 1.00 92.56 350 ALA A N 1
ATOM 2675 C CA . ALA A 1 350 ? 21.344 27.741 18.827 1.00 92.56 350 ALA A CA 1
ATOM 2676 C C . ALA A 1 350 ? 21.031 26.329 19.353 1.00 92.56 350 ALA A C 1
ATOM 2678 O O . ALA A 1 350 ? 19.888 25.894 19.267 1.00 92.56 350 ALA A O 1
ATOM 2679 N N . VAL A 1 351 ? 22.018 25.641 19.941 1.00 93.44 351 VAL A N 1
ATOM 2680 C CA . VAL A 1 351 ? 21.830 24.344 20.610 1.00 93.44 351 VAL A CA 1
ATOM 2681 C C . VAL A 1 351 ? 20.920 24.501 21.825 1.00 93.44 351 VAL A C 1
ATOM 2683 O O . VAL A 1 351 ? 19.927 23.792 21.901 1.00 93.44 351 VAL A O 1
ATOM 2686 N N . ALA A 1 352 ? 21.182 25.470 22.709 1.00 95.38 352 ALA A N 1
ATOM 2687 C CA . ALA A 1 352 ? 20.333 25.724 23.875 1.00 95.38 352 ALA A CA 1
ATOM 2688 C C . ALA A 1 352 ? 18.876 26.033 23.479 1.00 95.38 352 ALA A C 1
ATOM 2690 O O . ALA A 1 352 ? 17.955 25.448 24.036 1.00 95.38 352 ALA A O 1
ATOM 2691 N N . ALA A 1 353 ? 18.660 26.874 22.459 1.00 94.62 353 ALA A N 1
ATOM 2692 C CA . ALA A 1 353 ? 17.315 27.163 21.956 1.00 94.62 353 ALA A CA 1
ATOM 2693 C C . ALA A 1 353 ? 16.604 25.915 21.389 1.00 94.62 353 ALA A C 1
ATOM 2695 O O . ALA A 1 353 ? 15.407 25.746 21.602 1.00 94.62 353 ALA A O 1
ATOM 2696 N N . ALA A 1 354 ? 17.333 25.027 20.704 1.00 89.50 354 ALA A N 1
ATOM 2697 C CA . ALA A 1 354 ? 16.788 23.767 20.198 1.00 89.50 354 ALA A CA 1
ATOM 2698 C C . ALA A 1 354 ? 16.540 22.728 21.312 1.00 89.50 354 ALA A C 1
ATOM 2700 O O . ALA A 1 354 ? 15.625 21.914 21.197 1.00 89.50 354 ALA A O 1
ATOM 2701 N N . GLU A 1 355 ? 17.328 22.744 22.392 1.00 94.38 355 GLU A N 1
ATOM 2702 C CA . GLU A 1 355 ? 17.093 21.926 23.589 1.00 94.38 355 GLU A CA 1
ATOM 2703 C C . GLU A 1 355 ? 15.850 22.404 24.357 1.00 94.38 355 GLU A C 1
ATOM 2705 O O . GLU A 1 355 ? 15.025 21.569 24.735 1.00 94.38 355 GLU A O 1
ATOM 2710 N N . ASP A 1 356 ? 15.666 23.721 24.506 1.00 95.38 356 ASP A N 1
ATOM 2711 C CA . ASP A 1 356 ? 14.464 24.330 25.090 1.00 95.38 356 ASP A CA 1
ATOM 2712 C C . ASP A 1 356 ? 13.207 23.995 24.259 1.00 95.38 356 ASP A C 1
ATOM 2714 O O . ASP A 1 356 ? 12.218 23.505 24.810 1.00 95.38 356 ASP A O 1
ATOM 2718 N N . GLU A 1 357 ? 13.254 24.157 22.928 1.00 94.94 357 GLU A N 1
ATOM 2719 C CA . GLU A 1 357 ? 12.159 23.786 22.013 1.00 94.94 357 GLU A CA 1
ATOM 2720 C C . GLU A 1 357 ? 11.843 22.281 22.091 1.00 94.94 357 GLU A C 1
ATOM 2722 O O . GLU A 1 357 ? 10.682 21.878 22.200 1.00 94.94 357 GLU A O 1
ATOM 2727 N N . ALA A 1 358 ? 12.867 21.421 22.115 1.00 88.75 358 ALA A N 1
ATOM 2728 C CA . ALA A 1 358 ? 12.681 19.981 22.272 1.00 88.75 358 ALA A CA 1
ATOM 2729 C C . ALA A 1 358 ? 12.099 19.604 23.647 1.00 88.75 358 ALA A C 1
ATOM 2731 O O . ALA A 1 358 ? 11.370 18.613 23.749 1.00 88.75 358 ALA A O 1
ATOM 2732 N N . GLN A 1 359 ? 12.397 20.363 24.705 1.00 95.75 359 GLN A N 1
ATOM 2733 C CA . GLN A 1 359 ? 11.802 20.172 26.026 1.00 95.75 359 GLN A CA 1
ATOM 2734 C C . GLN A 1 359 ? 10.338 20.636 26.060 1.00 95.75 359 GLN A C 1
ATOM 2736 O O . GLN A 1 359 ? 9.502 19.935 26.636 1.00 95.75 359 GLN A O 1
ATOM 2741 N N . GLU A 1 360 ? 10.004 21.754 25.414 1.00 94.94 360 GLU A N 1
ATOM 2742 C CA . GLU A 1 360 ? 8.624 22.229 25.273 1.00 94.94 360 GLU A CA 1
ATOM 2743 C C . GLU A 1 360 ? 7.774 21.237 24.464 1.00 94.94 360 GLU A C 1
ATOM 2745 O O . GLU A 1 360 ? 6.722 20.809 24.937 1.00 94.94 360 GLU A O 1
ATOM 2750 N N . LEU A 1 361 ? 8.273 20.753 23.321 1.00 90.69 361 LEU A N 1
ATOM 2751 C CA . LEU A 1 361 ? 7.609 19.719 22.517 1.00 90.69 361 LEU A CA 1
ATOM 2752 C C . LEU A 1 361 ? 7.434 18.391 23.274 1.00 90.69 361 LEU A C 1
ATOM 2754 O O . LEU A 1 361 ? 6.418 17.716 23.125 1.00 90.69 361 LEU A O 1
ATOM 2758 N N . ARG A 1 362 ? 8.385 18.002 24.132 1.00 92.69 362 ARG A N 1
ATOM 2759 C CA . ARG A 1 362 ? 8.213 16.831 25.015 1.00 92.69 362 ARG A CA 1
ATOM 2760 C C . ARG A 1 362 ? 7.142 17.061 26.076 1.00 92.69 362 ARG A C 1
ATOM 2762 O O . ARG A 1 362 ? 6.420 16.124 26.407 1.00 92.69 362 ARG A O 1
ATOM 2769 N N . LYS A 1 363 ? 7.032 18.283 26.602 1.00 95.25 363 LYS A N 1
ATOM 2770 C CA . LYS A 1 363 ? 6.001 18.655 27.574 1.00 95.25 363 LYS A CA 1
ATOM 2771 C C . LYS A 1 363 ? 4.613 18.653 26.932 1.00 95.25 363 LYS A C 1
ATOM 2773 O O . LYS A 1 363 ? 3.721 18.043 27.505 1.00 95.25 363 LYS A O 1
ATOM 2778 N N . THR A 1 364 ? 4.445 19.221 25.736 1.00 92.88 364 THR A N 1
ATOM 2779 C CA . THR A 1 364 ? 3.155 19.196 25.022 1.00 92.88 364 THR A CA 1
ATOM 2780 C C . THR A 1 364 ? 2.757 17.785 24.592 1.00 92.88 364 THR A C 1
ATOM 2782 O O . THR A 1 364 ? 1.588 17.430 24.706 1.00 92.88 364 THR A O 1
ATOM 2785 N N . VAL A 1 365 ? 3.706 16.931 24.186 1.00 89.38 365 VAL A N 1
ATOM 2786 C CA . VAL A 1 365 ? 3.437 15.498 23.956 1.00 89.38 365 VAL A CA 1
ATOM 2787 C C . VAL A 1 365 ? 3.004 14.797 25.246 1.00 89.38 365 VAL A C 1
ATOM 2789 O O . VAL A 1 365 ? 2.055 14.021 25.207 1.00 89.38 365 VAL A O 1
ATOM 2792 N N . GLY A 1 366 ? 3.644 15.079 26.385 1.00 92.00 366 GLY A N 1
ATOM 2793 C CA . GLY A 1 366 ? 3.246 14.529 27.686 1.00 92.00 366 GLY A CA 1
ATOM 2794 C C . GLY A 1 366 ? 1.870 15.016 28.156 1.00 92.00 366 GLY A C 1
ATOM 2795 O O . GLY A 1 366 ? 1.091 14.231 28.688 1.00 92.00 366 GLY A O 1
ATOM 2796 N N . GLU A 1 367 ? 1.540 16.285 27.912 1.00 90.44 367 GLU A N 1
ATOM 2797 C CA . GLU A 1 367 ? 0.219 16.863 28.190 1.00 90.44 367 GLU A CA 1
ATOM 2798 C C . GLU A 1 367 ? -0.851 16.240 27.290 1.00 90.44 367 GLU A C 1
ATOM 2800 O O . GLU A 1 367 ? -1.849 15.752 27.805 1.00 90.44 367 GLU A O 1
ATOM 2805 N N . MET A 1 368 ? -0.611 16.120 25.979 1.00 85.06 368 MET A N 1
ATOM 2806 C CA . MET A 1 368 ? -1.532 15.426 25.071 1.00 85.06 368 MET A CA 1
ATOM 2807 C C . MET A 1 368 ? -1.650 13.924 25.363 1.00 85.06 368 MET A C 1
ATOM 2809 O O . MET A 1 368 ? -2.708 13.349 25.133 1.00 85.06 368 MET A O 1
ATOM 2813 N N . GLN A 1 369 ? -0.604 13.272 25.881 1.00 83.69 369 GLN A N 1
ATOM 2814 C CA . GLN A 1 369 ? -0.690 11.896 26.381 1.00 83.69 369 GLN A CA 1
ATOM 2815 C C . GLN A 1 369 ? -1.552 11.816 27.644 1.00 83.69 369 GLN A C 1
ATOM 2817 O O . GLN A 1 369 ? -2.415 10.950 27.707 1.00 83.69 369 GLN A O 1
ATOM 2822 N N . SER A 1 370 ? -1.401 12.747 28.592 1.00 82.94 370 SER A N 1
ATOM 2823 C CA . SER A 1 370 ? -2.277 12.837 29.769 1.00 82.94 370 SER A CA 1
ATOM 2824 C C . SER A 1 370 ? -3.727 13.121 29.372 1.00 82.94 370 SER A C 1
ATOM 2826 O O . SER A 1 370 ? -4.627 12.467 29.878 1.00 82.94 370 SER A O 1
ATOM 2828 N N . GLU A 1 371 ? -3.976 14.024 28.419 1.00 82.56 371 GLU A N 1
ATOM 2829 C CA . GLU A 1 371 ? -5.319 14.287 27.887 1.00 82.56 371 GLU A CA 1
ATOM 2830 C C . GLU A 1 371 ? -5.894 13.076 27.141 1.00 82.56 371 GLU A C 1
ATOM 2832 O O . GLU A 1 371 ? -7.088 12.799 27.249 1.00 82.56 371 GLU A O 1
ATOM 2837 N N . LEU A 1 372 ? -5.073 12.326 26.396 1.00 71.38 372 LEU A N 1
ATOM 2838 C CA . LEU A 1 372 ? -5.490 11.078 25.754 1.00 71.38 372 LEU A CA 1
ATOM 2839 C C . LEU A 1 372 ? -5.797 9.988 26.783 1.00 71.38 372 LEU A C 1
ATOM 2841 O O . LEU A 1 372 ? -6.804 9.306 26.621 1.00 71.38 372 LEU A O 1
ATOM 2845 N N . ASP A 1 373 ? -5.007 9.861 27.848 1.00 72.94 373 ASP A N 1
ATOM 2846 C CA . ASP A 1 373 ? -5.236 8.913 28.941 1.00 72.94 373 ASP A CA 1
ATOM 2847 C C . ASP A 1 373 ? -6.454 9.317 29.794 1.00 72.94 373 ASP A C 1
ATOM 2849 O O . ASP A 1 373 ? -7.249 8.459 30.174 1.00 72.94 373 ASP A O 1
ATOM 2853 N N . GLU A 1 374 ? -6.688 10.609 30.037 1.00 69.25 374 GLU A N 1
ATOM 2854 C CA . GLU A 1 374 ? -7.900 11.148 30.680 1.00 69.25 374 GLU A CA 1
ATOM 2855 C C . GLU A 1 374 ? -9.146 10.972 29.799 1.00 69.25 374 GLU A C 1
ATOM 2857 O O . GLU A 1 374 ? -10.243 10.693 30.289 1.00 69.25 374 GLU A O 1
ATOM 2862 N N . ARG A 1 375 ? -8.995 11.077 28.476 1.00 62.28 375 ARG A N 1
ATOM 2863 C CA . ARG A 1 375 ? -10.078 10.853 27.511 1.00 62.28 375 ARG A CA 1
ATOM 2864 C C . ARG A 1 375 ? -10.358 9.367 27.284 1.0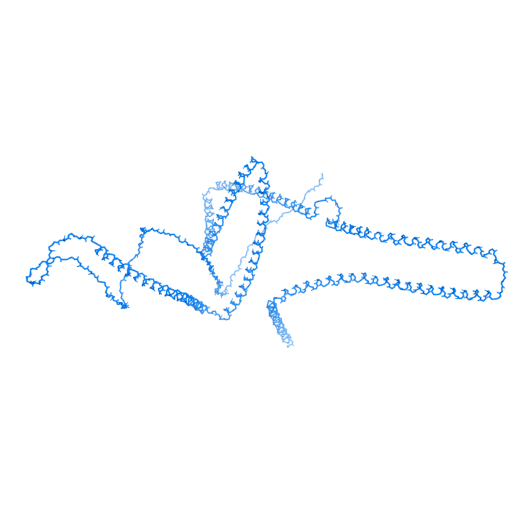0 62.28 375 ARG A C 1
ATOM 2866 O O . ARG A 1 375 ? -11.517 9.011 27.087 1.00 62.28 375 ARG A O 1
ATOM 2873 N N . ALA A 1 376 ? -9.339 8.511 27.362 1.00 55.41 376 ALA A N 1
ATOM 2874 C CA . ALA A 1 376 ? -9.454 7.054 27.311 1.00 55.41 376 ALA A CA 1
ATOM 2875 C C . ALA A 1 376 ? -9.995 6.467 28.626 1.00 55.41 376 ALA A C 1
ATOM 2877 O O . ALA A 1 376 ? -10.784 5.528 28.587 1.00 55.41 376 ALA A O 1
ATOM 2878 N N . SER A 1 377 ? -9.641 7.051 29.777 1.00 53.84 377 SER A N 1
ATOM 2879 C CA . SER A 1 377 ? -10.229 6.719 31.089 1.00 53.84 377 SER A CA 1
ATOM 2880 C C . SER A 1 377 ? -11.580 7.398 31.356 1.00 53.84 377 SER A C 1
ATOM 2882 O O . SER A 1 377 ? -12.250 7.070 32.334 1.00 53.84 377 SER A O 1
ATOM 2884 N N . GLY A 1 378 ? -12.022 8.274 30.449 1.00 43.66 378 GLY A N 1
ATOM 2885 C CA . GLY A 1 378 ? -13.340 8.898 30.452 1.00 43.66 378 GLY A CA 1
ATOM 2886 C C . GLY A 1 378 ? -13.431 10.099 31.392 1.00 43.66 378 GLY A C 1
ATOM 2887 O O . GLY A 1 378 ? -13.519 9.954 32.610 1.00 43.66 378 GLY A O 1
ATOM 2888 N N . GLY A 1 379 ? -13.500 11.302 30.813 1.00 40.12 379 GLY A N 1
ATOM 2889 C CA . GLY A 1 379 ? -13.606 12.559 31.556 1.00 40.12 379 GLY A CA 1
ATOM 2890 C C . GLY A 1 379 ? -14.747 12.557 32.582 1.00 40.12 379 GLY A C 1
ATOM 2891 O O . GLY A 1 379 ? -15.925 12.560 32.227 1.00 40.12 379 GLY A O 1
ATOM 2892 N N . GLY A 1 380 ? -14.385 12.569 33.866 1.00 38.12 380 GLY A N 1
ATOM 2893 C CA . GLY A 1 380 ? -15.334 12.415 34.969 1.00 38.12 380 GLY A CA 1
ATOM 2894 C C . GLY A 1 380 ? -14.634 12.281 36.317 1.00 38.12 380 GLY A C 1
ATOM 2895 O O . GLY A 1 380 ? -14.755 11.259 36.986 1.00 38.12 380 GLY A O 1
ATOM 2896 N N . GLY A 1 381 ? -13.868 13.301 36.711 1.00 42.00 381 GLY A N 1
ATOM 2897 C CA . GLY A 1 381 ? -13.035 13.247 37.911 1.00 42.00 381 GLY A CA 1
ATOM 2898 C C . GLY A 1 381 ? -13.813 12.938 39.196 1.00 42.00 381 GLY A C 1
ATOM 2899 O O . GLY A 1 381 ? -14.625 13.736 39.655 1.00 42.00 381 GLY A O 1
ATOM 2900 N N . THR A 1 382 ? -13.517 11.798 39.819 1.00 39.41 382 THR A N 1
ATOM 2901 C CA . THR A 1 382 ? -13.415 11.604 41.280 1.00 39.41 382 THR A CA 1
ATOM 2902 C C . THR A 1 382 ? -12.856 10.208 41.552 1.00 39.41 382 THR A C 1
ATOM 2904 O O . THR A 1 382 ? -13.234 9.239 40.901 1.00 39.41 382 THR A O 1
ATOM 2907 N N . GLY A 1 383 ? -11.917 10.097 42.496 1.00 41.69 383 GLY A N 1
ATOM 2908 C CA . GLY A 1 383 ? -11.147 8.868 42.704 1.00 41.69 383 GLY A CA 1
ATOM 2909 C C . GLY A 1 383 ? -12.005 7.652 43.071 1.00 41.69 383 GLY A C 1
ATOM 2910 O O . GLY A 1 383 ? -12.627 7.619 44.129 1.00 41.69 383 GLY A O 1
ATOM 2911 N N . GLY A 1 384 ? -11.967 6.625 42.223 1.00 40.16 384 GLY A N 1
ATOM 2912 C CA . GLY A 1 384 ? -12.594 5.326 42.450 1.00 40.16 384 GLY A CA 1
ATOM 2913 C C . GLY A 1 384 ? -12.375 4.423 41.238 1.00 40.16 384 GLY A C 1
ATOM 2914 O O . GLY A 1 384 ? -12.777 4.778 40.137 1.00 40.16 384 GLY A O 1
ATOM 2915 N N . LYS A 1 385 ? -11.711 3.277 41.433 1.00 47.19 385 LYS A N 1
ATOM 2916 C CA . LYS A 1 385 ? -11.385 2.308 40.372 1.00 47.19 385 LYS A CA 1
ATOM 2917 C C . LYS A 1 385 ? -12.631 1.555 39.882 1.00 47.19 385 LYS A C 1
ATOM 2919 O O . LYS A 1 385 ? -12.804 0.390 40.221 1.00 47.19 385 LYS A O 1
ATOM 2924 N N . GLU A 1 386 ? -13.482 2.199 39.094 1.00 50.66 386 GLU A N 1
ATOM 2925 C CA . GLU A 1 386 ? -14.571 1.532 38.375 1.00 50.66 386 GLU A CA 1
ATOM 2926 C C . GLU A 1 386 ? -14.779 2.189 37.013 1.00 50.66 386 GLU A C 1
ATOM 2928 O O . GLU A 1 386 ? -15.112 3.375 36.950 1.00 50.66 386 GLU A O 1
ATOM 2933 N N . ASP A 1 387 ? -14.621 1.406 35.943 1.00 62.94 387 ASP A N 1
ATOM 2934 C CA . ASP A 1 387 ? -14.924 1.837 34.578 1.00 62.94 387 ASP A CA 1
ATOM 2935 C C . ASP A 1 387 ? -16.341 2.429 34.480 1.00 62.94 387 ASP A C 1
ATOM 2937 O O . ASP A 1 387 ? -17.282 1.876 35.067 1.00 62.94 387 ASP A O 1
ATOM 2941 N N . PRO A 1 388 ? -16.560 3.484 33.673 1.00 59.03 388 PRO A N 1
ATOM 2942 C CA . PRO A 1 388 ? -17.911 3.958 33.382 1.00 59.03 388 PRO A CA 1
ATOM 2943 C C . PRO A 1 388 ? -18.771 2.854 32.742 1.00 59.03 388 PRO A C 1
ATOM 2945 O O . PRO A 1 388 ? -19.965 2.777 33.030 1.00 59.03 388 PRO A O 1
ATOM 2948 N N . ALA A 1 389 ? -18.161 1.941 31.975 1.00 64.19 389 ALA A N 1
ATOM 2949 C CA . ALA A 1 389 ? -18.807 0.725 31.482 1.00 64.19 389 ALA A CA 1
ATOM 2950 C C . ALA A 1 389 ? -19.266 -0.201 32.625 1.00 64.19 389 ALA A C 1
ATOM 2952 O O . ALA A 1 389 ? -20.403 -0.657 32.613 1.00 64.19 389 ALA A O 1
ATOM 2953 N N . HIS A 1 390 ? -18.443 -0.409 33.661 1.00 71.06 390 HIS A N 1
ATOM 2954 C CA . HIS A 1 390 ? -18.793 -1.231 34.827 1.00 71.06 390 HIS A CA 1
ATOM 2955 C C . HIS A 1 390 ? -19.934 -0.614 35.654 1.00 71.06 390 HIS A C 1
ATOM 2957 O O . HIS A 1 390 ? -20.810 -1.333 36.133 1.00 71.06 390 HIS A O 1
ATOM 2963 N N . LYS A 1 391 ? -19.992 0.720 35.770 1.00 77.75 391 LYS A N 1
ATOM 2964 C CA . LYS A 1 391 ? -21.154 1.412 36.359 1.00 77.75 391 LYS A CA 1
ATOM 2965 C C . LYS A 1 391 ? -22.418 1.257 35.513 1.00 77.75 391 LYS A C 1
ATOM 2967 O O . LYS A 1 391 ? -23.494 1.091 36.082 1.00 77.75 391 LYS A O 1
ATOM 2972 N N . TYR A 1 392 ? -22.301 1.282 34.185 1.00 76.69 392 TYR A N 1
ATOM 2973 C CA . TYR A 1 392 ? -23.430 1.048 33.280 1.00 76.69 392 TYR A CA 1
ATOM 2974 C C . TYR A 1 392 ? -23.939 -0.400 33.367 1.00 76.69 392 TYR A C 1
ATOM 2976 O O . TYR A 1 392 ? -25.144 -0.615 33.472 1.00 76.69 392 TYR A O 1
ATOM 2984 N N . GLU A 1 393 ? -23.026 -1.374 33.422 1.00 83.31 393 GLU A N 1
ATOM 2985 C CA . GLU A 1 393 ? -23.304 -2.800 33.636 1.00 83.31 393 GLU A CA 1
ATOM 2986 C C . GLU A 1 393 ? -24.036 -3.027 34.971 1.00 83.31 393 GLU A C 1
ATOM 2988 O O . GLU A 1 393 ? -25.091 -3.656 35.003 1.00 83.31 393 GLU A O 1
ATOM 2993 N N . GLN A 1 394 ? -23.548 -2.435 36.071 1.00 85.12 394 GLN A N 1
ATOM 2994 C CA . GLN A 1 394 ? -24.217 -2.488 37.379 1.00 85.12 394 GLN A CA 1
ATOM 2995 C C . GLN A 1 394 ? -25.613 -1.843 37.358 1.00 85.12 394 GLN A C 1
ATOM 2997 O O . GLN A 1 394 ? -26.538 -2.369 37.984 1.00 85.12 394 GLN A O 1
ATOM 3002 N N . LEU A 1 395 ? -25.787 -0.715 36.656 1.00 88.94 395 LEU A N 1
ATOM 3003 C CA . LEU A 1 395 ? -27.096 -0.069 36.516 1.00 88.94 395 LEU A CA 1
ATOM 3004 C C . LEU A 1 395 ? -28.069 -0.960 35.741 1.00 88.94 395 LEU A C 1
ATOM 3006 O O . LEU A 1 395 ? -29.190 -1.174 36.196 1.00 88.94 395 LEU A O 1
ATOM 3010 N N . PHE A 1 396 ? -27.627 -1.506 34.606 1.00 92.06 396 PHE A N 1
ATOM 3011 C CA . PHE A 1 396 ? -28.416 -2.391 33.754 1.00 92.06 396 PHE A CA 1
ATOM 3012 C C . PHE A 1 396 ? -28.796 -3.687 34.480 1.00 92.06 396 PHE A C 1
ATOM 3014 O O . PHE A 1 396 ? -29.949 -4.114 34.433 1.00 92.06 396 PHE A O 1
ATOM 3021 N N . GLN A 1 397 ? -27.860 -4.276 35.225 1.00 92.75 397 GLN A N 1
ATOM 3022 C CA . GLN A 1 397 ? -28.107 -5.460 36.038 1.00 92.75 397 GLN A CA 1
ATOM 3023 C C . GLN A 1 397 ? -29.113 -5.172 37.166 1.00 92.75 397 GLN A C 1
ATOM 3025 O O . GLN A 1 397 ? -30.050 -5.950 37.352 1.00 92.75 397 GLN A O 1
ATOM 3030 N N . ARG A 1 398 ? -29.012 -4.022 37.853 1.00 93.69 398 ARG A N 1
ATOM 3031 C CA . ARG A 1 398 ? -30.034 -3.583 38.823 1.00 93.69 398 ARG A CA 1
ATOM 3032 C C . ARG A 1 398 ? -31.400 -3.353 38.183 1.00 93.69 398 ARG A C 1
ATOM 3034 O O . ARG A 1 398 ? -32.405 -3.716 38.785 1.00 93.69 398 ARG A O 1
ATOM 3041 N N . ASP A 1 399 ? -31.458 -2.738 37.007 1.00 93.31 399 ASP A N 1
ATOM 3042 C CA . ASP A 1 399 ? -32.722 -2.444 36.324 1.00 93.31 399 ASP A CA 1
ATOM 3043 C C . ASP A 1 399 ? -33.418 -3.731 35.853 1.00 93.31 399 ASP A C 1
ATOM 3045 O O . ASP A 1 399 ? -34.619 -3.921 36.054 1.00 93.31 399 ASP A O 1
ATOM 3049 N N . LYS A 1 400 ? -32.632 -4.694 35.362 1.00 94.19 400 LYS A N 1
ATOM 3050 C CA . LYS A 1 400 ? -33.066 -6.059 35.050 1.00 94.19 400 LYS A CA 1
ATOM 3051 C C . LYS A 1 400 ? -33.572 -6.812 36.286 1.00 94.19 400 LYS A C 1
ATOM 3053 O O . LYS A 1 400 ? -34.618 -7.456 36.218 1.00 94.19 400 LYS A O 1
ATOM 3058 N N . GLU A 1 401 ? -32.881 -6.711 37.422 1.00 95.00 401 GLU A N 1
ATOM 3059 C CA . GLU A 1 401 ? -33.317 -7.301 38.698 1.00 95.00 401 GLU A CA 1
ATOM 3060 C C . GLU A 1 401 ? -34.606 -6.657 39.233 1.00 95.00 401 GLU A C 1
ATOM 3062 O O . GLU A 1 401 ? -35.513 -7.371 39.667 1.00 95.00 401 GLU A O 1
ATOM 3067 N N . MET A 1 402 ? -34.734 -5.326 39.155 1.00 93.06 402 MET A N 1
ATOM 3068 C CA . MET A 1 402 ? -35.969 -4.620 39.513 1.00 93.06 402 MET A CA 1
ATOM 3069 C C . MET A 1 402 ? -37.127 -5.007 38.592 1.00 93.06 402 MET A C 1
ATOM 3071 O O . MET A 1 402 ? -38.225 -5.257 39.083 1.00 93.06 402 MET A O 1
ATOM 3075 N N . THR A 1 403 ? -36.890 -5.111 37.283 1.00 94.19 403 THR A N 1
ATOM 3076 C CA . THR A 1 403 ? -37.906 -5.517 36.302 1.00 94.19 403 THR A CA 1
ATOM 3077 C C . THR A 1 403 ? -38.395 -6.937 36.589 1.00 94.19 403 THR A C 1
ATOM 3079 O O . THR A 1 403 ? -39.593 -7.143 36.779 1.00 94.19 403 THR A O 1
ATOM 3082 N N . ALA A 1 404 ? -37.482 -7.896 36.773 1.00 93.69 404 ALA A N 1
ATOM 3083 C CA . ALA A 1 404 ? -37.829 -9.269 37.144 1.00 93.69 404 ALA A CA 1
ATOM 3084 C C . ALA A 1 404 ? -38.561 -9.358 38.502 1.00 93.69 404 ALA A C 1
ATOM 3086 O O . ALA A 1 404 ? -39.461 -10.184 38.683 1.00 93.69 404 ALA A O 1
ATOM 3087 N N . PHE A 1 405 ? -38.216 -8.496 39.467 1.00 94.56 405 PHE A N 1
ATOM 3088 C CA . PHE A 1 405 ? -38.947 -8.396 40.731 1.00 94.56 405 PHE A CA 1
ATOM 3089 C C . PHE A 1 405 ? -40.369 -7.850 40.537 1.00 94.56 405 PHE A C 1
ATOM 3091 O O . PHE A 1 405 ? -41.309 -8.415 41.098 1.00 94.56 405 PHE A O 1
ATOM 3098 N N . LEU A 1 406 ? -40.542 -6.788 39.744 1.00 94.31 406 LEU A N 1
ATOM 3099 C CA . LEU A 1 406 ? -41.840 -6.168 39.459 1.00 94.31 406 LEU A CA 1
ATOM 3100 C C . LEU A 1 406 ? -42.774 -7.119 38.697 1.00 94.31 406 LEU A C 1
ATOM 3102 O O . LEU A 1 406 ? -43.945 -7.231 39.060 1.00 94.31 406 LEU A O 1
ATOM 3106 N N . GLU A 1 407 ? -42.257 -7.854 37.712 1.00 94.56 407 GLU A N 1
ATOM 3107 C CA . GLU A 1 407 ? -43.000 -8.886 36.975 1.00 94.56 407 GLU A CA 1
ATOM 3108 C C . GLU A 1 407 ? -43.384 -10.078 37.871 1.00 94.56 407 GLU A C 1
ATOM 3110 O O . GLU A 1 407 ? -44.505 -10.585 37.798 1.00 94.56 407 GLU A O 1
ATOM 3115 N N . GLY A 1 408 ? -42.489 -10.505 38.771 1.00 93.81 408 GLY A N 1
ATOM 3116 C CA . GLY A 1 408 ? -42.743 -11.601 39.714 1.00 93.81 408 GLY A CA 1
ATOM 3117 C C . GLY A 1 408 ? -43.614 -11.230 40.925 1.00 93.81 408 GLY A C 1
ATOM 3118 O O . GLY A 1 408 ? -44.191 -12.113 41.571 1.00 93.81 408 GLY A O 1
ATOM 3119 N N . PHE A 1 409 ? -43.729 -9.941 41.257 1.00 96.00 409 PHE A N 1
ATOM 3120 C CA . PHE A 1 409 ? -44.481 -9.446 42.412 1.00 96.00 409 PHE A CA 1
ATOM 3121 C C . PHE A 1 409 ? -45.981 -9.804 42.413 1.00 96.00 409 PHE A C 1
ATOM 3123 O O . PHE A 1 409 ? -46.440 -10.307 43.443 1.00 96.00 409 PHE A O 1
ATOM 3130 N N . PRO A 1 410 ? -46.777 -9.602 41.337 1.00 95.25 410 PRO A N 1
ATOM 3131 C CA . PRO A 1 410 ? -48.205 -9.932 41.353 1.00 95.25 410 PRO A CA 1
ATOM 3132 C C . PRO A 1 410 ? -48.472 -11.417 41.634 1.00 95.25 410 PRO A C 1
ATOM 3134 O O . PRO A 1 410 ? -49.368 -11.726 42.420 1.00 95.25 410 PRO A O 1
ATOM 3137 N N . ALA A 1 411 ? -47.659 -12.325 41.082 1.00 94.00 411 ALA A N 1
ATOM 3138 C CA . ALA A 1 411 ? -47.779 -13.762 41.330 1.00 94.00 411 ALA A CA 1
ATOM 3139 C C . ALA A 1 411 ? -47.491 -14.121 42.800 1.00 94.00 411 ALA A C 1
ATOM 3141 O O . ALA A 1 411 ? -48.290 -14.812 43.435 1.00 94.00 411 ALA A O 1
ATOM 3142 N N . LYS A 1 412 ? -46.400 -13.590 43.377 1.00 93.81 412 LYS A N 1
ATOM 3143 C CA . LYS A 1 412 ? -46.076 -13.772 44.806 1.00 93.81 412 LYS A CA 1
ATOM 3144 C C . LYS A 1 412 ? -47.162 -13.192 45.715 1.00 93.81 412 LYS A C 1
ATOM 3146 O O . LYS A 1 412 ? -47.590 -13.850 46.657 1.00 93.81 412 LYS A O 1
ATOM 3151 N N . LYS A 1 413 ? -47.658 -11.990 45.408 1.00 93.69 413 LYS A N 1
ATOM 3152 C CA . LYS A 1 413 ? -48.747 -11.343 46.153 1.00 93.69 413 LYS A CA 1
ATOM 3153 C C . LYS A 1 413 ? -50.018 -12.192 46.151 1.00 93.69 413 LYS A C 1
ATOM 3155 O O . LYS A 1 413 ? -50.683 -12.284 47.180 1.00 93.69 413 LYS A O 1
ATOM 3160 N N . GLU A 1 414 ? -50.374 -12.803 45.022 1.00 94.50 414 GLU A N 1
ATOM 3161 C CA . GLU A 1 414 ? -51.548 -13.674 44.966 1.00 94.50 414 GLU A CA 1
ATOM 3162 C C . GLU A 1 414 ? -51.338 -14.976 45.754 1.00 94.50 414 GLU A C 1
ATOM 3164 O O . GLU A 1 414 ? -52.250 -15.409 46.458 1.00 94.50 414 GLU A O 1
ATOM 3169 N N . GLN A 1 415 ? -50.139 -15.564 45.707 1.00 94.31 415 GLN A N 1
ATOM 3170 C CA . GLN A 1 415 ? -49.784 -16.735 46.514 1.00 94.31 415 GLN A CA 1
ATOM 3171 C C . GLN A 1 415 ? -49.917 -16.454 48.021 1.00 94.31 415 GLN A C 1
ATOM 3173 O O . GLN A 1 415 ? -50.603 -17.203 48.715 1.00 94.31 415 GLN A O 1
ATOM 3178 N N . GLU A 1 416 ? -49.353 -15.348 48.514 1.00 94.31 416 GLU A N 1
ATOM 3179 C CA . GLU A 1 416 ? -49.469 -14.939 49.924 1.00 94.31 416 GLU A CA 1
ATOM 3180 C C . GLU A 1 416 ? -50.924 -14.637 50.326 1.00 94.31 416 GLU A C 1
ATOM 3182 O O . GLU A 1 416 ? -51.374 -15.023 51.404 1.00 94.31 416 GLU A O 1
ATOM 3187 N N . LEU A 1 417 ? -51.714 -14.009 49.445 1.00 94.44 417 LEU A N 1
ATOM 3188 C CA . LEU A 1 417 ? -53.144 -13.777 49.694 1.00 94.44 417 LEU A CA 1
ATOM 3189 C C . LEU A 1 417 ? -53.959 -15.079 49.749 1.00 94.44 417 LEU A C 1
ATOM 3191 O O . LEU A 1 417 ? -54.924 -15.152 50.513 1.00 94.44 417 LEU A O 1
ATOM 3195 N N . ARG A 1 418 ? -53.597 -16.103 48.965 1.00 94.56 418 ARG A N 1
ATOM 3196 C CA . ARG A 1 418 ? -54.213 -17.439 49.044 1.00 94.56 418 ARG A CA 1
ATOM 3197 C C . ARG A 1 418 ? -53.836 -18.130 50.356 1.00 94.56 418 ARG A C 1
ATOM 3199 O O . ARG A 1 418 ? -54.742 -18.532 51.080 1.00 94.56 418 ARG A O 1
ATOM 3206 N N . ALA A 1 419 ? -52.553 -18.143 50.722 1.00 94.62 419 ALA A N 1
ATOM 3207 C CA . ALA A 1 419 ? -52.080 -18.695 51.995 1.00 94.62 419 ALA A CA 1
ATOM 3208 C C . ALA A 1 419 ? -52.743 -18.014 53.211 1.00 94.62 419 ALA A C 1
ATOM 3210 O O . ALA A 1 419 ? -53.183 -18.686 54.144 1.00 94.62 419 ALA A O 1
ATOM 3211 N N . HIS A 1 420 ? -52.916 -16.687 53.180 1.00 94.06 420 HIS A N 1
ATOM 3212 C CA . HIS A 1 420 ? -53.657 -15.962 54.215 1.00 94.06 420 HIS A CA 1
ATOM 3213 C C . HIS A 1 420 ? -55.132 -16.379 54.310 1.00 94.06 420 HIS A C 1
ATOM 3215 O O . HIS A 1 420 ? -55.650 -16.502 55.420 1.00 94.06 420 HIS A O 1
ATOM 3221 N N . ARG A 1 421 ? -55.816 -16.611 53.180 1.00 94.44 421 ARG A N 1
ATOM 3222 C CA . ARG A 1 421 ? -57.208 -17.100 53.172 1.00 94.44 421 ARG A CA 1
ATOM 3223 C C . ARG A 1 421 ? -57.312 -18.531 53.691 1.00 94.44 421 ARG A C 1
ATOM 3225 O O . ARG A 1 421 ? -58.227 -18.825 54.449 1.00 94.44 421 ARG A O 1
ATOM 3232 N N . GLU A 1 422 ? -56.378 -19.403 53.325 1.00 94.00 422 GLU A N 1
ATOM 3233 C CA . GLU A 1 422 ? -56.304 -20.775 53.841 1.00 94.00 422 GLU A CA 1
ATOM 3234 C C . GLU A 1 422 ? -56.089 -20.782 55.360 1.00 94.00 422 GLU A C 1
ATOM 3236 O O . GLU A 1 422 ? -56.819 -21.460 56.082 1.00 94.00 422 GLU A O 1
ATOM 3241 N N . ALA A 1 423 ? -55.178 -19.946 55.869 1.00 92.12 423 ALA A N 1
ATOM 3242 C CA . ALA A 1 423 ? -54.981 -19.760 57.304 1.00 92.12 423 ALA A CA 1
ATOM 3243 C C . ALA A 1 423 ? -56.239 -19.207 58.004 1.00 92.12 423 ALA A C 1
ATOM 3245 O O . ALA A 1 423 ? -56.595 -19.682 59.079 1.00 92.12 423 ALA A O 1
ATOM 3246 N N . GLN A 1 424 ? -56.949 -18.248 57.396 1.00 92.69 424 GLN A N 1
ATOM 3247 C CA . GLN A 1 424 ? -58.222 -17.734 57.921 1.00 92.69 424 GLN A CA 1
ATOM 3248 C C . GLN A 1 424 ? -59.304 -18.821 57.982 1.00 92.69 424 GLN A C 1
ATOM 3250 O O . GLN A 1 424 ? -59.969 -18.951 59.007 1.00 92.69 424 GLN A O 1
ATOM 3255 N N . LEU A 1 425 ? -59.455 -19.630 56.929 1.00 93.88 425 LEU A N 1
ATOM 3256 C CA . LEU A 1 425 ? -60.388 -20.762 56.908 1.00 93.88 425 LEU A CA 1
ATOM 3257 C C . LEU A 1 425 ? -60.043 -21.793 57.989 1.00 93.88 425 LEU A C 1
ATOM 3259 O O . LEU A 1 425 ? -60.935 -22.265 58.687 1.00 93.88 425 LEU A O 1
ATOM 3263 N N . LEU A 1 426 ? -58.757 -22.097 58.174 1.00 93.56 426 LEU A N 1
ATOM 3264 C CA . LEU A 1 426 ? -58.287 -23.041 59.186 1.00 93.56 426 LEU A CA 1
ATOM 3265 C C . LEU A 1 426 ? -58.493 -22.509 60.617 1.00 93.56 426 LEU A C 1
ATOM 3267 O O . LEU A 1 426 ? -58.866 -23.271 61.508 1.00 93.56 426 LEU A O 1
ATOM 3271 N N . VAL A 1 427 ? -58.342 -21.197 60.838 1.00 91.94 427 VAL A N 1
ATOM 3272 C CA . VAL A 1 427 ? -58.708 -20.535 62.104 1.00 91.94 427 VAL A CA 1
ATOM 3273 C C . VAL A 1 427 ? -60.217 -20.605 62.352 1.00 91.94 427 VAL A C 1
ATOM 3275 O O . VAL A 1 427 ? -60.619 -20.930 63.466 1.00 91.94 427 VAL A O 1
ATOM 3278 N N . VAL A 1 428 ? -61.059 -20.362 61.342 1.00 93.06 428 VAL A N 1
ATOM 3279 C CA . VAL A 1 428 ? -62.522 -20.501 61.477 1.00 93.06 428 VAL A CA 1
ATOM 3280 C C . VAL A 1 428 ? -62.902 -21.947 61.802 1.00 93.06 428 VAL A C 1
ATOM 3282 O O . VAL A 1 428 ? -63.629 -22.164 62.765 1.00 93.06 428 VAL A O 1
ATOM 3285 N N . GLN A 1 429 ? -62.342 -22.937 61.102 1.00 90.75 429 GLN A N 1
ATOM 3286 C CA . GLN A 1 429 ? -62.566 -24.360 61.392 1.00 90.75 429 GLN A CA 1
ATOM 3287 C C . GLN A 1 429 ? -62.129 -24.748 62.812 1.00 90.75 429 GLN A C 1
ATOM 3289 O O . GLN A 1 429 ? -62.823 -25.511 63.480 1.00 90.75 429 GLN A O 1
ATOM 3294 N N . LEU A 1 430 ? -61.006 -24.214 63.306 1.00 89.19 430 LEU A N 1
ATOM 3295 C CA . LEU A 1 430 ? -60.569 -24.417 64.691 1.00 89.19 430 LEU A CA 1
ATOM 3296 C C . LEU A 1 430 ? -61.531 -23.776 65.698 1.00 89.19 430 LEU A C 1
ATOM 3298 O O . LEU A 1 430 ? -61.844 -24.401 66.708 1.00 89.19 430 LEU A O 1
ATOM 3302 N N . LEU A 1 431 ? -62.028 -22.566 65.431 1.00 87.75 431 LEU A N 1
ATOM 3303 C CA . LEU A 1 431 ? -63.001 -21.883 66.290 1.00 87.75 431 LEU A CA 1
ATOM 3304 C C . LEU A 1 431 ? -64.360 -22.600 66.302 1.00 87.75 431 LEU A C 1
ATOM 3306 O O . LEU A 1 431 ? -64.934 -22.783 67.373 1.00 87.75 431 LEU A O 1
ATOM 3310 N N . GLU A 1 432 ? -64.842 -23.071 65.150 1.00 86.00 432 GLU A N 1
ATOM 3311 C CA . GLU A 1 432 ? -66.033 -23.923 65.038 1.00 86.00 432 GLU A CA 1
ATOM 3312 C C . GLU A 1 432 ? -65.839 -25.251 65.778 1.00 86.00 432 GLU A C 1
ATOM 3314 O O . GLU A 1 432 ? -66.714 -25.673 66.538 1.00 86.00 432 GLU A O 1
ATOM 3319 N N . HIS A 1 433 ? -64.674 -25.889 65.624 1.00 84.19 433 HIS A N 1
ATOM 3320 C CA . HIS A 1 433 ? -64.346 -27.118 66.337 1.00 84.19 433 HIS A CA 1
ATOM 3321 C C . HIS A 1 433 ? -64.336 -26.892 67.854 1.00 84.19 433 HIS A C 1
ATOM 3323 O O . HIS A 1 433 ? -64.985 -27.653 68.567 1.00 84.19 433 HIS A O 1
ATOM 3329 N N . ILE A 1 434 ? -63.685 -25.832 68.349 1.00 83.12 434 ILE A N 1
ATOM 3330 C CA . ILE A 1 434 ? -63.657 -25.467 69.776 1.00 83.12 434 ILE A CA 1
ATOM 3331 C C . ILE A 1 434 ? -65.070 -25.163 70.290 1.00 83.12 434 ILE A C 1
ATOM 3333 O O . ILE A 1 434 ? -65.469 -25.728 71.304 1.00 83.12 434 ILE A O 1
ATOM 3337 N N . ALA A 1 435 ? -65.868 -24.364 69.576 1.00 77.31 435 ALA A N 1
ATOM 3338 C CA . ALA A 1 435 ? -67.252 -24.080 69.961 1.00 77.31 435 ALA A CA 1
ATOM 3339 C C . ALA A 1 435 ? -68.109 -25.361 70.019 1.00 77.31 435 ALA A C 1
ATOM 3341 O O . ALA A 1 435 ? -68.873 -25.562 70.964 1.00 77.31 435 ALA A O 1
ATOM 3342 N N . SER A 1 436 ? -67.939 -26.270 69.052 1.00 73.56 436 SER A N 1
ATOM 3343 C CA . SER A 1 436 ? -68.619 -27.572 69.033 1.00 73.56 436 SER A CA 1
ATOM 3344 C C . SER A 1 436 ? -68.110 -28.545 70.107 1.00 73.56 436 SER A C 1
ATOM 3346 O O . SER A 1 436 ? -68.862 -29.415 70.550 1.00 73.56 436 SER A O 1
ATOM 3348 N N . ALA A 1 437 ? -66.850 -28.403 70.531 1.00 63.75 437 ALA A N 1
ATOM 3349 C CA . ALA A 1 437 ? -66.231 -29.196 71.584 1.00 63.75 437 ALA A CA 1
ATOM 3350 C C . ALA A 1 437 ? -66.711 -28.731 72.961 1.00 63.75 437 ALA A C 1
ATOM 3352 O O . ALA A 1 437 ? -67.217 -29.559 73.710 1.00 63.75 437 ALA A O 1
ATOM 3353 N N . SER A 1 438 ? -66.696 -27.427 73.258 1.00 59.12 438 SER A N 1
ATOM 3354 C CA . SER A 1 438 ? -67.255 -26.890 74.508 1.00 59.12 438 SER A CA 1
ATOM 3355 C C . SER A 1 438 ? -68.760 -27.169 74.638 1.00 59.12 438 SER A C 1
ATOM 3357 O O . SER A 1 438 ? -69.230 -27.507 75.720 1.00 59.12 438 SER A O 1
ATOM 3359 N N . ALA A 1 439 ? -69.515 -27.161 73.530 1.00 57.59 439 ALA A N 1
ATOM 3360 C CA . ALA A 1 439 ? -70.922 -27.585 73.515 1.00 57.59 439 ALA A CA 1
ATOM 3361 C C . ALA A 1 439 ? -71.140 -29.098 73.772 1.00 57.59 439 ALA A C 1
ATOM 3363 O O . ALA A 1 439 ? -72.266 -29.520 74.051 1.00 57.59 439 ALA A O 1
ATOM 3364 N N . LYS A 1 440 ? -70.091 -29.927 73.668 1.00 55.22 440 LYS A N 1
ATOM 3365 C CA . LYS A 1 440 ? -70.091 -31.354 74.052 1.00 55.22 440 LYS A CA 1
ATOM 3366 C C . LYS A 1 440 ? -69.509 -31.586 75.450 1.00 55.22 440 LYS A C 1
ATOM 3368 O O . LYS A 1 440 ? -69.938 -32.516 76.130 1.00 55.22 440 LYS A O 1
ATOM 3373 N N . GLU A 1 441 ? -68.562 -30.754 75.870 1.00 46.03 441 GLU A N 1
ATOM 3374 C CA . GLU A 1 441 ? -67.876 -30.817 77.165 1.00 46.03 441 GLU A CA 1
ATOM 3375 C C . GLU A 1 441 ? -68.854 -30.578 78.327 1.00 46.03 441 GLU A C 1
ATOM 3377 O O . GLU A 1 441 ? -68.855 -31.340 79.292 1.00 46.03 441 GLU A O 1
ATOM 3382 N N . ASP A 1 442 ? -69.812 -29.658 78.152 1.00 43.69 442 ASP A N 1
ATOM 3383 C CA . ASP A 1 442 ? -70.906 -29.370 79.102 1.00 43.69 442 ASP A CA 1
ATOM 3384 C C . ASP A 1 442 ? -71.937 -30.521 79.258 1.00 43.69 442 ASP A C 1
ATOM 3386 O O . ASP A 1 442 ? -72.927 -30.413 79.982 1.00 43.69 442 ASP A O 1
ATOM 3390 N N . LYS A 1 443 ? -71.727 -31.658 78.574 1.00 45.91 443 LYS A N 1
ATOM 3391 C CA . LYS A 1 443 ? -72.539 -32.882 78.704 1.00 45.91 443 LYS A CA 1
ATOM 3392 C C . LYS A 1 443 ? -71.764 -34.137 79.105 1.00 45.91 443 LYS A C 1
ATOM 3394 O O . LYS A 1 443 ? -72.408 -35.166 79.314 1.00 45.91 443 LYS A O 1
ATOM 3399 N N . LEU A 1 444 ? -70.429 -34.111 79.182 1.00 47.69 444 LEU A N 1
ATOM 3400 C CA . LEU A 1 444 ? -69.626 -35.340 79.273 1.00 47.69 444 LEU A CA 1
ATOM 3401 C C . LEU A 1 444 ? -68.391 -35.233 80.183 1.00 47.69 444 LEU A C 1
ATOM 3403 O O . LEU A 1 444 ? -67.253 -35.320 79.729 1.00 47.69 444 LEU A O 1
ATOM 3407 N N . LEU A 1 445 ? -68.629 -35.217 81.496 1.00 42.09 445 LEU A N 1
ATOM 3408 C CA . LEU A 1 445 ? -67.677 -35.705 82.500 1.00 42.09 445 LEU A CA 1
ATOM 3409 C C . LEU A 1 445 ? -68.425 -36.471 83.611 1.00 42.09 445 LEU A C 1
ATOM 3411 O O . LEU A 1 445 ? -69.490 -36.029 84.036 1.00 42.09 445 LEU A O 1
ATOM 3415 N N . PRO A 1 446 ? -67.840 -37.530 84.198 1.00 53.53 446 PRO A N 1
ATOM 3416 C CA . PRO A 1 446 ? -67.023 -38.552 83.546 1.00 53.53 446 PRO A CA 1
ATOM 3417 C C . PRO A 1 446 ? -67.453 -39.977 83.957 1.00 53.53 446 PRO A C 1
ATOM 3419 O O . PRO A 1 446 ? -68.037 -40.202 85.017 1.00 53.53 446 PRO A O 1
ATOM 3422 N N . THR A 1 447 ? -67.067 -40.998 83.189 1.00 40.12 447 THR A N 1
ATOM 3423 C CA . THR A 1 447 ? -66.961 -42.360 83.746 1.00 40.12 447 THR A CA 1
ATOM 3424 C C . THR A 1 447 ? -65.888 -43.146 83.006 1.00 40.12 447 THR A C 1
ATOM 3426 O O . THR A 1 447 ? -66.057 -43.535 81.853 1.00 40.12 447 THR A O 1
ATOM 3429 N N . ALA A 1 448 ? -64.745 -43.346 83.663 1.00 49.03 448 ALA A N 1
ATOM 3430 C CA . ALA A 1 448 ? -63.607 -44.058 83.097 1.00 49.03 448 ALA A CA 1
ATOM 3431 C C . ALA A 1 448 ? -63.837 -45.577 83.159 1.00 49.03 448 ALA A C 1
ATOM 3433 O O . ALA A 1 448 ? -63.419 -46.252 84.100 1.00 49.03 448 ALA A O 1
ATOM 3434 N N . THR A 1 449 ? -64.516 -46.125 82.154 1.00 57.72 449 THR A N 1
ATOM 3435 C CA . THR A 1 449 ? -64.562 -47.571 81.914 1.00 57.72 449 THR A CA 1
ATOM 3436 C C . THR A 1 449 ? -63.239 -48.053 81.313 1.00 57.72 449 THR A C 1
ATOM 3438 O O . THR A 1 449 ? -62.562 -47.325 80.588 1.00 57.72 449 THR A O 1
ATOM 3441 N N . ALA A 1 450 ? -62.862 -49.306 81.589 1.00 52.47 450 ALA A N 1
ATOM 3442 C CA . ALA A 1 450 ? -61.588 -49.878 81.137 1.00 52.47 450 ALA A CA 1
ATOM 3443 C C . ALA A 1 450 ? -61.411 -49.878 79.600 1.00 52.47 450 ALA A C 1
ATOM 3445 O O . ALA A 1 450 ? -60.280 -49.841 79.122 1.00 52.47 450 ALA A O 1
ATOM 3446 N N . SER A 1 451 ? -62.514 -49.840 78.839 1.00 57.94 451 SER A N 1
ATOM 3447 C CA . SER A 1 451 ? -62.507 -49.651 77.379 1.00 57.94 451 SER A CA 1
ATOM 3448 C C . SER A 1 451 ? -61.824 -48.343 76.970 1.00 57.94 451 SER A C 1
ATOM 3450 O O . SER A 1 451 ? -60.996 -48.343 76.068 1.00 57.94 451 SER A O 1
ATOM 3452 N N . ASN A 1 452 ? -62.083 -47.247 77.690 1.00 58.97 452 ASN A N 1
ATOM 3453 C CA . ASN A 1 452 ? -61.547 -45.925 77.364 1.00 58.97 452 ASN A CA 1
ATOM 3454 C C . ASN A 1 452 ? -60.031 -45.852 77.615 1.00 58.97 452 ASN A C 1
ATOM 3456 O O . ASN A 1 452 ? -59.339 -45.069 76.975 1.00 58.97 452 ASN A O 1
ATOM 3460 N N . LEU A 1 453 ? -59.493 -46.669 78.531 1.00 57.38 453 LEU A N 1
ATOM 3461 C CA . LEU A 1 453 ? -58.044 -46.807 78.731 1.00 57.38 453 LEU A CA 1
ATOM 3462 C C . LEU A 1 453 ? -57.382 -47.633 77.623 1.00 57.38 453 LEU A C 1
ATOM 3464 O O . LEU A 1 453 ? -56.229 -47.371 77.287 1.00 57.38 453 LEU A O 1
ATOM 3468 N N . ASP A 1 454 ? -58.088 -48.605 77.046 1.00 64.25 454 ASP A N 1
ATOM 3469 C CA . ASP A 1 454 ? -57.594 -49.376 75.903 1.00 64.25 454 ASP A CA 1
ATOM 3470 C C . ASP A 1 454 ? -57.687 -48.572 74.593 1.00 64.25 454 ASP A C 1
ATOM 3472 O O . ASP A 1 454 ? -56.766 -48.603 73.780 1.00 64.25 454 ASP A O 1
ATOM 3476 N N . GLU A 1 455 ? -58.735 -47.760 74.427 1.00 65.12 455 GLU A N 1
ATOM 3477 C CA . GLU A 1 455 ? -58.836 -46.758 73.359 1.00 65.12 455 GLU A CA 1
ATOM 3478 C C . GLU A 1 455 ? -57.788 -45.655 73.513 1.00 65.12 455 GLU A C 1
ATOM 3480 O O . GLU A 1 455 ? -57.060 -45.405 72.561 1.00 65.12 455 GLU A O 1
ATOM 3485 N N . MET A 1 456 ? -57.593 -45.072 74.704 1.00 64.25 456 MET A N 1
ATOM 3486 C CA . MET A 1 456 ? -56.501 -44.112 74.931 1.00 64.25 456 MET A CA 1
ATOM 3487 C C . MET A 1 456 ? -55.116 -44.730 74.708 1.00 64.25 456 MET A C 1
ATOM 3489 O O . MET A 1 456 ? -54.221 -44.033 74.240 1.00 64.25 456 MET A O 1
ATOM 3493 N N . ARG A 1 457 ? -54.914 -46.026 74.989 1.00 68.00 457 ARG A N 1
ATOM 3494 C CA . ARG A 1 457 ? -53.674 -46.733 74.623 1.00 68.00 457 ARG A CA 1
ATOM 3495 C C . ARG A 1 457 ? -53.537 -46.899 73.113 1.00 68.00 457 ARG A C 1
ATOM 3497 O O . ARG A 1 457 ? -52.457 -46.646 72.591 1.00 68.00 457 ARG A O 1
ATOM 3504 N N . LYS A 1 458 ? -54.605 -47.263 72.400 1.00 75.19 458 LYS A N 1
ATOM 3505 C CA . LYS A 1 458 ? -54.608 -47.328 70.928 1.00 75.19 458 LYS A CA 1
ATOM 3506 C C . LYS A 1 458 ? -54.328 -45.956 70.315 1.00 75.19 458 LYS A C 1
ATOM 3508 O O . LYS A 1 458 ? -53.432 -45.862 69.486 1.00 75.19 458 LYS A O 1
ATOM 3513 N N . ASP A 1 459 ? -54.970 -44.897 70.796 1.00 74.25 459 ASP A N 1
ATOM 3514 C CA . ASP A 1 459 ? -54.723 -43.508 70.395 1.00 74.25 459 ASP A CA 1
ATOM 3515 C C . ASP A 1 459 ? -53.301 -43.041 70.716 1.00 74.25 459 ASP A C 1
ATOM 3517 O O . ASP A 1 459 ? -52.690 -42.341 69.910 1.00 74.25 459 ASP A O 1
ATOM 3521 N N . LEU A 1 460 ? -52.747 -43.433 71.867 1.00 74.75 460 LEU A N 1
ATOM 3522 C CA . LEU A 1 460 ? -51.370 -43.114 72.235 1.00 74.75 460 LEU A CA 1
ATOM 3523 C C . LEU A 1 460 ? -50.387 -43.850 71.320 1.00 74.75 460 LEU A C 1
ATOM 3525 O O . LEU A 1 460 ? -49.522 -43.196 70.754 1.00 74.75 460 LEU A O 1
ATOM 3529 N N . THR A 1 461 ? -50.579 -45.148 71.055 1.00 76.25 461 THR A N 1
ATOM 3530 C CA . THR A 1 461 ? -49.750 -45.882 70.077 1.00 76.25 461 THR A CA 1
ATOM 3531 C C . THR A 1 461 ? -49.936 -45.375 68.642 1.00 76.25 461 THR A C 1
ATOM 3533 O O . THR A 1 461 ? -48.985 -45.372 67.866 1.00 76.25 461 THR A O 1
ATOM 3536 N N . PHE A 1 462 ? -51.126 -44.892 68.269 1.00 77.62 462 PHE A N 1
ATOM 3537 C CA . PHE A 1 462 ? -51.376 -44.262 66.972 1.00 77.62 462 PHE A CA 1
ATOM 3538 C C . PHE A 1 462 ? -50.647 -42.919 66.864 1.00 77.62 462 PHE A C 1
ATOM 3540 O O . PHE A 1 462 ? -49.985 -42.668 65.860 1.00 77.62 462 PHE A O 1
ATOM 3547 N N . LYS A 1 463 ? -50.694 -42.089 67.914 1.00 79.81 463 LYS A N 1
ATOM 3548 C CA . LYS A 1 463 ? -49.956 -40.821 67.997 1.00 79.81 463 LYS A CA 1
ATOM 3549 C C . LYS A 1 463 ? -48.449 -41.029 68.078 1.00 79.81 463 LYS A C 1
ATOM 3551 O O . LYS A 1 463 ? -47.736 -40.284 67.422 1.00 79.81 463 LYS A O 1
ATOM 3556 N N . GLU A 1 464 ? -47.955 -42.043 68.785 1.00 75.81 464 GLU A N 1
ATOM 3557 C CA . GLU A 1 464 ? -46.542 -42.442 68.749 1.00 75.81 464 GLU A CA 1
ATOM 3558 C C . GLU A 1 464 ? -46.136 -42.840 67.331 1.00 75.81 464 GLU A C 1
ATOM 3560 O O . GLU A 1 464 ? -45.157 -42.316 66.816 1.00 75.81 464 GLU A O 1
ATOM 3565 N N . ARG A 1 465 ? -46.932 -43.664 66.641 1.00 80.00 465 ARG A N 1
ATOM 3566 C CA . ARG A 1 465 ? -46.664 -44.080 65.256 1.00 80.00 465 ARG A CA 1
ATOM 3567 C C . ARG A 1 465 ? -46.759 -42.920 64.258 1.00 80.00 465 ARG A C 1
ATOM 3569 O O . ARG A 1 465 ? -46.010 -42.876 63.284 1.00 80.00 465 ARG A O 1
ATOM 3576 N N . GLN A 1 466 ? -47.642 -41.952 64.499 1.00 79.75 466 GLN A N 1
ATOM 3577 C CA . GLN A 1 466 ? -47.776 -40.736 63.693 1.00 79.75 466 GLN A CA 1
ATOM 3578 C C . GLN A 1 466 ? -46.631 -39.745 63.968 1.00 79.75 466 GLN A C 1
ATOM 3580 O O . GLN A 1 466 ? -46.106 -39.141 63.028 1.00 79.75 466 GLN A O 1
ATOM 3585 N N . LEU A 1 467 ? -46.188 -39.628 65.223 1.00 80.38 467 LEU A N 1
ATOM 3586 C CA . LEU A 1 467 ? -45.001 -38.878 65.631 1.00 80.38 467 LEU A CA 1
ATOM 3587 C C . LEU A 1 467 ? -43.744 -39.509 65.026 1.00 80.38 467 LEU A C 1
ATOM 3589 O O . LEU A 1 467 ? -42.950 -38.800 64.426 1.00 80.38 467 LEU A O 1
ATOM 3593 N N . GLU A 1 468 ? -43.600 -40.830 65.091 1.00 80.88 468 GLU A N 1
ATOM 3594 C CA . GLU A 1 468 ? -42.516 -41.598 64.476 1.00 80.88 468 GLU A CA 1
ATOM 3595 C C . GLU A 1 468 ? -42.530 -41.442 62.946 1.00 80.88 468 GLU A C 1
ATOM 3597 O O . GLU A 1 468 ? -41.487 -41.186 62.343 1.00 80.88 468 GLU A O 1
ATOM 3602 N N . SER A 1 469 ? -43.709 -41.446 62.307 1.00 80.38 469 SER A N 1
ATOM 3603 C CA . SER A 1 469 ? -43.844 -41.106 60.881 1.00 80.38 469 SER A CA 1
ATOM 3604 C C . SER A 1 469 ? -43.435 -39.655 60.580 1.00 80.38 469 SER A C 1
ATOM 3606 O O . SER A 1 469 ? -42.783 -39.391 59.572 1.00 80.38 469 SER A O 1
ATOM 3608 N N . SER A 1 470 ? -43.728 -38.706 61.475 1.00 80.38 470 SER A N 1
ATOM 3609 C CA . SER A 1 470 ? -43.326 -37.301 61.319 1.00 80.38 470 SER A CA 1
ATOM 3610 C C . SER A 1 470 ? -41.830 -37.100 61.566 1.00 80.38 470 SER A C 1
ATOM 3612 O O . SER A 1 470 ? -41.192 -36.327 60.859 1.00 80.38 470 SER A O 1
ATOM 3614 N N . VAL A 1 471 ? -41.244 -37.818 62.527 1.00 82.81 471 VAL A N 1
ATOM 3615 C CA . VAL A 1 471 ? -39.810 -37.798 62.844 1.00 82.81 471 VAL A CA 1
ATOM 3616 C C . VAL A 1 471 ? -39.011 -38.431 61.710 1.00 82.81 471 VAL A C 1
ATOM 3618 O O . VAL A 1 471 ? -38.041 -37.827 61.259 1.00 82.81 471 VAL A O 1
ATOM 3621 N N . THR A 1 472 ? -39.445 -39.576 61.180 1.00 86.31 472 THR A N 1
ATOM 3622 C CA . THR A 1 472 ? -38.815 -40.211 60.010 1.00 86.31 472 THR A CA 1
ATOM 3623 C C . THR A 1 472 ? -38.984 -39.367 58.745 1.00 86.31 472 THR A C 1
ATOM 3625 O O . THR A 1 472 ? -38.022 -39.207 57.994 1.00 86.31 472 THR A O 1
ATOM 3628 N N . THR A 1 473 ? -40.140 -38.726 58.535 1.00 86.25 473 THR A N 1
ATOM 3629 C CA . THR A 1 473 ? -40.336 -37.772 57.425 1.00 86.25 473 THR A CA 1
ATOM 3630 C C . THR A 1 473 ? -39.447 -36.534 57.584 1.00 86.25 473 THR A C 1
ATOM 3632 O O . THR A 1 473 ? -38.803 -36.119 56.624 1.00 86.25 473 THR A O 1
ATOM 3635 N N . LYS A 1 474 ? -39.316 -35.984 58.799 1.00 85.75 474 LYS A N 1
ATOM 3636 C CA . LYS A 1 474 ? -38.408 -34.867 59.107 1.00 85.75 474 LYS A CA 1
ATOM 3637 C C . LYS A 1 474 ? -36.938 -35.251 58.923 1.00 85.75 474 LYS A C 1
ATOM 3639 O O . LYS A 1 474 ? -36.183 -34.457 58.375 1.00 85.75 474 LYS A O 1
ATOM 3644 N N . GLN A 1 475 ? -36.527 -36.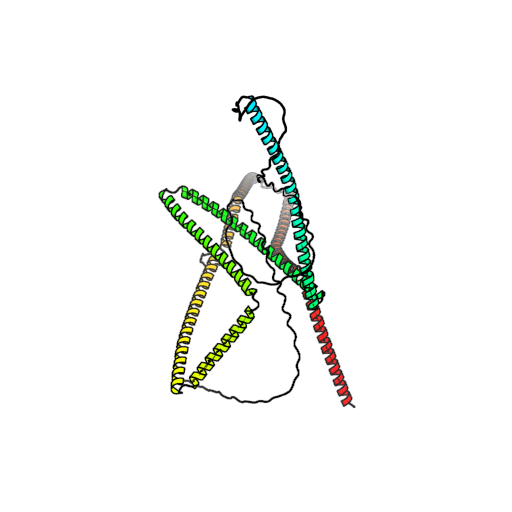451 59.334 1.00 88.75 475 GLN A N 1
ATOM 3645 C CA . GLN A 1 475 ? -35.178 -36.973 59.082 1.00 88.75 475 GLN A CA 1
ATOM 3646 C C . GLN A 1 475 ? -34.922 -37.160 57.583 1.00 88.75 475 GLN A C 1
ATOM 3648 O O . GLN A 1 475 ? -33.859 -36.779 57.102 1.00 88.75 475 GLN A O 1
ATOM 3653 N N . ARG A 1 476 ? -35.900 -37.674 56.828 1.00 89.94 476 ARG A N 1
ATOM 3654 C CA . ARG A 1 476 ? -35.809 -37.816 55.369 1.00 89.94 476 ARG A CA 1
ATOM 3655 C C . ARG A 1 476 ? -35.691 -36.461 54.668 1.00 89.94 476 ARG A C 1
ATOM 3657 O O . ARG A 1 476 ? -34.816 -36.310 53.825 1.00 89.94 476 ARG A O 1
ATOM 3664 N N . LEU A 1 477 ? -36.501 -35.477 55.060 1.00 87.19 477 LEU A N 1
ATOM 3665 C CA . LEU A 1 477 ? -36.427 -34.101 54.556 1.00 87.19 477 LEU A CA 1
ATOM 3666 C C . LEU A 1 477 ? -35.107 -33.417 54.937 1.00 87.19 477 LEU A C 1
ATOM 3668 O O . LEU A 1 477 ? -34.524 -32.732 54.107 1.00 87.19 477 LEU A O 1
ATOM 3672 N N . ALA A 1 478 ? -34.596 -33.627 56.153 1.00 88.31 478 ALA A N 1
ATOM 3673 C CA . ALA A 1 478 ? -33.293 -33.106 56.567 1.00 88.31 478 ALA A CA 1
ATOM 3674 C C . ALA A 1 478 ? -32.140 -33.741 55.770 1.00 88.31 478 ALA A C 1
ATOM 3676 O O . ALA A 1 478 ? -31.226 -33.034 55.352 1.00 88.31 478 ALA A O 1
ATOM 3677 N N . ALA A 1 479 ? -32.208 -35.049 55.501 1.00 90.38 479 ALA A N 1
ATOM 3678 C CA . ALA A 1 479 ? -31.249 -35.749 54.652 1.00 90.38 479 ALA A CA 1
ATOM 3679 C C . ALA A 1 479 ? -31.338 -35.300 53.182 1.00 90.38 479 ALA A C 1
ATOM 3681 O O . ALA A 1 479 ? -30.305 -35.122 52.540 1.00 90.38 479 ALA A O 1
ATOM 3682 N N . GLU A 1 480 ? -32.541 -35.059 52.648 1.00 91.00 480 GLU A N 1
ATOM 3683 C CA . GLU A 1 480 ? -32.717 -34.460 51.319 1.00 91.00 480 GLU A CA 1
ATOM 3684 C C . GLU A 1 480 ? -32.193 -33.026 51.263 1.00 91.00 480 GLU A C 1
ATOM 3686 O O . GLU A 1 480 ? -31.489 -32.697 50.316 1.00 91.00 480 GLU A O 1
ATOM 3691 N N . LEU A 1 481 ? -32.452 -32.192 52.274 1.00 90.56 481 LEU A N 1
ATOM 3692 C CA . LEU A 1 481 ? -31.936 -30.823 52.345 1.00 90.56 481 LEU A CA 1
ATOM 3693 C C . LEU A 1 481 ? -30.404 -30.829 52.411 1.00 90.56 481 LEU A C 1
ATOM 3695 O O . LEU A 1 481 ? -29.764 -30.158 51.610 1.00 90.56 481 LEU A O 1
ATOM 3699 N N . GLN A 1 482 ? -29.800 -31.655 53.271 1.00 91.44 482 GLN A N 1
ATOM 3700 C CA . GLN A 1 482 ? -28.344 -31.820 53.332 1.00 91.44 482 GLN A CA 1
ATOM 3701 C C . GLN A 1 482 ? -27.770 -32.331 52.000 1.00 91.44 482 GLN A C 1
ATOM 3703 O O . GLN A 1 482 ? -26.724 -31.858 51.554 1.00 91.44 482 GLN A O 1
ATOM 3708 N N . LYS A 1 483 ? -28.460 -33.263 51.328 1.00 92.38 483 LYS A N 1
ATOM 3709 C CA . LYS A 1 483 ? -28.068 -33.749 50.001 1.00 92.38 483 LYS A CA 1
ATOM 3710 C C . LYS A 1 483 ? -28.170 -32.646 48.943 1.00 92.38 483 LYS A C 1
ATOM 3712 O O . LYS A 1 483 ? -27.247 -32.511 48.149 1.00 92.38 483 LYS A O 1
ATOM 3717 N N . ARG A 1 484 ? -29.237 -31.839 48.949 1.00 87.81 484 ARG A N 1
ATOM 3718 C CA . ARG A 1 484 ? -29.413 -30.690 48.047 1.00 87.81 484 ARG A CA 1
ATOM 3719 C C . ARG A 1 484 ? -28.386 -29.596 48.305 1.00 87.81 484 ARG A C 1
ATOM 3721 O O . ARG A 1 484 ? -27.862 -29.056 47.342 1.00 87.81 484 ARG A O 1
ATOM 3728 N N . GLN A 1 485 ? -28.036 -29.332 49.561 1.00 88.00 485 GLN A N 1
ATOM 3729 C CA . GLN A 1 485 ? -26.958 -28.411 49.914 1.00 88.00 485 GLN A CA 1
ATOM 3730 C C . GLN A 1 485 ? -25.617 -28.910 49.355 1.00 88.00 485 GLN A C 1
ATOM 3732 O O . GLN A 1 485 ? -24.932 -28.172 48.660 1.00 88.00 485 GLN A O 1
ATOM 3737 N N . ALA A 1 486 ? -25.298 -30.196 49.538 1.00 88.19 486 ALA A N 1
ATOM 3738 C CA . ALA A 1 486 ? -24.088 -30.803 48.981 1.00 88.19 486 ALA A CA 1
ATOM 3739 C C . ALA A 1 486 ? -24.100 -30.923 47.439 1.00 88.19 486 ALA A C 1
ATOM 3741 O O . ALA A 1 486 ? -23.038 -30.955 46.819 1.00 88.19 486 ALA A O 1
ATOM 3742 N N . GLU A 1 487 ? -25.271 -31.017 46.801 1.00 88.75 487 GLU A N 1
ATOM 3743 C CA . GLU A 1 487 ? -25.427 -30.892 45.344 1.00 88.75 487 GLU A CA 1
ATOM 3744 C C . GLU A 1 487 ? -25.187 -29.441 44.891 1.00 88.75 487 GLU A C 1
ATOM 3746 O O . GLU A 1 487 ? -24.496 -29.230 43.900 1.00 88.75 487 GLU A O 1
ATOM 3751 N N . LEU A 1 488 ? -25.670 -28.446 45.639 1.00 88.31 488 LEU A N 1
ATOM 3752 C CA . LEU A 1 488 ? -25.499 -27.021 45.342 1.00 88.31 488 LEU A CA 1
ATOM 3753 C C . LEU A 1 488 ? -24.042 -26.563 45.533 1.00 88.31 488 LEU A C 1
ATOM 3755 O O . LEU A 1 488 ? -23.493 -25.895 44.662 1.00 88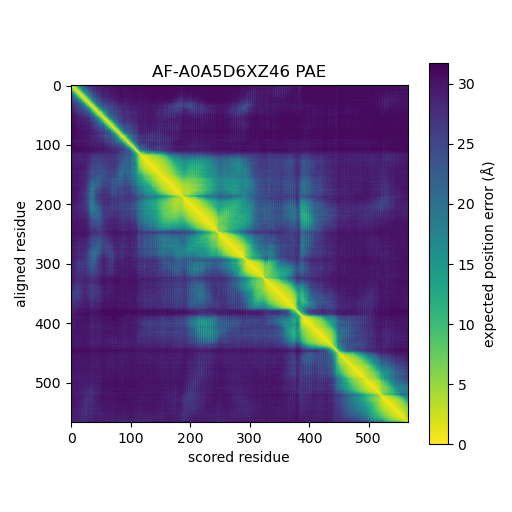.31 488 LEU A O 1
ATOM 3759 N N . ASP A 1 489 ? -23.360 -27.024 46.583 1.00 86.38 489 ASP A N 1
ATOM 3760 C CA . ASP A 1 489 ? -21.918 -26.807 46.773 1.00 86.38 489 ASP A CA 1
ATOM 3761 C C . ASP A 1 489 ? -21.090 -27.487 45.661 1.00 86.38 489 ASP A C 1
ATOM 3763 O O . ASP A 1 489 ? -20.065 -26.962 45.215 1.00 86.38 489 ASP A O 1
ATOM 3767 N N . LYS A 1 490 ? -21.552 -28.637 45.142 1.00 88.12 490 LYS A N 1
ATOM 3768 C CA . LYS A 1 490 ? -20.965 -29.275 43.950 1.00 88.12 490 LYS A CA 1
ATOM 3769 C C . LYS A 1 490 ? -21.203 -28.475 42.671 1.00 88.12 490 LYS A C 1
ATOM 3771 O O . LYS A 1 490 ? -20.309 -28.450 41.837 1.00 88.12 490 LYS A O 1
ATOM 3776 N N . VAL A 1 491 ? -22.351 -27.819 42.511 1.00 86.88 491 VAL A N 1
ATOM 3777 C CA . VAL A 1 491 ? -22.623 -26.930 41.366 1.00 86.88 491 VAL A CA 1
ATOM 3778 C C . VAL A 1 491 ? -21.754 -25.669 41.440 1.00 86.88 491 VAL A C 1
ATOM 3780 O O . VAL A 1 491 ? -21.044 -25.370 40.487 1.00 86.88 491 VAL A O 1
ATOM 3783 N N . ASN A 1 492 ? -21.662 -25.017 42.601 1.00 82.19 492 ASN A N 1
ATOM 3784 C CA . ASN A 1 492 ? -20.787 -23.851 42.795 1.00 82.19 492 ASN A CA 1
ATOM 3785 C C . ASN A 1 492 ? -19.293 -24.189 42.575 1.00 82.19 492 ASN A C 1
ATOM 3787 O O . ASN A 1 492 ? -18.515 -23.384 42.054 1.00 82.19 492 ASN A O 1
ATOM 3791 N N . THR A 1 493 ? -18.869 -25.405 42.941 1.00 84.62 493 THR A N 1
ATOM 3792 C CA . THR A 1 493 ? -17.512 -25.902 42.638 1.00 84.62 493 THR A CA 1
ATOM 3793 C C . THR A 1 493 ? -17.353 -26.442 41.213 1.00 84.62 493 THR A C 1
ATOM 3795 O O . THR A 1 493 ? -16.221 -26.659 40.778 1.00 84.62 493 THR A O 1
ATOM 3798 N N . LEU A 1 494 ? -18.441 -26.633 40.460 1.00 87.25 494 LEU A N 1
ATOM 3799 C CA . LEU A 1 494 ? -18.395 -26.894 39.022 1.00 87.25 494 LEU A CA 1
ATOM 3800 C C . LEU A 1 494 ? -18.197 -25.598 38.238 1.00 87.25 494 LEU A C 1
ATOM 3802 O O . LEU A 1 494 ? -17.341 -25.604 37.369 1.00 87.25 494 LEU A O 1
ATOM 3806 N N . ASP A 1 495 ? -18.850 -24.483 38.572 1.00 82.44 495 ASP A N 1
ATOM 3807 C CA . ASP A 1 495 ? -18.648 -23.212 37.844 1.00 82.44 495 ASP A CA 1
ATOM 3808 C C . ASP A 1 495 ? -17.200 -22.699 37.938 1.00 82.44 495 ASP A C 1
ATOM 3810 O O . ASP A 1 495 ? -16.601 -22.261 36.950 1.00 82.44 495 ASP A O 1
ATOM 3814 N N . THR A 1 496 ? -16.580 -22.835 39.113 1.00 86.38 496 THR A N 1
ATOM 3815 C CA . THR A 1 496 ? -15.153 -22.517 39.305 1.00 86.38 496 THR A CA 1
ATOM 3816 C C . THR A 1 496 ? -14.232 -23.487 38.557 1.00 86.38 496 THR A C 1
ATOM 3818 O O . THR A 1 496 ? -13.225 -23.054 37.998 1.00 86.38 496 THR A O 1
ATOM 3821 N N . LYS A 1 497 ? -14.582 -24.777 38.459 1.00 90.31 497 LYS A N 1
ATOM 3822 C CA . LYS A 1 497 ? -13.855 -25.744 37.616 1.00 90.31 497 LYS A CA 1
ATOM 3823 C C . LYS A 1 497 ? -14.042 -25.490 36.127 1.00 90.31 497 LYS A C 1
ATOM 3825 O O . LYS A 1 497 ? -13.058 -25.545 35.410 1.00 90.31 497 LYS A O 1
ATOM 3830 N N . ILE A 1 498 ? -15.249 -25.171 35.669 1.00 86.00 498 ILE A N 1
ATOM 3831 C CA . ILE A 1 498 ? -15.549 -24.833 34.273 1.00 86.00 498 ILE A CA 1
ATOM 3832 C C . ILE A 1 498 ? -14.757 -23.586 33.878 1.00 86.00 498 ILE A C 1
ATOM 3834 O O . ILE A 1 498 ? -14.144 -23.576 32.821 1.00 86.00 498 ILE A O 1
ATOM 3838 N N . SER A 1 499 ? -14.664 -22.582 34.753 1.00 86.56 499 SER A N 1
ATOM 3839 C CA . SER A 1 499 ? -13.835 -21.388 34.528 1.00 86.56 499 SER A CA 1
ATOM 3840 C C . SER A 1 499 ? -12.335 -21.717 34.413 1.00 86.56 499 SER A C 1
ATOM 3842 O O . SER A 1 499 ? -11.634 -21.170 33.558 1.00 86.56 499 SER A O 1
ATOM 3844 N N . LEU A 1 500 ? -11.831 -22.643 35.236 1.00 89.62 500 LEU A N 1
ATOM 3845 C CA . LEU A 1 500 ? -10.447 -23.132 35.167 1.00 89.62 500 LEU A CA 1
ATOM 3846 C C . LEU A 1 500 ? -10.189 -24.023 33.940 1.00 89.62 500 LEU A C 1
ATOM 3848 O O . LEU A 1 500 ? -9.147 -23.902 33.305 1.00 89.62 500 LEU A O 1
ATOM 3852 N N . GLU A 1 501 ? -11.129 -24.891 33.566 1.00 93.50 501 GLU A N 1
ATOM 3853 C CA . GLU A 1 501 ? -11.019 -25.734 32.373 1.00 93.50 501 GLU A CA 1
ATOM 3854 C C . GLU A 1 501 ? -11.144 -24.908 31.093 1.00 93.50 501 GLU A C 1
ATOM 3856 O O . GLU A 1 501 ? -10.411 -25.167 30.147 1.00 93.50 501 GLU A O 1
ATOM 3861 N N . LEU A 1 502 ? -11.995 -23.880 31.071 1.00 88.56 502 LEU A N 1
ATOM 3862 C CA . LEU A 1 502 ? -12.187 -22.985 29.931 1.00 88.56 502 LEU A CA 1
ATOM 3863 C C . LEU A 1 502 ? -10.989 -22.045 29.744 1.00 88.56 502 LEU A C 1
ATOM 3865 O O . LEU A 1 502 ? -10.520 -21.892 28.619 1.00 88.56 502 LEU A O 1
ATOM 3869 N N . SER A 1 503 ? -10.415 -21.498 30.822 1.00 90.38 503 SER A N 1
ATOM 3870 C CA . SER A 1 503 ? -9.136 -20.771 30.734 1.00 90.38 503 SER A CA 1
ATOM 3871 C C . SER A 1 503 ? -7.970 -21.689 30.346 1.00 90.38 503 SER A C 1
ATOM 3873 O O . SER A 1 503 ? -7.151 -21.305 29.513 1.00 90.38 503 SER A O 1
ATOM 3875 N N . SER A 1 504 ? -7.930 -22.930 30.848 1.00 92.19 504 SER A N 1
ATOM 3876 C CA . SER A 1 504 ? -6.947 -23.931 30.414 1.00 92.19 504 SER A CA 1
ATOM 3877 C C . SER A 1 504 ? -7.117 -24.322 28.939 1.00 92.19 504 SER A C 1
ATOM 3879 O O . SER A 1 504 ? -6.120 -24.463 28.237 1.00 92.19 504 SER A O 1
ATOM 3881 N N . LEU A 1 505 ? -8.351 -24.457 28.442 1.00 88.50 505 LEU A N 1
ATOM 3882 C CA . LEU A 1 505 ? -8.661 -24.737 27.036 1.00 88.50 505 LEU A CA 1
ATOM 3883 C C . LEU A 1 505 ? -8.288 -23.573 26.122 1.00 88.50 505 LEU A C 1
ATOM 3885 O O . LEU A 1 505 ? -7.682 -23.825 25.085 1.00 88.50 505 LEU A O 1
ATOM 3889 N N . LEU A 1 506 ? -8.586 -22.330 26.513 1.00 89.88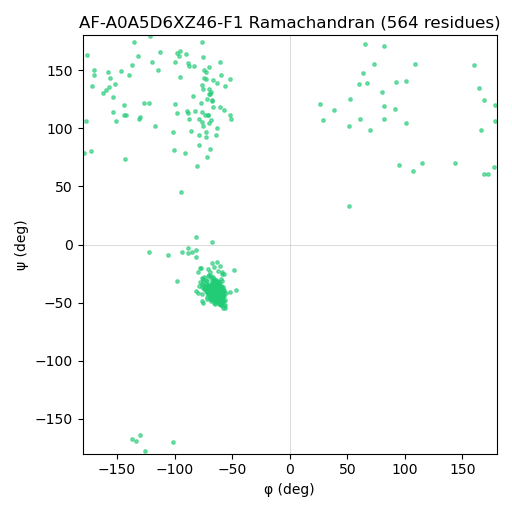 506 LEU A N 1
ATOM 3890 C CA . LEU A 1 506 ? -8.158 -21.130 25.789 1.00 89.88 506 LEU A CA 1
ATOM 3891 C C . LEU A 1 506 ? -6.632 -21.060 25.713 1.00 89.88 506 LEU A C 1
ATOM 3893 O O . LEU A 1 506 ? -6.089 -21.030 24.615 1.00 89.88 506 LEU A O 1
ATOM 3897 N N . GLN A 1 507 ? -5.934 -21.185 26.846 1.00 92.94 507 GLN A N 1
ATOM 3898 C CA . GLN A 1 507 ? -4.470 -21.226 26.866 1.00 92.94 507 GLN A CA 1
ATOM 3899 C C . GLN A 1 507 ? -3.921 -22.359 25.982 1.00 92.94 507 GLN A C 1
ATOM 3901 O O . GLN A 1 507 ? -2.927 -22.177 25.285 1.00 92.94 507 GLN A O 1
ATOM 3906 N N . LYS A 1 508 ? -4.575 -23.527 25.976 1.00 93.69 508 LYS A N 1
ATOM 3907 C CA . LYS A 1 508 ? -4.174 -24.674 25.154 1.00 93.69 508 LYS A CA 1
ATOM 3908 C C . LYS A 1 508 ? -4.458 -24.464 23.661 1.00 93.69 508 LYS A C 1
ATOM 3910 O O . LYS A 1 508 ? -3.712 -24.980 22.830 1.00 93.69 508 LYS A O 1
ATOM 3915 N N . MET A 1 509 ? -5.508 -23.717 23.315 1.00 85.81 509 MET A N 1
ATOM 3916 C CA . MET A 1 509 ? -5.785 -23.269 21.949 1.00 85.81 509 MET A CA 1
ATOM 3917 C C . MET A 1 509 ? -4.784 -22.211 21.494 1.00 85.81 509 MET A C 1
ATOM 3919 O O . MET A 1 509 ? -4.300 -22.321 20.373 1.00 85.81 509 MET A O 1
ATOM 3923 N N . ASP A 1 510 ? -4.405 -21.261 22.348 1.00 90.00 510 ASP A N 1
ATOM 3924 C CA . ASP A 1 510 ? -3.365 -20.273 22.043 1.00 90.00 510 ASP A CA 1
ATOM 3925 C C . ASP A 1 510 ? -2.010 -20.955 21.827 1.00 90.00 510 ASP A C 1
ATOM 3927 O O . ASP A 1 510 ? -1.355 -20.700 20.816 1.00 90.00 510 ASP A O 1
ATOM 3931 N N . THR A 1 511 ? -1.620 -21.903 22.694 1.00 87.94 511 THR A N 1
ATOM 3932 C CA . THR A 1 511 ? -0.399 -22.695 22.468 1.00 87.94 511 THR A CA 1
ATOM 3933 C C . THR A 1 511 ? -0.495 -23.518 21.190 1.00 87.94 511 THR A C 1
ATOM 3935 O O . THR A 1 511 ? 0.426 -23.466 20.391 1.00 87.94 511 THR A O 1
ATOM 3938 N N . MET A 1 512 ? -1.612 -24.210 20.922 1.00 82.00 512 MET A N 1
ATOM 3939 C CA . MET A 1 512 ? -1.757 -24.959 19.664 1.00 82.00 512 MET A CA 1
ATOM 3940 C C . MET A 1 512 ? -1.777 -24.051 18.429 1.00 82.00 512 MET A C 1
ATOM 3942 O O . MET A 1 512 ? -1.303 -24.466 17.379 1.00 82.00 512 MET A O 1
ATOM 3946 N N . THR A 1 513 ? -2.285 -22.822 18.531 1.00 85.06 513 THR A N 1
ATOM 3947 C CA . THR A 1 513 ? -2.289 -21.853 17.426 1.00 85.06 513 THR A CA 1
ATOM 3948 C C . THR A 1 513 ? -0.876 -21.333 17.174 1.00 85.06 513 THR A C 1
ATOM 3950 O O . THR A 1 513 ? -0.427 -21.336 16.030 1.00 85.06 513 THR A O 1
ATOM 3953 N N . SER A 1 514 ? -0.138 -20.980 18.233 1.00 86.75 514 SER A N 1
ATOM 3954 C CA . SER A 1 514 ? 1.288 -20.638 18.163 1.00 86.75 514 SER A CA 1
ATOM 3955 C C . SER A 1 514 ? 2.096 -21.781 17.544 1.00 86.75 514 SER A C 1
ATOM 3957 O O . SER A 1 514 ? 2.728 -21.590 16.504 1.00 86.75 514 SER A O 1
ATOM 3959 N N . ASP A 1 515 ? 1.978 -22.989 18.101 1.00 83.44 515 ASP A N 1
ATOM 3960 C CA . ASP A 1 515 ? 2.615 -24.211 17.607 1.00 83.44 515 ASP A CA 1
ATOM 3961 C C . ASP A 1 515 ? 2.248 -24.473 16.137 1.00 83.44 515 ASP A C 1
ATOM 3963 O O . ASP A 1 515 ? 3.116 -24.808 15.337 1.00 83.44 515 ASP A O 1
ATOM 3967 N N . MET A 1 516 ? 0.990 -24.269 15.723 1.00 79.88 516 MET A N 1
ATOM 3968 C CA . MET A 1 516 ? 0.584 -24.397 14.317 1.00 79.88 516 MET A CA 1
ATOM 3969 C C . MET A 1 516 ? 1.252 -23.363 13.402 1.00 79.88 516 MET A C 1
ATOM 3971 O O . MET A 1 516 ? 1.517 -23.689 12.245 1.00 79.88 516 MET A O 1
ATOM 3975 N N . THR A 1 517 ? 1.579 -22.154 13.874 1.00 79.69 517 THR A N 1
ATOM 3976 C CA . THR A 1 517 ? 2.371 -21.198 13.074 1.00 79.69 517 THR A CA 1
ATOM 3977 C C . THR A 1 517 ? 3.858 -21.562 12.993 1.00 79.69 517 THR A C 1
ATOM 3979 O O . THR A 1 517 ? 4.503 -21.263 11.983 1.00 79.69 517 THR A O 1
ATOM 3982 N N . GLU A 1 518 ? 4.404 -22.248 14.003 1.00 73.06 518 GLU A N 1
ATOM 3983 C CA . GLU A 1 518 ? 5.770 -22.784 13.976 1.00 73.06 518 GLU A CA 1
ATOM 3984 C C . GLU A 1 518 ? 5.862 -24.034 13.086 1.00 73.06 518 GLU A C 1
ATOM 3986 O O . GLU A 1 518 ? 6.671 -24.084 12.156 1.00 73.06 518 GLU A O 1
ATOM 3991 N N . PHE A 1 519 ? 4.976 -25.013 13.290 1.00 69.69 519 PHE A N 1
ATOM 3992 C CA . PHE A 1 519 ? 4.875 -26.226 12.473 1.00 69.69 519 PHE A CA 1
ATOM 3993 C C . PHE A 1 519 ? 4.365 -25.955 11.052 1.00 69.69 519 PHE A C 1
ATOM 3995 O O . PHE A 1 519 ? 4.699 -26.708 10.140 1.00 69.69 519 PHE A O 1
ATOM 4002 N N . GLY A 1 520 ? 3.641 -24.858 10.811 1.00 73.31 520 GLY A N 1
ATOM 4003 C CA . GLY A 1 520 ? 3.305 -24.395 9.460 1.00 73.31 520 GLY A CA 1
ATOM 4004 C C . GLY A 1 520 ? 4.547 -24.121 8.602 1.00 73.31 520 GLY A C 1
ATOM 4005 O O . GLY A 1 520 ? 4.511 -24.279 7.385 1.00 73.31 520 GLY A O 1
ATOM 4006 N N . LYS A 1 521 ? 5.688 -23.812 9.234 1.00 79.75 521 LYS A N 1
ATOM 4007 C CA . LYS A 1 521 ? 6.993 -23.602 8.588 1.00 79.75 521 LYS A CA 1
ATOM 4008 C C . LYS A 1 521 ? 7.835 -24.885 8.592 1.00 79.75 521 LYS A C 1
ATOM 4010 O O . LYS A 1 521 ? 9.030 -24.854 8.886 1.00 79.75 521 LYS A O 1
ATOM 4015 N N . LEU A 1 522 ? 7.213 -26.017 8.249 1.00 76.38 522 LEU A N 1
ATOM 4016 C CA . LEU A 1 522 ? 7.807 -27.363 8.266 1.00 76.38 522 LEU A CA 1
ATOM 4017 C C . LEU A 1 522 ? 9.200 -27.439 7.620 1.00 76.38 522 LEU A C 1
ATOM 4019 O O . LEU A 1 522 ? 10.071 -28.137 8.136 1.00 76.38 522 LEU A O 1
ATOM 4023 N N . ASP A 1 523 ? 9.431 -26.731 6.513 1.00 77.50 523 ASP A N 1
ATOM 4024 C CA . ASP A 1 523 ? 10.718 -26.757 5.811 1.00 77.50 523 ASP A CA 1
ATOM 4025 C C . ASP A 1 523 ? 11.790 -25.880 6.474 1.00 77.50 523 ASP A C 1
ATOM 4027 O O . ASP A 1 523 ? 12.928 -26.327 6.601 1.00 77.50 523 ASP A O 1
ATOM 4031 N N . ALA A 1 524 ? 11.429 -24.725 7.044 1.00 78.00 524 ALA A N 1
ATOM 4032 C CA . ALA A 1 524 ? 12.344 -23.949 7.887 1.00 78.00 524 ALA A CA 1
ATOM 4033 C C . ALA A 1 524 ? 12.694 -24.701 9.188 1.00 78.00 524 ALA A C 1
ATOM 4035 O O . ALA A 1 524 ? 13.827 -24.636 9.671 1.00 78.00 524 ALA A O 1
ATOM 4036 N N . LEU A 1 525 ? 11.755 -25.476 9.742 1.00 80.31 525 LEU A N 1
ATOM 4037 C CA . LEU A 1 525 ? 12.006 -26.332 10.904 1.00 80.31 525 LEU A CA 1
ATOM 4038 C C . LEU A 1 525 ? 12.931 -27.516 10.556 1.00 80.31 525 LEU A C 1
ATOM 4040 O O . LEU A 1 525 ? 13.830 -27.849 11.330 1.00 80.31 525 LEU A O 1
ATOM 4044 N N . LYS A 1 526 ? 12.784 -28.121 9.367 1.00 82.88 526 LYS A N 1
ATOM 4045 C CA . LYS A 1 526 ? 13.755 -29.104 8.843 1.00 82.88 526 LYS A CA 1
ATOM 4046 C C . LYS A 1 526 ? 15.127 -28.472 8.631 1.00 82.88 526 LYS A C 1
ATOM 4048 O O . LYS A 1 526 ? 16.126 -29.088 9.001 1.00 82.88 526 LYS A O 1
ATOM 4053 N N . GLU A 1 527 ? 15.190 -27.272 8.057 1.00 85.56 527 GLU A N 1
ATOM 4054 C CA . GLU A 1 527 ? 16.455 -26.601 7.765 1.00 85.56 527 GLU A CA 1
ATOM 4055 C C . GLU A 1 527 ? 17.195 -26.228 9.052 1.00 85.56 527 GLU A C 1
ATOM 4057 O O . GLU A 1 527 ? 18.345 -26.626 9.225 1.00 85.56 527 GLU A O 1
ATOM 4062 N N . THR A 1 528 ? 16.530 -25.565 10.001 1.00 84.69 528 THR A N 1
ATOM 4063 C CA . THR A 1 528 ? 17.106 -25.261 11.322 1.00 84.69 528 THR A CA 1
ATOM 4064 C C . THR A 1 528 ? 17.558 -26.535 12.034 1.00 84.69 528 THR A C 1
ATOM 4066 O O . THR A 1 528 ? 18.699 -26.597 12.491 1.00 84.69 528 THR A O 1
ATOM 4069 N N . HIS A 1 529 ? 16.760 -27.610 12.026 1.00 87.88 529 HIS A N 1
ATOM 4070 C CA . HIS A 1 529 ? 17.180 -28.904 12.572 1.00 87.88 529 HIS A CA 1
ATOM 4071 C C . HIS A 1 529 ? 18.411 -29.484 11.847 1.00 87.88 529 HIS A C 1
ATOM 4073 O O . HIS A 1 529 ? 19.316 -30.029 12.484 1.00 87.88 529 HIS A O 1
ATOM 4079 N N . GLN A 1 530 ? 18.498 -29.351 10.521 1.00 89.31 530 GLN A N 1
ATOM 4080 C CA . GLN A 1 530 ? 19.636 -29.805 9.720 1.00 89.31 530 GLN A CA 1
ATOM 4081 C C . GLN A 1 530 ? 20.894 -28.960 9.978 1.00 89.31 530 GLN A C 1
ATOM 4083 O O . GLN A 1 530 ? 21.984 -29.528 10.103 1.00 89.31 530 GLN A O 1
ATOM 4088 N N . GLN A 1 531 ? 20.760 -27.643 10.143 1.00 90.19 531 GLN A N 1
ATOM 4089 C CA . GLN A 1 531 ? 21.829 -26.733 10.559 1.00 90.19 531 GLN A CA 1
ATOM 4090 C C . GLN A 1 531 ? 22.311 -27.067 11.983 1.00 90.19 531 GLN A C 1
ATOM 4092 O O . GLN A 1 531 ? 23.511 -27.261 12.191 1.00 90.19 531 GLN A O 1
ATOM 4097 N N . THR A 1 532 ? 21.403 -27.248 12.953 1.00 91.31 532 THR A N 1
ATOM 4098 C CA . THR A 1 532 ? 21.734 -27.665 14.329 1.00 91.31 532 THR A CA 1
ATOM 4099 C C . THR A 1 532 ? 22.422 -29.032 14.350 1.00 91.31 532 THR A C 1
ATOM 4101 O O . THR A 1 532 ? 23.433 -29.209 15.031 1.00 91.31 532 THR A O 1
ATOM 4104 N N . LYS A 1 533 ? 21.953 -29.996 13.549 1.00 93.50 533 LYS A N 1
ATOM 4105 C CA . LYS A 1 533 ? 22.589 -31.311 13.386 1.00 93.50 533 LYS A CA 1
ATOM 4106 C C . LYS A 1 533 ? 24.001 -31.192 12.810 1.00 93.50 533 LYS A C 1
ATOM 4108 O O . LYS A 1 533 ? 24.917 -31.832 13.326 1.00 93.50 533 LYS A O 1
ATOM 4113 N N . GLN A 1 534 ? 24.211 -30.365 11.783 1.00 92.12 534 GLN A N 1
ATOM 4114 C CA . GLN A 1 534 ? 25.548 -30.102 11.238 1.00 92.12 534 GLN A CA 1
ATOM 4115 C C . GLN A 1 534 ? 26.467 -29.433 12.266 1.00 92.12 534 GLN A C 1
ATOM 4117 O O . GLN A 1 534 ? 27.618 -29.849 12.406 1.00 92.12 534 GLN A O 1
ATOM 4122 N N . PHE A 1 535 ? 25.966 -28.446 13.014 1.00 92.94 535 PHE A N 1
ATOM 4123 C CA . PHE A 1 535 ? 26.697 -27.800 14.102 1.00 92.94 535 PHE A CA 1
ATOM 4124 C C . PHE A 1 535 ? 27.121 -28.823 15.162 1.00 92.94 535 PHE A C 1
ATOM 4126 O O . PHE A 1 535 ? 28.313 -28.982 15.410 1.00 92.94 535 PHE A O 1
ATOM 4133 N N . LEU A 1 536 ? 26.185 -29.608 15.704 1.00 92.12 536 LEU A N 1
ATOM 4134 C CA . LEU A 1 536 ? 26.474 -30.642 16.703 1.00 92.12 536 LEU A CA 1
ATOM 4135 C C . LEU A 1 536 ? 27.465 -31.701 16.192 1.00 92.12 536 LEU A C 1
ATOM 4137 O O . LEU A 1 536 ? 28.329 -32.142 16.950 1.00 92.12 536 LEU A O 1
ATOM 4141 N N . VAL A 1 537 ? 27.404 -32.083 14.910 1.00 93.94 537 VAL A N 1
ATOM 4142 C CA . VAL A 1 537 ? 28.390 -32.990 14.295 1.00 93.94 537 VAL A CA 1
ATOM 4143 C C . VAL A 1 537 ? 29.778 -32.345 14.214 1.00 93.94 537 VAL A C 1
ATOM 4145 O O . VAL A 1 537 ? 30.756 -32.998 14.586 1.00 93.94 537 VAL A O 1
ATOM 4148 N N . ARG A 1 538 ? 29.891 -31.076 13.794 1.00 93.19 538 ARG A N 1
ATOM 4149 C CA . ARG A 1 538 ? 31.169 -30.334 13.774 1.00 93.19 538 ARG A CA 1
ATOM 4150 C C . ARG A 1 538 ? 31.754 -30.209 15.182 1.00 93.19 538 ARG A C 1
ATOM 4152 O O . ARG A 1 538 ? 32.915 -30.556 15.390 1.00 93.19 538 ARG A O 1
ATOM 4159 N N . THR A 1 539 ? 30.943 -29.816 16.159 1.00 92.31 539 THR A N 1
ATOM 4160 C CA . THR A 1 539 ? 31.352 -29.666 17.562 1.00 92.31 539 THR A CA 1
ATOM 4161 C C . THR A 1 539 ? 31.767 -31.014 18.169 1.00 92.31 539 THR A C 1
ATOM 4163 O O . THR A 1 539 ? 32.816 -31.113 18.807 1.00 92.31 539 THR A O 1
ATOM 4166 N N . LYS A 1 540 ? 31.039 -32.105 17.882 1.00 94.44 540 LYS A N 1
ATOM 4167 C CA . LYS A 1 540 ? 31.437 -33.477 18.254 1.00 94.44 540 LYS A CA 1
ATOM 4168 C C . LYS A 1 540 ? 32.785 -33.870 17.639 1.00 94.44 540 LYS A C 1
ATOM 4170 O O . LYS A 1 540 ? 33.631 -34.417 18.344 1.00 94.44 540 LYS A O 1
ATOM 4175 N N . GLN A 1 541 ? 33.015 -33.585 16.355 1.00 93.19 541 GLN A N 1
ATOM 4176 C CA . GLN A 1 541 ? 34.307 -33.842 15.705 1.00 93.19 541 GLN A CA 1
ATOM 4177 C C . GLN A 1 541 ? 35.440 -33.008 16.322 1.00 93.19 541 GLN A C 1
ATOM 4179 O O . GLN A 1 541 ? 36.535 -33.532 16.522 1.00 93.19 541 GLN A O 1
ATOM 4184 N N . GLN A 1 542 ? 35.186 -31.746 16.678 1.00 93.62 542 GLN A N 1
ATOM 4185 C CA . GLN A 1 542 ? 36.154 -30.886 17.360 1.00 93.62 542 GLN A CA 1
ATOM 4186 C C . GLN A 1 542 ? 36.527 -31.442 18.743 1.00 93.62 542 GLN A C 1
ATOM 4188 O O . GLN A 1 542 ? 37.713 -31.527 19.062 1.00 93.62 542 GLN A O 1
ATOM 4193 N N . TYR A 1 543 ? 35.549 -31.895 19.536 1.00 93.00 543 TYR A N 1
ATOM 4194 C CA . TYR A 1 543 ? 35.814 -32.552 20.820 1.00 93.00 543 TYR A CA 1
ATOM 4195 C C . TYR A 1 543 ? 36.565 -33.880 20.664 1.00 93.00 543 TYR A C 1
ATOM 4197 O O . TYR A 1 543 ? 37.472 -34.144 21.451 1.00 93.00 543 TYR A O 1
ATOM 4205 N N . ILE A 1 544 ? 36.260 -34.688 19.640 1.00 93.69 544 ILE A N 1
ATOM 4206 C CA . ILE A 1 544 ? 37.014 -35.917 19.334 1.00 93.69 544 ILE A CA 1
ATOM 4207 C C . ILE A 1 544 ? 38.472 -35.581 18.989 1.00 93.69 544 ILE A C 1
ATOM 4209 O O . ILE A 1 544 ? 39.376 -36.128 19.613 1.00 93.69 544 ILE A O 1
ATOM 4213 N N . ARG A 1 545 ? 38.716 -34.619 18.087 1.00 92.56 545 ARG A N 1
ATOM 4214 C CA . ARG A 1 545 ? 40.076 -34.162 17.743 1.00 92.56 545 ARG A CA 1
ATOM 4215 C C . ARG A 1 545 ? 40.829 -33.640 18.968 1.00 92.56 545 ARG A C 1
ATOM 4217 O O . ARG A 1 545 ? 41.985 -33.998 19.160 1.00 92.56 545 ARG A O 1
ATOM 4224 N N . ARG A 1 546 ? 40.178 -32.844 19.826 1.00 92.81 546 ARG A N 1
ATOM 4225 C CA . ARG A 1 546 ? 40.778 -32.329 21.068 1.00 92.81 546 ARG A CA 1
ATOM 4226 C C . ARG A 1 546 ? 41.109 -33.457 22.050 1.00 92.81 546 ARG A C 1
ATOM 4228 O O . ARG A 1 546 ? 42.203 -33.465 22.602 1.00 92.81 546 ARG A O 1
ATOM 4235 N N . ARG A 1 547 ? 40.206 -34.426 22.233 1.00 94.50 547 ARG A N 1
ATOM 4236 C CA . ARG A 1 547 ? 40.433 -35.631 23.048 1.00 94.50 547 ARG A CA 1
ATOM 4237 C C . ARG A 1 547 ? 41.625 -36.433 22.530 1.00 94.50 547 ARG A C 1
ATOM 4239 O O . ARG A 1 547 ? 42.453 -36.860 23.325 1.00 94.50 547 ARG A O 1
ATOM 4246 N N . ASP A 1 548 ? 41.710 -36.643 21.221 1.00 92.88 548 ASP A N 1
ATOM 4247 C CA . ASP A 1 548 ? 42.738 -37.497 20.624 1.00 92.88 548 ASP A CA 1
ATOM 4248 C C . ASP A 1 548 ? 44.108 -36.804 20.580 1.00 92.88 548 ASP A C 1
ATOM 4250 O O . ASP A 1 548 ? 45.114 -37.448 20.867 1.00 92.88 548 ASP A O 1
ATOM 4254 N N . ALA A 1 549 ? 44.149 -35.482 20.381 1.00 91.31 549 ALA A N 1
ATOM 4255 C CA . ALA A 1 549 ? 45.357 -34.677 20.575 1.00 91.31 549 ALA A CA 1
ATOM 4256 C C . ALA A 1 549 ? 45.849 -34.715 22.036 1.00 91.31 549 ALA A C 1
ATOM 4258 O O . ALA A 1 549 ? 47.035 -34.928 22.275 1.00 91.31 549 ALA A O 1
ATOM 4259 N N . ILE A 1 550 ? 44.947 -34.589 23.020 1.00 91.94 550 ILE A N 1
ATOM 4260 C CA . ILE A 1 550 ? 45.298 -34.730 24.445 1.00 91.94 550 ILE A CA 1
ATOM 4261 C C . ILE A 1 550 ? 45.812 -36.146 24.738 1.00 91.94 550 ILE A C 1
ATOM 4263 O O . ILE A 1 550 ? 46.825 -36.290 25.413 1.00 91.94 550 ILE A O 1
ATOM 4267 N N . LYS A 1 551 ? 45.185 -37.201 24.196 1.00 93.19 551 LYS A N 1
ATOM 4268 C CA . LYS A 1 551 ? 45.691 -38.580 24.329 1.00 93.19 551 LYS A CA 1
ATOM 4269 C C . LYS A 1 551 ? 47.092 -38.744 23.739 1.00 93.19 551 LYS A C 1
ATOM 4271 O O . LYS A 1 551 ? 47.931 -39.378 24.366 1.00 93.19 551 LYS A O 1
ATOM 4276 N N . GLN A 1 552 ? 47.367 -38.167 22.569 1.00 91.31 552 GLN A N 1
ATOM 4277 C CA . GLN A 1 552 ? 48.705 -38.192 21.969 1.00 91.31 552 GLN A CA 1
ATOM 4278 C C . GLN A 1 552 ? 49.733 -37.452 22.835 1.00 91.31 552 GLN A C 1
ATOM 4280 O O . GLN A 1 552 ? 50.819 -37.978 23.052 1.00 91.31 552 GLN A O 1
ATOM 4285 N N . GLN A 1 553 ? 49.382 -36.285 23.385 1.00 90.62 553 GLN A N 1
ATOM 4286 C CA . GLN A 1 553 ? 50.238 -35.543 24.318 1.00 90.62 553 GLN A CA 1
ATOM 4287 C C . GLN A 1 553 ? 50.509 -36.335 25.604 1.00 90.62 553 GLN A C 1
ATOM 4289 O O . GLN A 1 553 ? 51.658 -36.434 26.021 1.00 90.62 553 GLN A O 1
ATOM 4294 N N . VAL A 1 554 ? 49.483 -36.955 26.198 1.00 90.62 554 VAL A N 1
ATOM 4295 C CA . VAL A 1 554 ? 49.624 -37.815 27.385 1.00 90.62 554 VAL A CA 1
ATOM 4296 C C . VAL A 1 554 ? 50.505 -39.030 27.087 1.00 90.62 554 VAL A C 1
ATOM 4298 O O . VAL A 1 554 ? 51.390 -39.332 27.880 1.00 90.62 554 VAL A O 1
ATOM 4301 N N . ASN A 1 555 ? 50.335 -39.686 25.936 1.00 90.62 555 ASN A N 1
ATOM 4302 C CA . ASN A 1 555 ? 51.175 -40.818 25.537 1.00 90.62 555 ASN A CA 1
ATOM 4303 C C . ASN A 1 555 ? 52.634 -40.395 25.283 1.00 90.62 555 ASN A C 1
ATOM 4305 O O . ASN A 1 555 ? 53.550 -41.099 25.693 1.00 90.62 555 ASN A O 1
ATOM 4309 N N . ALA A 1 556 ? 52.865 -39.243 24.645 1.00 87.94 556 ALA A N 1
ATOM 4310 C CA . ALA A 1 556 ? 54.210 -38.713 24.421 1.00 87.94 556 ALA A CA 1
ATOM 4311 C C . ALA A 1 556 ? 54.905 -38.337 25.741 1.00 87.94 556 ALA A C 1
ATOM 4313 O O . ALA A 1 556 ? 56.069 -38.678 25.938 1.00 87.94 556 ALA A O 1
ATOM 4314 N N . LEU A 1 557 ? 54.179 -37.702 26.668 1.00 87.69 557 LEU A N 1
ATOM 4315 C CA . LEU A 1 557 ? 54.667 -37.411 28.017 1.00 87.69 557 LEU A CA 1
ATOM 4316 C C . LEU A 1 557 ? 54.938 -38.695 28.811 1.00 87.69 557 LEU A C 1
ATOM 4318 O O . LEU A 1 557 ? 55.944 -38.761 29.505 1.00 87.69 557 LEU A O 1
ATOM 4322 N N . ALA A 1 558 ? 54.094 -39.725 28.685 1.00 86.31 558 ALA A N 1
ATOM 4323 C CA . ALA A 1 558 ? 54.310 -41.021 29.327 1.00 86.31 558 ALA A CA 1
ATOM 4324 C C . ALA A 1 558 ? 55.585 -41.711 28.814 1.00 86.31 558 ALA A C 1
ATOM 4326 O O . ALA A 1 558 ? 56.393 -42.147 29.628 1.00 86.31 558 ALA A O 1
ATOM 4327 N N . LEU A 1 559 ? 55.816 -41.720 27.495 1.00 87.94 559 LEU A N 1
ATOM 4328 C CA . LEU A 1 559 ? 57.048 -42.240 26.886 1.00 87.94 559 LEU A CA 1
ATOM 4329 C C . LEU A 1 559 ? 58.292 -41.444 27.313 1.00 87.94 559 LEU A C 1
ATOM 4331 O O . LEU A 1 559 ? 59.334 -42.031 27.581 1.00 87.94 559 LEU A O 1
ATOM 4335 N N . GLN A 1 560 ? 58.196 -40.115 27.433 1.00 85.44 560 GLN A N 1
ATOM 4336 C CA . GLN A 1 560 ? 59.279 -39.300 27.999 1.00 85.44 560 GLN A CA 1
ATOM 4337 C C . GLN A 1 560 ? 59.550 -39.650 29.471 1.00 85.44 560 GLN A C 1
ATOM 4339 O O . GLN A 1 560 ? 60.706 -39.737 29.872 1.00 85.44 560 GLN A O 1
ATOM 4344 N N . LEU A 1 561 ? 58.503 -39.893 30.265 1.00 82.00 561 LEU A N 1
ATOM 4345 C CA . LEU A 1 561 ? 58.613 -40.310 31.668 1.00 82.00 561 LEU A CA 1
ATOM 4346 C C . LEU A 1 561 ? 59.199 -41.722 31.823 1.00 82.00 561 LEU A C 1
ATOM 4348 O O . LEU A 1 561 ? 59.855 -42.003 32.821 1.00 82.00 561 LEU A O 1
ATOM 4352 N N . GLU A 1 562 ? 58.951 -42.610 30.863 1.00 82.56 562 GLU A N 1
ATOM 4353 C CA . GLU A 1 562 ? 59.496 -43.969 30.823 1.00 82.56 562 GLU A CA 1
ATOM 4354 C C . GLU A 1 562 ? 60.970 -43.968 30.389 1.00 82.56 562 GLU A C 1
ATOM 4356 O O . GLU A 1 562 ? 61.799 -44.583 31.055 1.00 82.56 562 GLU A O 1
ATOM 4361 N N . ASN A 1 563 ? 61.329 -43.164 29.383 1.00 79.44 563 ASN A N 1
ATOM 4362 C CA . ASN A 1 563 ? 62.720 -42.937 28.968 1.00 79.44 563 ASN A CA 1
ATOM 4363 C C . ASN A 1 563 ? 63.571 -42.203 30.024 1.00 79.44 563 ASN A C 1
ATOM 4365 O O . ASN A 1 563 ? 64.791 -42.261 29.953 1.00 79.44 563 ASN A O 1
ATOM 4369 N N . LEU A 1 564 ? 62.952 -41.502 30.982 1.00 77.44 564 LEU A N 1
ATOM 4370 C CA . LEU A 1 564 ? 63.623 -40.894 32.145 1.00 77.44 564 LEU A CA 1
ATOM 4371 C C . LEU A 1 564 ? 63.739 -41.848 33.352 1.00 77.44 564 LEU A C 1
ATOM 4373 O O . LEU A 1 564 ? 64.282 -41.459 34.386 1.00 77.44 564 LEU A O 1
ATOM 4377 N N . LYS A 1 565 ? 63.183 -43.062 33.254 1.00 71.50 565 LYS A N 1
ATOM 4378 C CA . LYS A 1 565 ? 63.265 -44.122 34.277 1.00 71.50 565 LYS A CA 1
ATOM 4379 C C . LYS A 1 565 ? 64.215 -45.263 33.898 1.00 71.50 565 LYS A C 1
ATOM 4381 O O . LYS A 1 565 ? 64.453 -46.124 34.745 1.00 71.50 565 LYS A O 1
ATOM 4386 N N . GLN A 1 566 ? 64.697 -45.278 32.655 1.00 51.88 566 GLN A N 1
ATOM 4387 C CA . GLN A 1 566 ? 65.803 -46.115 32.180 1.00 51.88 566 GLN A CA 1
ATOM 4388 C C . GLN A 1 566 ? 67.127 -45.360 32.343 1.00 51.88 566 GLN A C 1
ATOM 4390 O O . GLN A 1 566 ? 68.129 -46.044 32.638 1.00 51.88 566 GLN A O 1
#

Sequence (566 aa):
MSGAPGTSSGRPGTGSGRPGTGSGPRPGTGQGLNPIVTGGRPGTGQRAMLGSAAGGRPLTGRLGTGQLAPATPGQTAGFGVSLNTEVNVSDRPVTQQGMMGMRVGTGSLGPGRQVQDASFFVGKLHAKTAEITSEVERLRREAEQDAKDKAQYVQLERKYETLALEVRDLEGQLADYNLAMDKLRSATDPREIRHVYEQLRERNSKEAEDVDRVFLLRQAQEAAVRRLEAEMAEIHGAHQDKINQLAPQTLERYKELLAEHHEGERAIDARAQELELLMHAIHTKEAELGADRFRDEYEQLERQARRLQQERDSAQEDARTALMDPAEASALLLAKVKDTKAKFEAADRAVAAAEDEAQELRKTVGEMQSELDERASGGGGTGGKEDPAHKYEQLFQRDKEMTAFLEGFPAKKEQELRAHREAQLLVVQLLEHIASASAKEDKLLPTATASNLDEMRKDLTFKERQLESSVTTKQRLAAELQKRQAELDKVNTLDTKISLELSSLLQKMDTMTSDMTEFGKLDALKETHQQTKQFLVRTKQQYIRRRDAIKQQVNALALQLENLKQ

Foldseek 3Di:
DDDDDDDDDDDDDDDDDDDDDDDDDDDDDDDDDDDDDPDDDDDDDDDDDDDDDDDDDDDDDDDDDDDDDDDDDDDDDDDDDDDDDDDDDPDDDDDDDDDDDDDDDDDDDDPDDPPPDPVVVVVVVVVVVVVVVVVVVVVVVVVVVVVVVVVVVVVVVVVVVVVVVVVVVVVVVVVVVVVVVVCVVVVPDPVVVVVVVVVVVVVVVVVVVVVVVVVVVVVVVVVVVVVVVVVVVVVVVVVVVVLVVDDPVVNVVVVVVVVVVVVVVVVVVVVVVVVVVVVVVVVVVVVVCVPPPCNVVVVVVVVVVVVVVVVVVVVVVVVVLVPDDPVVSVVVVVVVVVVVVVVVVVVVVVVVVVVVVVVVVVVVVVVVVVVVVCVVQPPDDDDDPDGPVNVVVVVVVVVVVVVVCVVCVVVVVVVVVVVVVVVVVVVVVVVVVVVVVVVVVVPADDDDDVVVVVVVVVVVVVVVVVVVVVVVVVVVVVVVVVVVVVVVVVVVVVVVVCVVVVVVVVVVVVVVVVVCVVVVVVVVVVVVVVVVVVVVVVVVVVVVVVVVVVVVVVVVVVVVVVVVVD

Radius of gyration: 57.89 Å; Cα contacts (8 Å, |Δi|>4): 18; chains: 1; bounding box: 138×90×187 Å

Solvent-accessible surface area (backbone atoms only — not comparable to full-atom values): 33952 Å² total; per-residue (Å²): 135,88,83,88,88,88,86,89,84,88,83,88,89,89,88,89,87,85,86,81,90,86,83,87,83,88,87,80,94,77,86,83,84,77,82,83,81,80,80,77,77,86,84,84,88,77,90,80,90,81,81,86,84,84,85,81,84,89,83,83,90,80,90,82,90,81,88,88,87,85,83,87,88,85,83,88,81,92,73,86,81,82,82,88,79,87,81,84,81,90,81,76,94,80,89,80,91,82,85,90,87,84,87,81,88,80,91,79,81,76,93,62,83,80,70,82,45,72,66,51,53,51,51,52,47,53,51,50,51,50,51,52,49,54,48,52,52,50,53,50,52,49,53,56,46,53,53,50,50,52,55,48,46,58,54,50,51,54,49,49,54,52,50,53,50,51,50,51,52,50,52,48,50,50,49,53,50,51,50,51,52,53,39,56,74,66,68,56,54,74,66,57,55,50,50,52,49,51,53,51,50,54,51,52,50,51,55,47,56,50,50,52,50,51,49,52,52,49,53,52,48,54,54,50,50,55,48,53,53,49,54,50,50,53,52,50,48,56,48,49,60,54,48,73,70,49,59,68,75,63,41,52,57,48,50,53,55,51,50,54,48,55,51,49,50,54,52,50,52,54,49,51,52,51,48,50,52,49,50,49,51,48,54,53,50,50,51,53,58,70,66,40,79,58,48,69,55,47,54,50,51,49,56,48,50,54,47,54,48,50,53,48,51,50,52,51,52,52,52,54,46,71,73,43,56,71,69,57,38,49,53,52,49,53,49,51,53,50,51,54,47,54,51,46,61,48,49,54,51,53,50,51,52,51,52,51,50,52,50,51,56,51,49,52,51,50,51,53,46,50,52,49,51,42,58,72,70,48,84,70,92,68,98,66,101,64,55,72,64,56,55,50,50,53,51,50,52,50,51,53,52,50,48,56,47,60,68,48,40,63,60,51,52,51,51,53,53,48,54,52,50,53,51,50,52,53,51,49,52,50,52,53,48,49,55,56,44,55,70,47,51,85,74,65,81,86,79,94,50,74,65,57,57,54,50,51,47,51,51,45,53,48,49,50,51,50,49,49,51,49,48,53,49,50,50,50,51,50,51,48,49,55,49,49,50,56,50,48,54,49,48,61,55,40,57,58,44,51,52,52,50,50,52,51,48,50,53,50,47,51,49,50,52,53,49,47,62,56,60,68,37,52,65,61,52,50,46,52,52,49,51,52,49,51,49,52,51,52,54,50,52,50,52,50,52,52,52,51,50,49,50,51,50,53,52,53,51,48,52,52,56,50,65,70,71,110

Secondary structure (DSSP, 8-state):
---------------------------------------PPP-------------------------------------------------------------------SS------HHHHHHHHHHHHHHHHHHHHHHHHHHHHHHHHHHHHHHHHHHHHHHHHHHHHHHHHHHHHHHHHHHHHTT--HHHHHHHHHHHHHHHHHHHHHHHHHHHHHHHHHHHHHHHHHHHHHHHHHHHHHHTTS-HHHHHHHHHHHHHHHHHHHHHHHHHHHHHHHHHHHHHHHHHHHH-TTHHHHHHHHHHHHHHHHHHHHHHHHHHHHTS-HHHHHHHHHHHHHHHHHHHHHHHHHHHHHHHHHHHHHHHHHHHHHHHHHHHS-S--S-----HHHHHHHHHHHHHHHHHHHHHHHHHHHHHHHHHHHHHHHHHHHHHHHHHHHHHHTT------HHHHHHHHHHHHHHHHHHHHHHHHHHHHHHHHHHHHHHHHHHHHHHHHHHHHHHHHHHHHHHHHHHHHHHTTHHHHHHHHHHHHHHHHHHHHHHHHHHHHHHHHHHHHHHHHHHTT-